Protein AF-A0A6U3X5J1-F1 (afdb_monomer_lite)

Sequence (629 aa):
MYSFSGSGDSISSGRNLRCINKMRLLSFAYIALILTFFTQQTSSLSSLSSSSRQLQEVDGITACKGCTGTNLKCVGRTIVDTNCNACATGQTFWPCNLKKECWCWDTTGPRDAGDEGGETACNGCGRDSTTETCVGNQNSLTPVSDEDCKNCMNGQSYWPCSDQDLCWCWDTTKPKKPPAPISGYPVNNNVDPCALFTKDMFDVFAPNSTFPYTYVGLCEAITDYNKDHTEKVFKMGTEDMIRMEIAAFLGNTAHESDDFEAGREYLACGDRKEVDGKVYCKPCTNDLYDWANNKCSVSMVDQNAPYNSYCQPGFEPPEGCICDIITQVEETGPLAGYVEASKVFYGRGAIQLSWNYNYIRASFALTGEADTFCNDPEQVVLNPMYAWGTAIFFWMESQKEGTTCHKEALNRDFGGTLNVINGGLECPAYKGGWHHDAIKMRINRYCHAAVLLGLEKLSSFGGCKGLTDSFEECLGDGWCPYCEQYAGSSTEESGFSPVEIVNNDSTEADEDDGNDEEETATTLAPTPEATSLPSPPPTLLFSQTKVPTKAPSTKAPSFSPILDSGTPTLKPSSRPTNEPSASLVTSSPTEVPTEFKELPTYMPTTPEPTLGPCSGETCPEGLCRSAWG

Organism: NCBI:txid267567

pLDDT: mean 73.59, std 27.97, range [23.38, 98.94]

Foldseek 3Di:
DDDDDDDDDDDDDDDDDPDPDPPPPPVVVVVVVVVVVVPPPPPDDDDDDFDDDFLDFAFLLVQLACQDDPQKAWAFQQDGSVQSRCSVVRDCDPPRVGTLGIHIDRNLEFPDSSCPPPQFACRCFPRVDPQKAKAFQLLDPDDDGSVQRRVSPVPDNDPPGRPHNTIHIDRNVDFLAGEFDDQSFDFAPVDDLCVLCDQVLLCVLQVPADPPADSVLLSLLQVLLQRYYPHHQLGGHDVLLSLLSQLLLQLQLCLQCVSNPRQFDLQFALPWDADPNFIKGQHADPVQAPLVNSDGNAGCQAPNHWDQFQEDCVQDPPQFQHADGWHFPDNDDPRHRITTPQRAQAFGASLGGTHRRLQQSLCCNNGSGSCPCSRGVCCCRVHSNNSNNSSVSQQRRQDDPRDHVSSQSSLLESLLNCCSSPVVQCAQPDDDDDSLVSLLSSQLSSLSSCVSSVNQAHGHSVNGRCSVVSLQVSVVVVVRVSCVSHVPPDHDDRGDDRDHDPPPDDDDDDDDDDDDDDDDDDDDDDDDDDDDDDDDDDDDDDDDDDDDDDDDDDDDDDDDDPPPVDPPPPPPPPSDPDDDPDDDDDDDDDDDDDDDDDDDDDDPDDDDDDDDDDDDDADPVGHDDDPVD

InterPro domains:
  IPR000726 Glycoside hydrolase, family 19, catalytic [PF00182] (339-448)
  IPR023346 Lysozyme-like domain superfamily [SSF53955] (197-455)

Secondary structure (DSSP, 8-state):
-------------------SSSTTSSHHHHHHHHHHHTTSSSS--------TT-SSS-BHHHHTTT--STTEEEEESSS-HHHHHHHHTT--STTTTSBTTEEEEETTS------TT-SSTTTTTTTT-SSEEEEE-TTSSS---HHHHHHHHTT--STTTT-TTTEEEEETTS--PPPPPP-SPPB-TT--HHHHS-HHHHHHH-TT--TT--HHHHHHHHHHHHHH-SS-TT-BS-HHHHHHHHHHHHHHHHHHTTTTT-SB-HHHHTSEEEETTEEEE----TTTEETTTTEESS-TTGGG--B-TT--TT--TTTS-----B--S-SSSTTTT-EEGGG----BTTTTB-SHHHHHHHHHHHHSSTHHHHH-TTHHHH-HHHHHHHHHHHHHH--BTTB-HHHHHHTTBHHHHHHHHHTTTSSS--SSSHHHHHHHHHHHHHHHHHHHTT-SSPPB-TTSTTHHHHHHHHHHTT--GGGGGGTTPPPPPPS--------------PPP----------------------------------------------PPP------------------------------------PPP---------------SPBPGGGPBPPTT-

Structure (mmCIF, N/CA/C/O backbone):
data_AF-A0A6U3X5J1-F1
#
_entry.id   AF-A0A6U3X5J1-F1
#
loop_
_atom_site.group_PDB
_atom_site.id
_atom_site.type_symbol
_atom_site.label_atom_id
_atom_site.label_alt_id
_atom_site.label_comp_id
_atom_site.label_asym_id
_atom_site.label_entity_id
_atom_site.label_seq_id
_atom_site.pdbx_PDB_ins_code
_atom_site.Cartn_x
_atom_site.Cartn_y
_atom_site.Cartn_z
_atom_site.occupancy
_atom_site.B_iso_or_equiv
_atom_site.auth_seq_id
_atom_site.auth_comp_id
_atom_site.auth_asym_id
_atom_site.auth_atom_id
_atom_site.pdbx_PDB_model_num
ATOM 1 N N . MET A 1 1 ? 28.280 23.733 48.164 1.00 28.64 1 MET A N 1
ATOM 2 C CA . MET A 1 1 ? 29.294 24.666 48.719 1.00 28.64 1 MET A CA 1
ATOM 3 C C . MET A 1 1 ? 30.667 24.005 48.651 1.00 28.64 1 MET A C 1
ATOM 5 O O . MET A 1 1 ? 30.719 22.784 48.582 1.00 28.64 1 MET A O 1
ATOM 9 N N . TYR A 1 2 ? 31.747 24.789 48.627 1.00 26.12 2 TYR A N 1
ATOM 10 C CA . TYR A 1 2 ? 33.136 24.306 48.569 1.00 26.12 2 TYR A CA 1
ATOM 11 C C . TYR A 1 2 ? 33.631 23.773 49.928 1.00 26.12 2 TYR A C 1
ATOM 13 O O . TYR A 1 2 ? 33.294 24.363 50.952 1.00 26.12 2 TYR A O 1
ATOM 21 N N . SER A 1 3 ? 34.500 22.749 49.936 1.00 24.59 3 SER A N 1
ATOM 22 C CA . SER A 1 3 ? 35.950 22.923 50.212 1.00 24.59 3 SER A CA 1
ATOM 23 C C . SER A 1 3 ? 36.712 21.604 50.439 1.00 24.59 3 SER A C 1
ATOM 25 O O . SER A 1 3 ? 36.133 20.575 50.768 1.00 24.59 3 SER A O 1
ATOM 27 N N . PHE A 1 4 ? 38.034 21.659 50.241 1.00 30.95 4 PHE A N 1
ATOM 28 C CA . PHE A 1 4 ? 38.993 20.545 50.324 1.00 30.95 4 PHE A CA 1
ATOM 29 C C . PHE A 1 4 ? 39.713 20.456 51.685 1.00 30.95 4 PHE A C 1
ATOM 31 O O . PHE A 1 4 ? 39.880 21.476 52.353 1.00 30.95 4 PHE A O 1
ATOM 38 N N . SER A 1 5 ? 40.249 19.264 51.998 1.00 31.05 5 SER A N 1
ATOM 39 C CA . SER A 1 5 ? 41.533 18.945 52.688 1.00 31.05 5 SER A CA 1
ATOM 40 C C . SER A 1 5 ? 41.389 17.737 53.643 1.00 31.05 5 SER A C 1
ATOM 42 O O . SER A 1 5 ? 40.339 17.560 54.245 1.00 31.05 5 SER A O 1
ATOM 44 N N . GLY A 1 6 ? 42.377 16.845 53.801 1.00 26.52 6 GLY A N 1
ATOM 45 C CA . GLY A 1 6 ? 43.675 16.734 53.120 1.00 26.52 6 GLY A CA 1
ATOM 46 C C . GLY A 1 6 ? 44.442 15.446 53.495 1.00 26.52 6 GLY A C 1
ATOM 47 O O . GLY A 1 6 ? 43.919 14.603 54.213 1.00 26.52 6 GLY A O 1
ATOM 48 N N . SER A 1 7 ? 45.668 15.325 52.967 1.00 28.39 7 SER A N 1
ATOM 49 C CA . SER A 1 7 ? 46.795 14.425 53.335 1.00 28.39 7 SER A CA 1
ATOM 50 C C . SER A 1 7 ? 46.684 13.563 54.615 1.00 28.39 7 SER A C 1
ATOM 52 O O . SER A 1 7 ? 46.356 14.098 55.669 1.00 28.39 7 SER A O 1
ATOM 54 N N . GLY A 1 8 ? 47.110 12.292 54.651 1.00 25.98 8 GLY A N 1
ATOM 55 C CA . GLY A 1 8 ? 47.833 11.465 53.659 1.00 25.98 8 GLY A CA 1
ATOM 56 C C . GLY A 1 8 ? 48.999 10.697 54.318 1.00 25.98 8 GLY A C 1
ATOM 57 O O . GLY A 1 8 ? 49.462 11.134 55.364 1.00 25.98 8 GLY A O 1
ATOM 58 N N . ASP A 1 9 ? 49.488 9.592 53.732 1.00 28.17 9 ASP A N 1
ATOM 59 C CA . ASP A 1 9 ? 50.745 8.944 54.173 1.00 28.17 9 ASP A CA 1
ATOM 60 C C . ASP A 1 9 ? 51.370 8.009 53.105 1.00 28.17 9 ASP A C 1
ATOM 62 O O . ASP A 1 9 ? 50.828 7.886 52.003 1.00 28.17 9 ASP A O 1
ATOM 66 N N . SER A 1 10 ? 52.534 7.395 53.377 1.00 26.81 10 SER A N 1
ATOM 67 C CA . SER A 1 10 ? 53.405 6.775 52.348 1.00 26.81 10 SER A CA 1
ATOM 68 C C . SER A 1 10 ? 54.155 5.490 52.768 1.00 26.81 10 SER A C 1
ATOM 70 O O . SER A 1 10 ? 54.311 5.253 53.960 1.00 26.81 10 SER A O 1
ATOM 72 N N . ILE A 1 11 ? 54.657 4.695 51.789 1.00 29.73 11 ILE A N 1
ATOM 73 C CA . ILE A 1 11 ? 56.009 4.047 51.715 1.00 29.73 11 ILE A CA 1
ATOM 74 C C . ILE A 1 11 ? 56.063 2.802 50.783 1.00 29.73 11 ILE A C 1
ATOM 76 O O . ILE A 1 11 ? 55.337 1.834 50.975 1.00 29.73 11 ILE A O 1
ATOM 80 N N . SER A 1 12 ? 57.071 2.769 49.887 1.00 27.36 12 SER A N 1
ATOM 81 C CA . SER A 1 12 ? 57.651 1.589 49.180 1.00 27.36 12 SER A CA 1
ATOM 82 C C . SER A 1 12 ? 56.813 0.808 48.133 1.00 27.36 12 SER A C 1
ATOM 84 O O . SER A 1 12 ? 55.595 0.795 48.191 1.00 27.36 12 SER A O 1
ATOM 86 N N . SER A 1 13 ? 57.395 0.067 47.169 1.00 30.12 13 SER A N 1
ATOM 87 C CA . SER A 1 13 ? 58.667 0.244 46.424 1.00 30.12 13 SER A CA 1
ATOM 88 C C . SER A 1 13 ? 58.768 -0.721 45.218 1.00 30.12 13 SER A C 1
ATOM 90 O O . SER A 1 13 ? 58.747 -1.935 45.394 1.00 30.12 13 SER A O 1
ATOM 92 N N . GLY A 1 14 ? 59.054 -0.182 44.024 1.00 27.27 14 GLY A N 1
ATOM 93 C CA . GLY A 1 14 ? 59.938 -0.835 43.043 1.00 27.27 14 GLY A CA 1
ATOM 94 C C . GLY A 1 14 ? 59.341 -1.672 41.892 1.00 27.27 14 GLY A C 1
ATOM 95 O O . GLY A 1 14 ? 58.572 -2.600 42.093 1.00 27.27 14 GLY A O 1
ATOM 96 N N . ARG A 1 15 ? 59.905 -1.432 40.693 1.00 31.78 15 ARG A N 1
ATOM 97 C CA . ARG A 1 15 ? 59.900 -2.268 39.463 1.00 31.78 15 ARG A CA 1
ATOM 98 C C . ARG A 1 15 ? 58.584 -2.399 38.669 1.00 31.78 15 ARG A C 1
ATOM 100 O O . ARG A 1 15 ? 57.829 -3.342 38.853 1.00 31.78 15 ARG A O 1
ATOM 107 N N . ASN A 1 16 ? 58.458 -1.591 37.608 1.00 32.41 16 ASN A N 1
ATOM 108 C CA . ASN A 1 16 ? 58.613 -2.098 36.227 1.00 32.41 16 ASN A CA 1
ATOM 109 C C . ASN A 1 16 ? 58.620 -0.960 35.186 1.00 32.41 16 ASN A C 1
ATOM 111 O O . ASN A 1 16 ? 57.607 -0.636 34.573 1.00 32.41 16 ASN A O 1
ATOM 115 N N . LEU A 1 17 ? 59.791 -0.359 34.947 1.00 36.50 17 LEU A N 1
ATOM 116 C CA . LEU A 1 17 ? 59.954 0.742 33.989 1.00 36.50 17 LEU A CA 1
ATOM 117 C C . LEU A 1 17 ? 60.655 0.265 32.701 1.00 36.50 17 LEU A C 1
ATOM 119 O O . LEU A 1 17 ? 61.853 0.488 32.531 1.00 36.50 17 LEU A O 1
ATOM 123 N N . ARG A 1 18 ? 59.936 -0.450 31.814 1.00 40.44 18 ARG A N 1
ATOM 124 C CA . ARG A 1 18 ? 60.506 -0.941 30.534 1.00 40.44 18 ARG A CA 1
ATOM 125 C C . ARG A 1 18 ? 59.504 -1.311 29.416 1.00 40.44 18 ARG A C 1
ATOM 127 O O . ARG A 1 18 ? 59.730 -2.283 28.705 1.00 40.44 18 ARG A O 1
ATOM 134 N N . CYS A 1 19 ? 58.427 -0.539 29.208 1.00 35.03 19 CYS A N 1
ATOM 135 C CA . CYS A 1 19 ? 57.526 -0.745 28.048 1.00 35.03 19 CYS A CA 1
ATOM 136 C C . CYS A 1 19 ? 56.905 0.513 27.396 1.00 35.03 19 CYS A C 1
ATOM 138 O O . CYS A 1 19 ? 55.988 0.388 26.593 1.00 35.03 19 CYS A O 1
ATOM 140 N N . ILE A 1 20 ? 57.426 1.721 27.645 1.00 40.31 20 ILE A N 1
ATOM 141 C CA . ILE A 1 20 ? 56.946 2.951 26.980 1.00 40.31 20 ILE A CA 1
ATOM 142 C C . ILE A 1 20 ? 58.052 3.516 26.080 1.00 40.31 20 ILE A C 1
ATOM 144 O O . ILE A 1 20 ? 58.801 4.394 26.489 1.00 40.31 20 ILE A O 1
ATOM 148 N N . ASN A 1 21 ? 58.187 2.951 24.871 1.00 36.88 21 ASN A N 1
ATOM 149 C CA . ASN A 1 21 ? 58.902 3.593 23.747 1.00 36.88 21 ASN A CA 1
ATOM 150 C C . ASN A 1 21 ? 58.678 2.960 22.350 1.00 36.88 21 ASN A C 1
ATOM 152 O O . ASN A 1 21 ? 59.257 3.431 21.378 1.00 36.88 21 ASN A O 1
ATOM 156 N N . LYS A 1 22 ? 57.836 1.921 22.201 1.00 38.38 22 LYS A N 1
ATOM 157 C CA . LYS A 1 22 ? 57.495 1.334 20.881 1.00 38.38 22 LYS A CA 1
ATOM 158 C C . LYS A 1 22 ? 56.210 1.880 20.238 1.00 38.38 22 LYS A C 1
ATOM 160 O O . LYS A 1 22 ? 55.970 1.623 19.065 1.00 38.38 22 LYS A O 1
ATOM 165 N N . MET A 1 23 ? 55.402 2.652 20.967 1.00 39.25 23 MET A N 1
ATOM 166 C CA . MET A 1 23 ? 54.023 2.988 20.567 1.00 39.25 23 MET A CA 1
ATOM 167 C C . MET A 1 23 ? 53.849 4.366 19.894 1.00 39.25 23 MET A C 1
ATOM 169 O O . MET A 1 23 ? 52.729 4.834 19.751 1.00 39.25 23 MET A O 1
ATOM 173 N N . ARG A 1 24 ? 54.942 5.027 19.474 1.00 40.72 24 ARG A N 1
ATOM 174 C CA . ARG A 1 24 ? 54.912 6.312 18.732 1.00 40.72 24 ARG A CA 1
ATOM 175 C C . ARG A 1 24 ? 55.431 6.243 17.287 1.00 40.72 24 ARG A C 1
ATOM 177 O O . ARG A 1 24 ? 55.405 7.251 16.595 1.00 40.72 24 ARG A O 1
ATOM 184 N N . LEU A 1 25 ? 55.874 5.070 16.825 1.00 39.62 25 LEU A N 1
ATOM 185 C CA . LEU A 1 25 ? 56.388 4.863 15.458 1.00 39.62 25 LEU A CA 1
ATOM 186 C C . LEU A 1 25 ? 55.399 4.159 14.512 1.00 39.62 25 LEU A C 1
ATOM 188 O O . LEU A 1 25 ? 55.624 4.153 13.309 1.00 39.62 25 LEU A O 1
ATOM 192 N N . LEU A 1 26 ? 54.298 3.599 15.028 1.00 38.56 26 LEU A N 1
ATOM 193 C CA . LEU A 1 26 ? 53.287 2.909 14.212 1.00 38.56 26 LEU A CA 1
ATOM 194 C C . LEU A 1 26 ? 52.212 3.860 13.651 1.00 38.56 26 LEU A C 1
ATOM 196 O O . LEU A 1 26 ? 51.727 3.647 12.544 1.00 38.56 26 LEU A O 1
ATOM 200 N N . SER A 1 27 ? 51.881 4.942 14.362 1.00 45.31 27 SER A N 1
ATOM 201 C CA . SER A 1 27 ? 50.786 5.855 13.988 1.00 45.31 27 SER A CA 1
ATOM 202 C C . SER A 1 27 ? 51.041 6.676 12.716 1.00 45.31 27 SER A C 1
ATOM 204 O O . SER A 1 27 ? 50.088 7.078 12.060 1.00 45.31 27 SER A O 1
ATOM 206 N N . PHE A 1 28 ? 52.304 6.913 12.342 1.00 41.69 28 PHE A N 1
ATOM 207 C CA . PHE A 1 28 ? 52.646 7.680 11.134 1.00 41.69 28 PHE A CA 1
ATOM 208 C C . PHE A 1 28 ? 52.668 6.835 9.851 1.00 41.69 28 PHE A C 1
ATOM 210 O O . PHE A 1 28 ? 52.466 7.380 8.770 1.00 41.69 28 PHE A O 1
ATOM 217 N N . ALA A 1 29 ? 52.861 5.516 9.951 1.00 42.34 29 ALA A N 1
ATOM 218 C CA . ALA A 1 29 ? 52.844 4.629 8.786 1.00 42.34 29 ALA A CA 1
ATOM 219 C C . ALA A 1 29 ? 51.420 4.402 8.243 1.00 42.34 29 ALA A C 1
ATOM 221 O O . ALA A 1 29 ? 51.231 4.279 7.038 1.00 42.34 29 ALA A O 1
ATOM 222 N N . TYR A 1 30 ? 50.417 4.382 9.128 1.00 40.56 30 TYR A N 1
ATOM 223 C CA . TYR A 1 30 ? 49.031 4.067 8.764 1.00 40.56 30 TYR A CA 1
ATOM 224 C C . TYR A 1 30 ? 48.349 5.191 7.962 1.00 40.56 30 TYR A C 1
ATOM 226 O O . TYR A 1 30 ? 47.613 4.927 7.019 1.00 40.56 30 TYR A O 1
ATOM 234 N N . ILE A 1 31 ? 48.641 6.456 8.290 1.00 45.66 31 ILE A N 1
ATOM 235 C CA . ILE A 1 31 ? 48.033 7.630 7.636 1.00 45.66 31 ILE A CA 1
ATOM 236 C C . ILE A 1 31 ? 48.551 7.806 6.197 1.00 45.66 31 ILE A C 1
ATOM 238 O O . ILE A 1 31 ? 47.785 8.153 5.300 1.00 45.66 31 ILE A O 1
ATOM 242 N N . ALA A 1 32 ? 49.832 7.509 5.950 1.00 42.84 32 ALA A N 1
ATOM 243 C CA . ALA A 1 32 ? 50.432 7.606 4.617 1.00 42.84 32 ALA A CA 1
ATOM 244 C C . ALA A 1 32 ? 49.861 6.584 3.612 1.00 42.84 32 ALA A C 1
ATOM 246 O O . ALA A 1 32 ? 49.879 6.842 2.413 1.00 42.84 32 ALA A O 1
ATOM 247 N N . LEU A 1 33 ? 49.342 5.451 4.098 1.00 39.81 33 LEU A N 1
ATOM 248 C CA . LEU A 1 33 ? 48.816 4.351 3.278 1.00 39.81 33 LEU A CA 1
ATOM 249 C C . LEU A 1 33 ? 47.358 4.576 2.834 1.00 39.81 33 LEU A C 1
ATOM 251 O O . LEU A 1 33 ? 46.926 4.025 1.826 1.00 39.81 33 LEU A O 1
ATOM 255 N N . ILE A 1 34 ? 46.608 5.416 3.557 1.00 43.16 34 ILE A N 1
ATOM 256 C CA . ILE A 1 34 ? 45.217 5.769 3.228 1.00 43.16 34 ILE A CA 1
ATOM 257 C C . ILE A 1 34 ? 45.174 6.835 2.116 1.00 43.16 34 ILE A C 1
ATOM 259 O O . ILE A 1 34 ? 44.367 6.743 1.193 1.00 43.16 34 ILE A O 1
ATOM 263 N N . LEU A 1 35 ? 46.087 7.812 2.151 1.00 39.16 35 LEU A N 1
ATOM 264 C CA . LEU A 1 35 ? 46.160 8.896 1.158 1.00 39.16 35 LEU A CA 1
ATOM 265 C C . LEU A 1 35 ? 46.617 8.439 -0.242 1.00 39.16 35 LEU A C 1
ATOM 267 O O . LEU A 1 35 ? 46.275 9.083 -1.233 1.00 39.16 35 LEU A O 1
ATOM 271 N N . THR A 1 36 ? 47.350 7.326 -0.350 1.00 37.03 36 THR A N 1
ATOM 272 C CA . THR A 1 36 ? 47.735 6.743 -1.648 1.00 37.03 36 THR A CA 1
ATOM 273 C C . THR A 1 36 ? 46.644 5.877 -2.279 1.00 37.03 36 THR A C 1
ATOM 275 O O . THR A 1 36 ? 46.616 5.760 -3.499 1.00 37.03 36 THR A O 1
ATOM 278 N N . PHE A 1 37 ? 45.711 5.315 -1.499 1.00 32.78 37 PHE A N 1
ATOM 279 C CA . PHE A 1 37 ? 44.552 4.602 -2.058 1.00 32.78 37 PHE A CA 1
ATOM 280 C C . PHE A 1 37 ? 43.535 5.563 -2.696 1.00 32.78 37 PHE A C 1
ATOM 282 O O . PHE A 1 37 ? 43.043 5.305 -3.790 1.00 32.78 37 PHE A O 1
ATOM 289 N N . PHE A 1 38 ? 43.295 6.724 -2.077 1.00 34.12 38 PHE A N 1
ATOM 290 C CA . PHE A 1 38 ? 42.361 7.742 -2.585 1.00 34.12 38 PHE A CA 1
ATOM 291 C C . PHE A 1 38 ? 42.827 8.501 -3.845 1.00 34.12 38 PHE A C 1
ATOM 293 O O . PHE A 1 38 ? 42.120 9.385 -4.321 1.00 34.12 38 PHE A O 1
ATOM 300 N N . THR A 1 39 ? 44.001 8.183 -4.402 1.00 33.81 39 THR A N 1
ATOM 301 C CA . THR A 1 39 ? 44.580 8.881 -5.569 1.00 33.81 39 THR A CA 1
ATOM 302 C C . THR A 1 39 ? 44.844 7.980 -6.785 1.00 33.81 39 THR A C 1
ATOM 304 O O . THR A 1 39 ? 45.450 8.434 -7.753 1.00 33.81 39 THR A O 1
ATOM 307 N N . GLN A 1 40 ? 44.354 6.730 -6.782 1.00 33.53 40 GLN A N 1
ATOM 308 C CA . GLN A 1 40 ? 44.462 5.798 -7.922 1.00 33.53 40 GLN A CA 1
ATOM 309 C C . GLN A 1 40 ? 43.124 5.229 -8.438 1.00 33.53 40 GLN A C 1
ATOM 311 O O . GLN A 1 40 ? 43.136 4.348 -9.292 1.00 33.53 40 GLN A O 1
ATOM 316 N N . GLN A 1 41 ? 41.975 5.755 -7.998 1.00 32.41 41 GLN A N 1
ATOM 317 C CA . GLN A 1 41 ? 40.645 5.319 -8.462 1.00 32.41 41 GLN A CA 1
ATOM 318 C C . GLN A 1 41 ? 39.893 6.406 -9.261 1.00 32.41 41 GLN A C 1
ATOM 320 O O . GLN A 1 41 ? 38.684 6.566 -9.137 1.00 32.41 41 GLN A O 1
ATOM 325 N N . THR A 1 42 ? 40.613 7.173 -10.087 1.00 35.22 42 THR A N 1
ATOM 326 C CA . THR A 1 42 ? 40.059 8.275 -10.905 1.00 35.22 42 THR A CA 1
ATOM 327 C C . THR A 1 42 ? 40.495 8.224 -12.378 1.00 35.22 42 THR A C 1
ATOM 329 O O . THR A 1 42 ? 40.622 9.260 -13.030 1.00 35.22 42 THR A O 1
ATOM 332 N N . SER A 1 43 ? 40.731 7.026 -12.931 1.00 35.53 43 SER A N 1
ATOM 333 C CA . SER A 1 43 ? 41.183 6.874 -14.328 1.00 35.53 43 SER A CA 1
ATOM 334 C C . SER A 1 43 ? 40.852 5.530 -15.010 1.00 35.53 43 SER A C 1
ATOM 336 O O . SER A 1 43 ? 41.633 5.051 -15.829 1.00 35.53 43 SER A O 1
ATOM 338 N N . SER A 1 44 ? 39.678 4.939 -14.744 1.00 34.44 44 SER A N 1
ATOM 339 C CA . SER A 1 44 ? 39.119 3.851 -15.578 1.00 34.44 44 SER A CA 1
ATOM 340 C C . SER A 1 44 ? 37.622 3.612 -15.317 1.00 34.44 44 SER A C 1
ATOM 342 O O . SER A 1 44 ? 37.272 2.748 -14.517 1.00 34.44 44 SER A O 1
ATOM 344 N N . LEU A 1 45 ? 36.738 4.377 -15.969 1.00 30.25 45 LEU A N 1
ATOM 345 C CA . LEU A 1 45 ? 35.289 4.109 -16.030 1.00 30.25 45 LEU A CA 1
ATOM 346 C C . LEU A 1 45 ? 34.657 4.908 -17.189 1.00 30.25 45 LEU A C 1
ATOM 348 O O . LEU A 1 45 ? 33.951 5.895 -17.004 1.00 30.25 45 LEU A O 1
ATOM 352 N N . SER A 1 46 ? 34.974 4.501 -18.417 1.00 34.44 46 SER A N 1
ATOM 353 C CA . SER A 1 46 ? 34.361 5.010 -19.647 1.00 34.44 46 SER A CA 1
ATOM 354 C C . SER A 1 46 ? 34.091 3.843 -20.595 1.00 34.44 46 SER A C 1
ATOM 356 O O . SER A 1 46 ? 34.897 2.922 -20.680 1.00 34.44 46 SER A O 1
ATOM 358 N N . SER A 1 47 ? 32.935 3.890 -21.269 1.00 39.06 47 SER A N 1
ATOM 359 C CA . SER A 1 47 ? 32.331 2.812 -22.073 1.00 39.06 47 SER A CA 1
ATOM 360 C C . SER A 1 47 ? 32.195 1.450 -21.375 1.00 39.06 47 SER A C 1
ATOM 362 O O . SER A 1 47 ? 33.120 0.648 -21.375 1.00 39.06 47 SER A O 1
ATOM 364 N N . LEU A 1 48 ? 30.983 1.164 -20.896 1.00 31.34 48 LEU A N 1
ATOM 365 C CA . LEU A 1 48 ? 30.160 0.032 -21.348 1.00 31.34 48 LEU A CA 1
ATOM 366 C C . LEU A 1 48 ? 28.720 0.326 -20.890 1.00 31.34 48 LEU A C 1
ATOM 368 O O . LEU A 1 48 ? 28.452 0.395 -19.696 1.00 31.34 48 LEU A O 1
ATOM 372 N N . SER A 1 49 ? 27.824 0.615 -21.838 1.00 31.31 49 SER A N 1
ATOM 373 C CA . SER A 1 49 ? 26.424 0.989 -21.573 1.00 31.31 49 SER A CA 1
ATOM 374 C C . SER A 1 49 ? 25.502 -0.144 -22.006 1.00 31.31 49 SER A C 1
ATOM 376 O O . SER A 1 49 ? 25.701 -0.708 -23.083 1.00 31.31 49 SER A O 1
ATOM 378 N N . SER A 1 50 ? 24.503 -0.466 -21.184 1.00 29.75 50 SER A N 1
ATOM 379 C CA . SER A 1 50 ? 23.581 -1.576 -21.415 1.00 29.75 50 SER A CA 1
ATOM 380 C C . SER A 1 50 ? 22.132 -1.189 -21.111 1.00 29.75 50 SER A C 1
ATOM 382 O O . SER A 1 50 ? 21.841 -0.553 -20.099 1.00 29.75 50 SER A O 1
ATOM 384 N N . SER A 1 51 ? 21.236 -1.708 -21.954 1.00 32.53 51 SER A N 1
ATOM 385 C CA . SER A 1 51 ? 19.821 -2.008 -21.683 1.00 32.53 51 SER A CA 1
ATOM 386 C C . SER A 1 51 ? 18.706 -0.967 -21.932 1.00 32.53 51 SER A C 1
ATOM 388 O O . SER A 1 51 ? 18.788 0.225 -21.659 1.00 32.53 51 SER A O 1
ATOM 390 N N . SER A 1 52 ? 17.616 -1.524 -22.475 1.00 31.20 52 SER A N 1
ATOM 391 C CA . SER A 1 52 ? 16.199 -1.132 -22.395 1.00 31.20 52 SER A CA 1
ATOM 392 C C . SER A 1 52 ? 15.790 0.352 -22.417 1.00 31.20 52 SER A C 1
ATOM 394 O O . SER A 1 52 ? 15.321 0.887 -21.418 1.00 31.20 52 SER A O 1
ATOM 396 N N . ARG A 1 53 ? 15.848 0.974 -23.609 1.00 41.31 53 ARG A N 1
ATOM 397 C CA . ARG A 1 53 ? 15.094 2.188 -24.029 1.00 41.31 53 ARG A CA 1
ATOM 398 C C . ARG A 1 53 ? 15.000 3.328 -22.992 1.00 41.31 53 ARG A C 1
ATOM 400 O O . ARG A 1 53 ? 14.014 4.064 -22.990 1.00 41.31 53 ARG A O 1
ATOM 407 N N . GLN A 1 54 ? 16.026 3.474 -22.155 1.00 38.03 54 GLN A N 1
ATOM 408 C CA . GLN A 1 54 ? 16.143 4.530 -21.154 1.00 38.03 54 GLN A CA 1
ATOM 409 C C . GLN A 1 54 ? 16.029 5.918 -21.788 1.00 38.03 54 GLN A C 1
ATOM 411 O O . GLN A 1 54 ? 16.397 6.117 -22.950 1.00 38.03 54 GLN A O 1
ATOM 416 N N . LEU A 1 55 ? 15.668 6.909 -20.973 1.00 45.41 55 LEU A N 1
ATOM 417 C CA . LEU A 1 55 ? 15.773 8.328 -21.319 1.00 45.41 55 LEU A CA 1
ATOM 418 C C . LEU A 1 55 ? 17.199 8.873 -21.081 1.00 45.41 55 LEU A C 1
ATOM 420 O O . LEU A 1 55 ? 17.426 10.035 -20.728 1.00 45.41 55 LEU A O 1
ATOM 424 N N . GLN A 1 56 ? 18.169 8.031 -21.474 1.00 44.09 56 GLN A N 1
ATOM 425 C CA . GLN A 1 56 ? 19.461 8.443 -22.019 1.00 44.09 56 GLN A CA 1
ATOM 426 C C . GLN A 1 56 ? 19.269 9.564 -23.054 1.00 44.09 56 GLN A C 1
ATOM 428 O O . GLN A 1 56 ? 18.168 9.830 -23.532 1.00 44.09 56 GLN A O 1
ATOM 433 N N . GLU A 1 57 ? 20.358 10.226 -23.440 1.00 59.47 57 GLU A N 1
ATOM 434 C CA . GLU A 1 57 ? 20.339 11.337 -24.394 1.00 59.47 57 GLU A CA 1
ATOM 435 C C . GLU A 1 57 ? 19.940 10.932 -25.836 1.00 59.47 57 GLU A C 1
ATOM 437 O O . GLU A 1 57 ? 20.766 10.950 -26.755 1.00 59.47 57 GLU A O 1
ATOM 442 N N . VAL A 1 58 ? 18.668 10.594 -26.035 1.00 67.81 58 VAL A N 1
ATOM 443 C CA . VAL A 1 58 ? 18.036 10.281 -27.316 1.00 67.81 58 VAL A CA 1
ATOM 444 C C . VAL A 1 58 ? 17.385 11.524 -27.907 1.00 67.81 58 VAL A C 1
ATOM 446 O O . VAL A 1 58 ? 16.918 12.414 -27.193 1.00 67.81 58 VAL A O 1
ATOM 449 N N . ASP A 1 59 ? 17.381 11.593 -29.231 1.00 86.81 59 ASP A N 1
ATOM 450 C CA . ASP A 1 59 ? 16.794 12.689 -29.989 1.00 86.81 59 ASP A CA 1
ATOM 451 C C . ASP A 1 59 ? 15.300 12.459 -30.274 1.00 86.81 59 ASP A C 1
ATOM 453 O O . ASP A 1 59 ? 14.779 11.347 -30.169 1.00 86.81 59 ASP A O 1
ATOM 457 N N . GLY A 1 60 ? 14.595 13.523 -30.656 1.00 85.62 60 GLY A N 1
ATOM 458 C CA . GLY A 1 60 ? 13.194 13.458 -31.077 1.00 85.62 60 GLY A CA 1
ATOM 459 C C . GLY A 1 60 ? 12.939 12.532 -32.275 1.00 85.62 60 GLY A C 1
ATOM 460 O O . GLY A 1 60 ? 11.847 11.969 -32.372 1.00 85.62 60 GLY A O 1
ATOM 461 N N . ILE A 1 61 ? 13.934 12.322 -33.152 1.00 87.75 61 ILE A N 1
ATOM 462 C CA . ILE A 1 61 ? 13.879 11.324 -34.240 1.00 87.75 61 ILE A CA 1
ATOM 463 C C . ILE A 1 61 ? 13.641 9.929 -33.654 1.00 87.75 61 ILE A C 1
ATOM 465 O O . ILE A 1 61 ? 12.789 9.184 -34.138 1.00 87.75 61 ILE A O 1
ATOM 469 N N . THR A 1 62 ? 14.387 9.578 -32.607 1.00 85.62 62 THR A N 1
ATOM 470 C CA . THR A 1 62 ? 14.342 8.270 -31.948 1.00 85.62 62 THR A CA 1
ATOM 471 C C . THR A 1 62 ? 13.164 8.166 -30.982 1.00 85.62 62 THR A C 1
ATOM 473 O O . THR A 1 62 ? 12.414 7.188 -31.022 1.00 85.62 62 THR A O 1
ATOM 476 N N . ALA A 1 63 ? 12.961 9.182 -30.141 1.00 80.44 63 ALA A N 1
ATOM 477 C CA . ALA A 1 63 ? 11.954 9.185 -29.084 1.00 80.44 63 ALA A CA 1
ATOM 478 C C . ALA A 1 63 ? 10.517 9.176 -29.634 1.00 80.44 63 ALA A C 1
ATOM 480 O O . ALA A 1 63 ? 9.668 8.455 -29.109 1.00 80.44 63 ALA A O 1
ATOM 481 N N . CYS A 1 64 ? 10.251 9.900 -30.729 1.00 87.50 64 CYS A N 1
ATOM 482 C CA . CYS A 1 64 ? 8.940 9.915 -31.386 1.00 87.50 64 CYS A CA 1
ATOM 483 C C . CYS A 1 64 ? 8.786 8.894 -32.527 1.00 87.50 64 CYS A C 1
ATOM 485 O O . CYS A 1 64 ? 7.751 8.881 -33.198 1.00 87.50 64 CYS A O 1
ATOM 487 N N . LYS A 1 65 ? 9.765 8.006 -32.751 1.00 84.56 65 LYS A N 1
ATOM 488 C CA . LYS A 1 65 ? 9.699 6.972 -33.796 1.00 84.56 65 LYS A CA 1
ATOM 489 C C . LYS A 1 65 ? 8.535 6.006 -33.540 1.00 84.56 65 LYS A C 1
ATOM 491 O O . LYS A 1 65 ? 8.616 5.156 -32.656 1.00 84.56 65 LYS A O 1
ATOM 496 N N . GLY A 1 66 ? 7.474 6.123 -34.342 1.00 74.19 66 GLY A N 1
ATOM 497 C CA . GLY A 1 66 ? 6.238 5.339 -34.193 1.00 74.19 66 GLY A CA 1
ATOM 498 C C . GLY A 1 66 ? 5.172 5.975 -33.291 1.00 74.19 66 GLY A C 1
ATOM 499 O O . GLY A 1 66 ? 4.202 5.308 -32.943 1.00 74.19 66 GLY A O 1
ATOM 500 N N . CYS A 1 67 ? 5.318 7.254 -32.925 1.00 82.19 67 CYS A N 1
ATOM 501 C CA . CYS A 1 67 ? 4.348 8.002 -32.121 1.00 82.19 67 CYS A CA 1
ATOM 502 C C . CYS A 1 67 ? 3.104 8.404 -32.945 1.00 82.19 67 CYS A C 1
ATOM 504 O O . CYS A 1 67 ? 2.871 9.578 -33.222 1.00 82.19 67 CYS A O 1
ATOM 506 N N . THR A 1 68 ? 2.360 7.405 -33.432 1.00 74.56 68 THR A N 1
ATOM 507 C CA . THR A 1 68 ? 1.320 7.559 -34.470 1.00 74.56 68 THR A CA 1
ATOM 508 C C . THR A 1 68 ? 0.009 6.826 -34.147 1.00 74.56 68 THR A C 1
ATOM 510 O O . THR A 1 68 ? -0.816 6.612 -35.035 1.00 74.56 68 THR A O 1
ATOM 513 N N . GLY A 1 69 ? -0.175 6.386 -32.900 1.00 76.31 69 GLY A N 1
ATOM 514 C CA . GLY A 1 69 ? -1.443 5.837 -32.403 1.00 76.31 69 GLY A CA 1
ATOM 515 C C . GLY A 1 69 ? -2.460 6.939 -32.086 1.00 76.31 69 GLY A C 1
ATOM 516 O O . GLY A 1 69 ? -2.087 8.094 -31.909 1.00 76.31 69 GLY A O 1
ATOM 517 N N . THR A 1 70 ? -3.746 6.595 -31.955 1.00 77.75 70 THR A N 1
ATOM 518 C CA . THR A 1 70 ? -4.813 7.573 -31.631 1.00 77.75 70 THR A CA 1
ATOM 519 C C . THR A 1 70 ? -4.617 8.281 -30.292 1.00 77.75 70 THR A C 1
ATOM 521 O O . THR A 1 70 ? -5.147 9.371 -30.103 1.00 77.75 70 THR A O 1
ATOM 524 N N . ASN A 1 71 ? -3.862 7.654 -29.388 1.00 79.25 71 ASN A N 1
ATOM 525 C CA . ASN A 1 71 ? -3.584 8.133 -28.040 1.00 79.25 71 ASN A CA 1
ATOM 526 C C . ASN A 1 71 ? -2.096 8.500 -27.872 1.00 79.25 71 ASN A C 1
ATOM 528 O O . ASN A 1 71 ? -1.636 8.646 -26.751 1.00 79.25 71 ASN A O 1
ATOM 532 N N . LEU A 1 72 ? -1.316 8.590 -28.959 1.00 83.12 72 LEU A N 1
ATOM 533 C CA . LEU A 1 72 ? 0.120 8.880 -28.905 1.00 83.12 72 LEU A CA 1
ATOM 534 C C . LEU A 1 72 ? 0.406 10.240 -29.547 1.00 83.12 72 LEU A C 1
ATOM 536 O O . LEU A 1 72 ? 0.085 10.454 -30.717 1.00 83.12 72 LEU A O 1
ATOM 540 N N . LYS A 1 73 ? 1.030 11.151 -28.796 1.00 85.88 73 LYS A N 1
ATOM 541 C CA . LYS A 1 73 ? 1.357 12.513 -29.240 1.00 85.88 73 LYS A CA 1
ATOM 542 C C . LYS A 1 73 ? 2.847 12.785 -29.046 1.00 85.88 73 LYS A C 1
ATOM 544 O O . LYS A 1 73 ? 3.361 12.666 -27.939 1.00 85.88 73 LYS A O 1
ATOM 549 N N . CYS A 1 74 ? 3.545 13.185 -30.109 1.00 87.12 74 CYS A N 1
ATOM 550 C CA . CYS A 1 74 ? 4.916 13.680 -29.983 1.00 87.12 74 CYS A CA 1
ATOM 551 C C . CYS A 1 74 ? 4.882 15.132 -29.487 1.00 87.12 74 CYS A C 1
ATOM 553 O O . CYS A 1 74 ? 4.323 15.997 -30.160 1.00 87.12 74 CYS A O 1
ATOM 555 N N . VAL A 1 75 ? 5.448 15.385 -28.310 1.00 81.81 75 VAL A N 1
ATOM 556 C CA . VAL A 1 75 ? 5.329 16.649 -27.565 1.00 81.81 75 VAL A CA 1
ATOM 557 C C . VAL A 1 75 ? 6.696 17.206 -27.169 1.00 81.81 75 VAL A C 1
ATOM 559 O O . VAL A 1 75 ? 7.687 16.474 -27.162 1.00 81.81 75 VAL A O 1
ATOM 562 N N . GLY A 1 76 ? 6.753 18.509 -26.878 1.00 77.12 76 GLY A N 1
ATOM 563 C CA . GLY A 1 76 ? 7.994 19.206 -26.521 1.00 77.12 76 GLY A CA 1
ATOM 564 C C . GLY A 1 76 ? 8.323 19.140 -25.029 1.00 77.12 76 GLY A C 1
ATOM 565 O O . GLY A 1 76 ? 7.415 19.041 -24.201 1.00 77.12 76 GLY A O 1
ATOM 566 N N . ARG A 1 77 ? 9.617 19.233 -24.684 1.00 71.38 77 ARG A N 1
ATOM 567 C CA . ARG A 1 77 ? 10.093 19.391 -23.294 1.00 71.38 77 ARG A CA 1
ATOM 568 C C . ARG A 1 77 ? 10.428 20.833 -22.943 1.00 71.38 77 ARG A C 1
ATOM 570 O O . ARG A 1 77 ? 9.930 21.330 -21.938 1.00 71.38 77 ARG A O 1
ATOM 577 N N . THR A 1 78 ? 11.182 21.555 -23.773 1.00 66.12 78 THR A N 1
ATOM 578 C CA . THR A 1 78 ? 11.462 22.996 -23.578 1.00 66.12 78 THR A CA 1
ATOM 579 C C . THR A 1 78 ? 10.690 23.879 -24.565 1.00 66.12 78 THR A C 1
ATOM 581 O O . THR A 1 78 ? 10.335 25.015 -24.244 1.00 66.12 78 THR A O 1
ATOM 584 N N . ILE A 1 79 ? 10.333 23.332 -25.729 1.00 73.44 79 ILE A N 1
ATOM 585 C CA . ILE A 1 79 ? 9.527 23.996 -26.765 1.00 73.44 79 ILE A CA 1
ATOM 586 C C . ILE A 1 79 ? 8.025 23.644 -26.701 1.00 73.44 79 ILE A C 1
ATOM 588 O O . ILE A 1 79 ? 7.560 22.945 -25.798 1.00 73.44 79 ILE A O 1
ATOM 592 N N . VAL A 1 80 ? 7.258 24.166 -27.668 1.00 77.62 80 VAL A N 1
ATOM 593 C CA . VAL A 1 80 ? 5.831 23.868 -27.902 1.00 77.62 80 VAL A CA 1
ATOM 594 C C . VAL A 1 80 ? 5.632 22.596 -28.735 1.00 77.62 80 VAL A C 1
ATOM 596 O O . VAL A 1 80 ? 6.417 22.303 -29.642 1.00 77.62 80 VAL A O 1
ATOM 599 N N . ASP A 1 81 ? 4.545 21.869 -28.476 1.00 83.44 81 ASP A N 1
ATOM 600 C CA . ASP A 1 81 ? 4.264 20.546 -29.060 1.00 83.44 81 ASP A CA 1
ATOM 601 C C . ASP A 1 81 ? 4.172 20.567 -30.583 1.00 83.44 81 ASP A C 1
ATOM 603 O O . ASP A 1 81 ? 4.589 19.631 -31.268 1.00 83.44 81 ASP A O 1
ATOM 607 N N . THR A 1 82 ? 3.655 21.668 -31.125 1.00 85.44 82 THR A N 1
ATOM 608 C CA . THR A 1 82 ? 3.492 21.864 -32.568 1.00 85.44 82 THR A CA 1
ATOM 609 C C . THR A 1 82 ? 4.805 21.768 -33.350 1.00 85.44 82 THR A C 1
ATOM 611 O O . THR A 1 82 ? 4.774 21.360 -34.512 1.00 85.44 82 THR A O 1
ATOM 614 N N . ASN A 1 83 ? 5.951 22.033 -32.711 1.00 87.81 83 ASN A N 1
ATOM 615 C CA . ASN A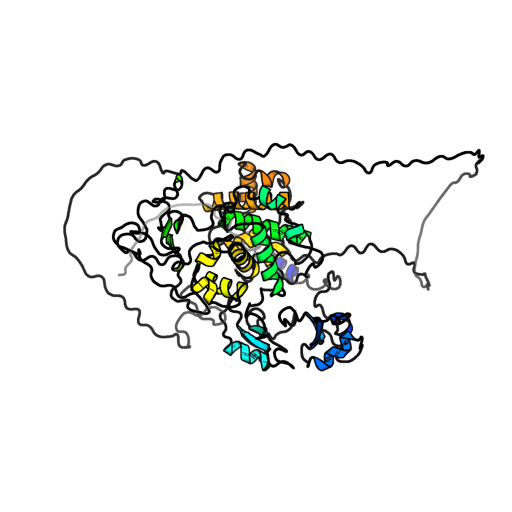 1 83 ? 7.277 21.835 -33.301 1.00 87.81 83 ASN A CA 1
ATOM 616 C C . ASN A 1 83 ? 7.677 20.347 -33.356 1.00 87.81 83 ASN A C 1
ATOM 618 O O . ASN A 1 83 ? 8.362 19.927 -34.287 1.00 87.81 83 ASN A O 1
ATOM 622 N N . CYS A 1 84 ? 7.256 19.548 -32.371 1.00 89.25 84 CYS A N 1
ATOM 623 C CA . CYS A 1 84 ? 7.610 18.133 -32.241 1.00 89.25 84 CYS A CA 1
ATOM 624 C C . CYS A 1 84 ? 6.727 17.202 -33.086 1.00 89.25 84 CYS A C 1
ATOM 626 O O . CYS A 1 84 ? 7.198 16.148 -33.510 1.00 89.25 84 CYS A O 1
ATOM 628 N N . ASN A 1 85 ? 5.492 17.602 -33.418 1.00 89.12 85 ASN A N 1
ATOM 629 C CA . ASN A 1 85 ? 4.565 16.843 -34.275 1.00 89.12 85 ASN A CA 1
ATOM 630 C C . ASN A 1 85 ? 5.231 16.195 -35.512 1.00 89.12 85 ASN A C 1
ATOM 632 O O . ASN A 1 85 ? 4.939 15.048 -35.849 1.00 89.12 85 ASN A O 1
ATOM 636 N N . ALA A 1 86 ? 6.143 16.906 -36.185 1.00 88.75 86 ALA A N 1
ATOM 637 C CA . ALA A 1 86 ? 6.806 16.425 -37.399 1.00 88.75 86 ALA A CA 1
ATOM 638 C C . ALA A 1 86 ? 7.817 15.281 -37.157 1.00 88.75 86 ALA A C 1
ATOM 640 O O . ALA A 1 86 ? 8.090 14.491 -38.069 1.00 88.75 86 ALA A O 1
ATOM 641 N N . CYS A 1 87 ? 8.346 15.140 -35.937 1.00 91.62 87 CYS A N 1
ATOM 642 C CA . CYS A 1 87 ? 9.286 14.076 -35.576 1.00 91.62 87 CYS A CA 1
ATOM 643 C C . CYS A 1 87 ? 8.614 12.696 -35.619 1.00 91.62 87 CYS A C 1
ATOM 645 O O . CYS A 1 87 ? 9.204 11.741 -36.121 1.00 91.62 87 CYS A O 1
ATOM 647 N N . ALA A 1 88 ? 7.340 12.606 -35.211 1.00 88.12 88 ALA A N 1
ATOM 648 C CA . ALA A 1 88 ? 6.533 11.388 -35.349 1.00 88.12 88 ALA A CA 1
ATOM 649 C C . ALA A 1 88 ? 6.386 10.929 -36.812 1.00 88.12 88 ALA A C 1
ATOM 651 O O . ALA A 1 88 ? 6.320 9.732 -37.088 1.00 88.12 88 ALA A O 1
ATOM 652 N N . THR A 1 89 ? 6.385 11.877 -37.755 1.00 87.56 89 THR A N 1
ATOM 653 C CA . THR A 1 89 ? 6.344 11.621 -39.204 1.00 87.56 89 THR A CA 1
ATOM 654 C C . THR A 1 89 ? 7.727 11.464 -39.854 1.00 87.56 89 THR A C 1
ATOM 656 O O . THR A 1 89 ? 7.824 11.433 -41.078 1.00 87.56 89 THR A O 1
ATOM 659 N N . GLY A 1 90 ? 8.800 11.341 -39.063 1.00 85.94 90 GLY A N 1
ATOM 660 C CA . GLY A 1 90 ? 10.150 11.053 -39.557 1.00 85.94 90 GLY A CA 1
ATOM 661 C C . GLY A 1 90 ? 10.990 12.274 -39.947 1.00 85.94 90 GLY A C 1
ATOM 662 O O . GLY A 1 90 ? 11.945 12.129 -40.708 1.00 85.94 90 GLY A O 1
ATOM 663 N N . GLN A 1 91 ? 10.669 13.474 -39.448 1.00 91.94 91 GLN A N 1
ATOM 664 C CA . GLN A 1 91 ? 11.550 14.635 -39.601 1.00 91.94 91 GLN A CA 1
ATOM 665 C C . GLN A 1 91 ? 12.888 14.411 -38.870 1.00 91.94 91 GLN A C 1
ATOM 667 O O . GLN A 1 91 ? 12.910 14.049 -37.698 1.00 91.94 91 GLN A O 1
ATOM 672 N N . THR A 1 92 ? 14.007 14.674 -39.554 1.00 92.62 92 THR A N 1
ATOM 673 C CA . THR A 1 92 ? 15.380 14.425 -39.063 1.00 92.62 92 THR A CA 1
ATOM 674 C C . THR A 1 92 ? 16.165 15.689 -38.684 1.00 92.62 92 THR A C 1
ATOM 676 O O . THR A 1 92 ? 17.374 15.640 -38.475 1.00 92.62 92 THR A O 1
ATOM 679 N N . PHE A 1 93 ? 15.492 16.836 -38.596 1.00 91.50 93 PHE A N 1
ATOM 680 C CA . PHE A 1 93 ? 16.073 18.142 -38.267 1.00 91.50 93 PHE A CA 1
ATOM 681 C C . PHE A 1 93 ? 15.226 18.877 -37.218 1.00 91.50 93 PHE A C 1
ATOM 683 O O . PHE A 1 93 ? 14.161 18.390 -36.832 1.00 91.50 93 PHE A O 1
ATOM 690 N N . TRP A 1 94 ? 15.710 20.037 -36.757 1.00 92.50 94 TRP A N 1
ATOM 691 C CA . TRP A 1 94 ? 15.188 20.773 -35.601 1.00 92.50 94 TRP A CA 1
ATOM 692 C C . TRP A 1 94 ? 13.647 20.839 -35.556 1.00 92.50 94 TRP A C 1
ATOM 694 O O . TRP A 1 94 ? 13.035 21.198 -36.565 1.00 92.50 94 TRP A O 1
ATOM 704 N N . PRO A 1 95 ? 13.017 20.521 -34.410 1.00 89.69 95 PRO A N 1
ATOM 705 C CA . PRO A 1 95 ? 13.640 20.170 -33.126 1.00 89.69 95 PRO A CA 1
ATOM 706 C C . PRO A 1 95 ? 14.118 18.716 -33.027 1.00 89.69 95 PRO A C 1
ATOM 708 O O . PRO A 1 95 ? 14.833 18.373 -32.094 1.00 89.69 95 PRO A O 1
ATOM 711 N N . CYS A 1 96 ? 13.768 17.857 -33.983 1.00 92.25 96 CYS A N 1
ATOM 712 C CA . CYS A 1 96 ? 13.868 16.406 -33.840 1.00 92.25 96 CYS A CA 1
ATOM 713 C C . CYS A 1 96 ? 15.292 15.890 -33.609 1.00 92.25 96 CYS A C 1
ATOM 715 O O . CYS A 1 96 ? 15.450 14.892 -32.925 1.00 92.25 96 CYS A O 1
ATOM 717 N N . ASN A 1 97 ? 16.325 16.562 -34.124 1.00 91.38 97 ASN A N 1
ATOM 718 C CA . ASN A 1 97 ? 17.726 16.184 -33.897 1.00 91.38 97 ASN A CA 1
ATOM 719 C C . ASN A 1 97 ? 18.302 16.670 -32.547 1.00 91.38 97 ASN A C 1
ATOM 721 O O . ASN A 1 97 ? 19.503 16.524 -32.312 1.00 91.38 97 ASN A O 1
ATOM 725 N N . LEU A 1 98 ? 17.500 17.324 -31.699 1.00 86.94 98 LEU A N 1
ATOM 726 C CA . LEU A 1 98 ? 17.905 17.723 -30.355 1.00 86.94 98 LEU A CA 1
ATOM 727 C C . LEU A 1 98 ? 17.585 16.605 -29.361 1.00 86.94 98 LEU A C 1
ATOM 729 O O . LEU A 1 98 ? 16.469 16.082 -29.311 1.00 86.94 98 LEU A O 1
ATOM 733 N N . LYS A 1 99 ? 18.591 16.262 -28.558 1.00 84.12 99 LYS A N 1
ATOM 734 C CA . LYS A 1 99 ? 18.489 15.302 -27.459 1.00 84.12 99 LYS A CA 1
ATOM 735 C C . LYS A 1 99 ? 17.546 15.845 -26.383 1.00 84.12 99 LYS A C 1
ATOM 737 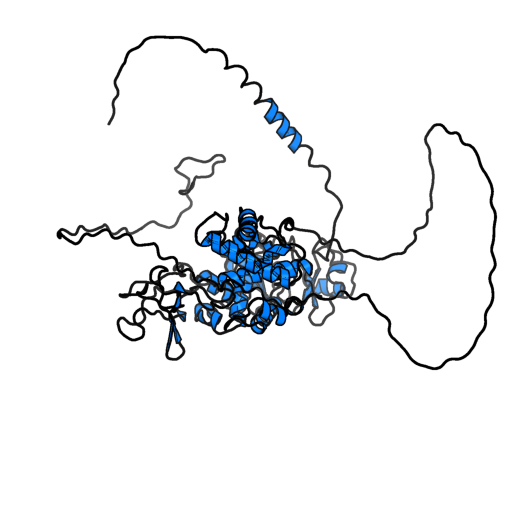O O . LYS A 1 99 ? 17.627 17.025 -26.058 1.00 84.12 99 LYS A O 1
ATOM 742 N N . LYS A 1 100 ? 16.663 14.992 -25.857 1.00 74.12 100 LYS A N 1
ATOM 743 C CA . LYS A 1 100 ? 15.631 15.315 -24.847 1.00 74.12 100 LYS A CA 1
ATOM 744 C C . LYS A 1 100 ? 14.615 16.414 -25.222 1.00 74.12 100 LYS A C 1
ATOM 746 O O . LYS A 1 100 ? 13.801 16.767 -24.384 1.00 74.12 100 LYS A O 1
ATOM 751 N N . GLU A 1 101 ? 14.586 16.945 -26.448 1.00 81.25 101 GLU A N 1
ATOM 752 C CA . GLU A 1 101 ? 13.672 18.061 -26.770 1.00 81.25 101 GLU A CA 1
ATOM 753 C C . GLU A 1 101 ? 12.248 17.615 -27.144 1.00 81.25 101 GLU A C 1
ATOM 755 O O . GLU A 1 101 ? 11.278 18.293 -26.811 1.00 81.25 101 GLU A O 1
ATOM 760 N N . CYS A 1 102 ? 12.103 16.468 -27.812 1.00 85.12 102 CYS A N 1
ATOM 761 C CA . CYS A 1 102 ? 10.805 15.897 -28.177 1.00 85.12 102 CYS A CA 1
ATOM 762 C C . CYS A 1 102 ? 10.704 14.450 -27.696 1.00 85.12 102 CYS A C 1
ATOM 764 O O . CYS A 1 102 ? 11.669 13.695 -27.812 1.00 85.12 102 CYS A O 1
ATOM 766 N N . TRP A 1 103 ? 9.529 14.045 -27.221 1.00 81.06 103 TRP A N 1
ATOM 767 C CA . TRP A 1 103 ? 9.265 12.686 -26.741 1.00 81.06 103 TRP A CA 1
ATOM 768 C C . TRP A 1 103 ? 7.818 12.258 -27.035 1.00 81.06 103 TRP A C 1
ATOM 770 O O . TRP A 1 103 ? 6.979 13.088 -27.388 1.00 81.06 103 TRP A O 1
ATOM 780 N N . CYS A 1 104 ? 7.533 10.956 -26.949 1.00 81.88 104 CYS A N 1
ATOM 781 C CA . CYS A 1 104 ? 6.209 10.404 -27.241 1.00 81.88 104 CYS A CA 1
ATOM 782 C C . CYS A 1 104 ? 5.382 10.198 -25.967 1.00 81.88 104 CYS A C 1
ATOM 784 O O . CYS A 1 104 ? 5.709 9.331 -25.159 1.00 81.88 104 CYS A O 1
ATOM 786 N N . TRP A 1 105 ? 4.295 10.956 -25.833 1.00 77.88 105 TRP A N 1
ATOM 787 C CA . TRP A 1 105 ? 3.340 10.872 -24.730 1.00 77.88 105 TRP A CA 1
ATOM 788 C C . TRP A 1 105 ? 2.158 9.958 -25.075 1.00 77.88 105 TRP A C 1
ATOM 790 O O . TRP A 1 105 ? 1.564 10.113 -26.145 1.00 77.88 105 TRP A O 1
ATOM 800 N N . ASP A 1 106 ? 1.783 9.054 -24.162 1.00 75.12 106 ASP A N 1
ATOM 801 C CA . ASP A 1 106 ? 0.488 8.362 -24.189 1.00 75.12 106 ASP A CA 1
ATOM 802 C C . ASP A 1 106 ? -0.574 9.176 -23.435 1.00 75.12 106 ASP A C 1
ATOM 804 O O . ASP A 1 106 ? -0.573 9.262 -22.206 1.00 75.12 106 ASP A O 1
ATOM 808 N N . THR A 1 107 ? -1.511 9.754 -24.185 1.00 72.19 107 THR A N 1
ATOM 809 C CA . THR A 1 107 ? -2.554 10.658 -23.689 1.00 72.19 107 THR A CA 1
ATOM 810 C C . THR A 1 107 ? -3.648 9.955 -22.874 1.00 72.19 107 THR A C 1
ATOM 812 O O . THR A 1 107 ? -4.572 10.617 -22.387 1.00 72.19 107 THR A O 1
ATOM 815 N N . THR A 1 108 ? -3.596 8.625 -22.719 1.00 65.88 108 THR A N 1
ATOM 816 C CA . THR A 1 108 ? -4.432 7.925 -21.728 1.00 65.88 108 THR A CA 1
ATOM 817 C C . THR A 1 108 ? -3.993 8.269 -20.307 1.00 65.88 108 THR A C 1
ATOM 819 O O . THR A 1 108 ? -4.848 8.631 -19.495 1.00 65.88 108 THR A O 1
ATOM 822 N N . GLY A 1 109 ? -2.683 8.272 -20.049 1.00 57.91 109 GLY A N 1
ATOM 823 C CA . GLY A 1 109 ? -2.078 8.638 -18.770 1.00 57.91 109 GLY A CA 1
ATOM 824 C C . GLY A 1 109 ? -1.884 10.152 -18.570 1.00 57.91 109 GLY A C 1
ATOM 825 O O . GLY A 1 109 ? -2.324 10.961 -19.400 1.00 57.91 109 GLY A O 1
ATOM 826 N N . PRO A 1 110 ? -1.251 10.554 -17.453 1.00 54.38 110 PRO A N 1
ATOM 827 C CA . PRO A 1 110 ? -0.859 11.935 -17.178 1.00 54.38 110 PRO A CA 1
ATOM 828 C C . PRO A 1 110 ? 0.296 12.387 -18.084 1.00 54.38 110 PRO A C 1
ATOM 830 O O . PRO A 1 110 ? 1.014 11.570 -18.665 1.00 54.38 110 PRO A O 1
ATOM 833 N N . ARG A 1 111 ? 0.482 13.707 -18.209 1.00 63.81 111 ARG A N 1
ATOM 834 C CA . ARG A 1 111 ? 1.557 14.321 -19.006 1.00 63.81 111 ARG A CA 1
ATOM 835 C C . ARG A 1 111 ? 2.850 14.451 -18.193 1.00 63.81 111 ARG A C 1
ATOM 837 O O . ARG A 1 111 ? 3.344 15.546 -17.939 1.00 63.81 111 ARG A O 1
ATOM 844 N N . ASP A 1 112 ? 3.386 13.313 -17.781 1.00 54.69 112 ASP A N 1
ATOM 845 C CA . ASP A 1 112 ? 4.732 13.214 -17.220 1.00 54.69 112 ASP A CA 1
ATOM 846 C C . ASP A 1 112 ? 5.756 13.368 -18.350 1.00 54.69 112 ASP A C 1
ATOM 848 O O . ASP A 1 112 ? 5.780 12.557 -19.271 1.00 54.69 112 ASP A O 1
ATOM 852 N N . ALA A 1 113 ? 6.594 14.407 -18.299 1.00 46.97 113 ALA A N 1
ATOM 853 C CA . ALA A 1 113 ? 7.590 14.662 -19.334 1.00 46.97 113 ALA A CA 1
ATOM 854 C C . ALA A 1 113 ? 8.644 13.544 -19.461 1.00 46.97 113 ALA A C 1
ATOM 856 O O . ALA A 1 113 ? 9.311 13.485 -20.496 1.00 46.97 113 ALA A O 1
ATOM 857 N N . GLY A 1 114 ? 8.810 12.670 -18.457 1.00 45.62 114 GLY A N 1
ATOM 858 C CA . GLY A 1 114 ? 9.855 11.644 -18.413 1.00 45.62 114 GLY A CA 1
ATOM 859 C C . GLY A 1 114 ? 11.249 12.266 -18.322 1.00 45.62 114 GLY A C 1
ATOM 860 O O . GLY A 1 114 ? 12.156 11.915 -19.083 1.00 45.62 114 GLY A O 1
ATOM 861 N N . ASP A 1 115 ? 11.401 13.290 -17.486 1.00 45.91 115 ASP A N 1
ATOM 862 C CA . ASP A 1 115 ? 12.580 14.155 -17.476 1.00 45.91 115 ASP A CA 1
ATOM 863 C C . ASP A 1 115 ? 13.642 13.672 -16.474 1.00 45.91 115 ASP A C 1
ATOM 865 O O . ASP A 1 115 ? 14.000 14.367 -15.526 1.00 45.91 115 ASP A O 1
ATOM 869 N N . GLU A 1 116 ? 14.211 12.485 -16.723 1.00 40.94 116 GLU A N 1
ATOM 870 C CA . GLU A 1 116 ? 15.498 12.084 -16.133 1.00 40.94 116 GLU A CA 1
ATOM 871 C C . GLU A 1 116 ? 16.550 13.157 -16.479 1.00 40.94 116 GLU A C 1
ATOM 873 O O . GLU A 1 116 ? 17.087 13.192 -17.589 1.00 40.94 116 GLU A O 1
ATOM 878 N N . GLY A 1 117 ? 16.819 14.083 -15.554 1.00 44.31 117 GLY A N 1
ATOM 879 C CA . GLY A 1 117 ? 17.673 15.257 -15.780 1.00 44.31 117 GLY A CA 1
ATOM 880 C C . GLY A 1 117 ? 16.962 16.533 -16.258 1.00 44.31 117 GLY A C 1
ATOM 881 O O . GLY A 1 117 ? 17.636 17.432 -16.755 1.00 44.31 117 GLY A O 1
ATOM 882 N N . GLY A 1 118 ? 15.639 16.643 -16.113 1.00 50.81 118 GLY A N 1
ATOM 883 C CA . GLY A 1 118 ? 14.952 17.935 -16.108 1.00 50.81 118 GLY A CA 1
ATOM 884 C C . GLY A 1 118 ? 14.992 18.545 -14.706 1.00 50.81 118 GLY A C 1
ATOM 885 O O . GLY A 1 118 ? 14.219 18.142 -13.841 1.00 50.81 118 GLY A O 1
ATOM 886 N N . GLU A 1 119 ? 15.861 19.532 -14.474 1.00 57.06 119 GLU A N 1
ATOM 887 C CA . GLU A 1 119 ? 16.064 20.213 -13.172 1.00 57.06 119 GLU A CA 1
ATOM 888 C C . GLU A 1 119 ? 14.855 21.062 -12.704 1.00 57.06 119 GLU A C 1
ATOM 890 O O . GLU A 1 119 ? 14.986 21.955 -11.866 1.00 57.06 119 GLU A O 1
ATOM 895 N N . THR A 1 120 ? 13.675 20.889 -13.305 1.00 72.19 120 THR A N 1
ATOM 896 C CA . THR A 1 120 ? 12.488 21.715 -13.060 1.00 72.19 120 THR A CA 1
ATOM 897 C C . THR A 1 120 ? 11.208 20.927 -13.332 1.00 72.19 120 THR A C 1
ATOM 899 O O . THR A 1 120 ? 10.832 20.687 -14.480 1.00 72.19 120 THR A O 1
ATOM 902 N N . ALA A 1 121 ? 10.516 20.562 -12.256 1.00 79.06 121 ALA A N 1
ATOM 903 C CA . ALA A 1 121 ? 9.180 19.988 -12.262 1.00 79.06 121 ALA A CA 1
ATOM 904 C C . ALA A 1 121 ? 8.174 20.858 -13.040 1.00 79.06 121 ALA A C 1
ATOM 906 O O . ALA A 1 121 ? 8.318 22.077 -13.135 1.00 79.06 121 ALA A O 1
ATOM 907 N N . CYS A 1 122 ? 7.135 20.235 -13.601 1.00 79.44 122 CYS A N 1
ATOM 908 C CA . CYS A 1 122 ? 6.108 20.894 -14.423 1.00 79.44 122 CYS A CA 1
ATOM 909 C C . CYS A 1 122 ? 6.611 21.686 -15.651 1.00 79.44 122 CYS A C 1
ATOM 911 O O . CYS A 1 122 ? 5.823 22.412 -16.266 1.00 79.44 122 CYS A O 1
ATOM 913 N N . ASN A 1 123 ? 7.878 21.551 -16.055 1.00 72.62 123 ASN A N 1
ATOM 914 C CA . ASN A 1 123 ? 8.383 22.137 -17.294 1.00 72.62 123 ASN A CA 1
ATOM 915 C C . ASN A 1 123 ? 7.539 21.661 -18.496 1.00 72.62 123 ASN A C 1
ATOM 917 O O . ASN A 1 123 ? 7.414 20.468 -18.756 1.00 72.62 123 ASN A O 1
ATOM 921 N N . GLY A 1 124 ? 6.924 22.603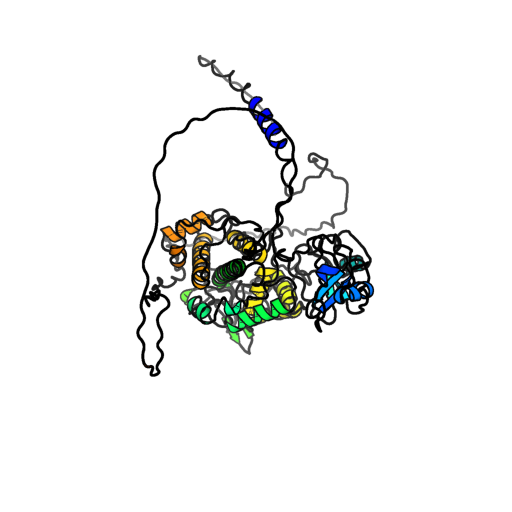 -19.215 1.00 68.75 124 GLY A N 1
ATOM 922 C CA . GLY A 1 124 ? 6.032 22.312 -20.344 1.00 68.75 124 GLY A CA 1
ATOM 923 C C . GLY A 1 124 ? 4.555 22.128 -20.003 1.00 68.75 124 GLY A C 1
ATOM 924 O O . GLY A 1 124 ? 3.739 22.146 -20.923 1.00 68.75 124 GLY A O 1
ATOM 925 N N . CYS A 1 125 ? 4.195 22.051 -18.722 1.00 78.31 125 CYS A N 1
ATOM 926 C CA . CYS A 1 125 ? 2.802 22.006 -18.286 1.00 78.31 125 CYS A CA 1
ATOM 927 C C . CYS A 1 125 ? 2.045 23.267 -18.739 1.00 78.31 125 CYS A C 1
ATOM 929 O O . CYS A 1 125 ? 2.524 24.387 -18.550 1.00 78.31 125 CYS A O 1
ATOM 931 N N . GLY A 1 126 ? 0.873 23.099 -19.353 1.00 73.94 126 GLY A N 1
ATOM 932 C CA . GLY A 1 126 ? 0.062 24.199 -19.884 1.00 73.94 126 GLY A CA 1
ATOM 933 C C . GLY A 1 126 ? 0.511 24.721 -21.255 1.00 73.94 126 GLY A C 1
ATOM 934 O O . GLY A 1 126 ? -0.119 25.634 -21.794 1.00 73.94 126 GLY A O 1
ATOM 935 N N . ARG A 1 127 ? 1.563 24.160 -21.875 1.00 71.00 127 ARG A N 1
ATOM 936 C CA . ARG A 1 127 ? 1.904 24.504 -23.267 1.00 71.00 127 ARG A CA 1
ATOM 937 C C . ARG A 1 127 ? 0.879 23.890 -24.217 1.00 71.00 127 ARG A C 1
ATOM 939 O O . ARG A 1 127 ? 0.715 22.672 -24.274 1.00 71.00 127 ARG A O 1
ATOM 946 N N . ASP A 1 128 ? 0.210 24.763 -24.967 1.00 68.44 128 ASP A N 1
ATOM 947 C CA . ASP A 1 128 ? -0.879 24.451 -25.902 1.00 68.44 128 ASP A CA 1
ATOM 948 C C . ASP A 1 128 ? -2.103 23.741 -25.265 1.00 68.44 128 ASP A C 1
ATOM 950 O O . ASP A 1 128 ? -2.957 23.223 -25.987 1.00 68.44 128 ASP A O 1
ATOM 954 N N . SER A 1 129 ? -2.237 23.759 -23.928 1.00 74.00 129 SER A N 1
ATOM 955 C CA . SER A 1 129 ? -3.367 23.182 -23.180 1.00 74.00 129 SER A CA 1
ATOM 956 C C . SER A 1 129 ? -3.925 24.159 -22.144 1.00 74.00 129 SER A C 1
ATOM 958 O O . SER A 1 129 ? -3.178 24.793 -21.407 1.00 74.00 129 SER A O 1
ATOM 960 N N . THR A 1 130 ? -5.255 24.250 -22.052 1.00 83.00 130 THR A N 1
ATOM 961 C CA . THR A 1 130 ? -5.959 24.997 -20.992 1.00 83.00 130 THR A CA 1
ATOM 962 C C . THR A 1 130 ? -6.472 24.099 -19.863 1.00 83.00 130 THR A C 1
ATOM 964 O O . THR A 1 130 ? -7.213 24.585 -19.012 1.00 83.00 130 THR A O 1
ATOM 967 N N . THR A 1 131 ? -6.163 22.797 -19.883 1.00 85.31 131 THR A N 1
ATOM 968 C CA . THR A 1 131 ? -6.579 21.839 -18.840 1.00 85.31 131 THR A CA 1
ATOM 969 C C . THR A 1 131 ? -5.424 21.407 -17.942 1.00 85.31 131 THR A C 1
ATOM 971 O O . THR A 1 131 ? -5.668 20.922 -16.844 1.00 85.31 131 THR A O 1
ATOM 974 N N . GLU A 1 132 ? -4.180 21.608 -18.373 1.00 87.00 132 GLU A N 1
ATOM 975 C CA . GLU A 1 132 ? -2.971 21.296 -17.611 1.00 87.00 132 GLU A CA 1
ATOM 976 C C . GLU A 1 132 ? -2.645 22.390 -16.577 1.00 87.00 132 GLU A C 1
ATOM 978 O O . GLU A 1 132 ? -2.579 23.574 -16.911 1.00 87.00 132 GLU A O 1
ATOM 983 N N . THR A 1 133 ? -2.388 21.992 -15.329 1.00 90.75 133 THR A N 1
ATOM 984 C CA . THR A 1 133 ? -1.925 22.866 -14.241 1.00 90.75 133 THR A CA 1
ATOM 985 C C . THR A 1 133 ? -0.878 22.157 -13.383 1.00 90.75 133 THR A C 1
ATOM 987 O O . THR A 1 133 ? -0.981 20.961 -13.126 1.00 90.75 133 THR A O 1
ATOM 990 N N . CYS A 1 134 ? 0.124 22.893 -12.905 1.00 90.12 134 CYS A N 1
ATOM 991 C CA . CYS A 1 134 ? 1.065 22.375 -11.917 1.00 90.12 134 CYS A CA 1
ATOM 992 C C . CYS A 1 134 ? 0.449 22.427 -10.517 1.00 90.12 134 CYS A C 1
ATOM 994 O O . CYS A 1 134 ? -0.208 23.410 -10.164 1.00 90.12 134 CYS A O 1
ATOM 996 N N . VAL A 1 135 ? 0.650 21.365 -9.745 1.00 92.31 135 VAL A N 1
ATOM 997 C CA . VAL A 1 135 ? 0.036 21.127 -8.432 1.00 92.31 135 VAL A CA 1
ATOM 998 C C . VAL A 1 135 ? 1.016 20.411 -7.505 1.00 92.31 135 VAL A C 1
ATOM 1000 O O . VAL A 1 135 ? 1.984 19.806 -7.972 1.00 92.31 135 VAL A O 1
ATOM 1003 N N . GLY A 1 136 ? 0.758 20.475 -6.198 1.00 91.25 136 GLY A N 1
ATOM 1004 C CA . GLY A 1 136 ? 1.534 19.744 -5.200 1.00 91.25 136 GLY A CA 1
ATOM 1005 C C . GLY A 1 136 ? 1.322 18.234 -5.302 1.00 91.25 136 GLY A C 1
ATOM 1006 O O . GLY A 1 136 ? 0.241 17.756 -5.679 1.00 91.25 136 GLY A O 1
ATOM 1007 N N . ASN A 1 137 ? 2.354 17.465 -4.962 1.00 90.75 137 ASN A N 1
ATOM 1008 C CA . ASN A 1 137 ? 2.244 16.040 -4.686 1.00 90.75 137 ASN A CA 1
ATOM 1009 C C . ASN A 1 137 ? 1.929 15.829 -3.198 1.00 90.75 137 ASN A C 1
ATOM 1011 O O . ASN A 1 137 ? 2.818 15.844 -2.344 1.00 90.75 137 ASN A O 1
ATOM 1015 N N . GLN A 1 138 ? 0.653 15.585 -2.896 1.00 86.88 138 GLN A N 1
ATOM 1016 C CA . GLN A 1 138 ? 0.151 15.416 -1.525 1.00 86.88 138 GLN A CA 1
ATOM 1017 C C . GLN A 1 138 ? 0.666 14.133 -0.840 1.00 86.88 138 GLN A C 1
ATOM 1019 O O . GLN A 1 138 ? 0.567 14.003 0.383 1.00 86.88 138 GLN A O 1
ATOM 1024 N N . ASN A 1 139 ? 1.266 13.214 -1.605 1.00 88.25 139 ASN A N 1
ATOM 1025 C CA . ASN A 1 139 ? 1.836 11.965 -1.101 1.00 88.25 139 ASN A CA 1
ATOM 1026 C C . ASN A 1 139 ? 3.366 12.042 -0.915 1.00 88.25 139 ASN A C 1
ATOM 1028 O O . ASN A 1 139 ? 3.969 11.099 -0.405 1.00 88.25 139 ASN A O 1
ATOM 1032 N N . SER A 1 140 ? 3.993 13.177 -1.249 1.00 85.38 140 SER A N 1
ATOM 1033 C CA . SER A 1 140 ? 5.423 13.419 -1.016 1.00 85.38 140 SER A CA 1
ATOM 1034 C C . SER A 1 140 ? 5.785 13.537 0.479 1.00 85.38 140 SER A C 1
ATOM 1036 O O . SER A 1 140 ? 4.937 13.753 1.354 1.00 85.38 140 SER A O 1
ATOM 1038 N N . LEU A 1 141 ? 7.076 13.386 0.801 1.00 79.62 141 LEU A N 1
ATOM 1039 C CA . LEU A 1 141 ? 7.580 13.529 2.177 1.00 79.62 141 LEU A CA 1
ATOM 1040 C C . LEU A 1 141 ? 7.655 14.982 2.667 1.00 79.62 141 LEU A C 1
ATOM 1042 O O . LEU A 1 141 ? 7.616 15.207 3.876 1.00 79.62 141 LEU A O 1
ATOM 1046 N N . THR A 1 142 ? 7.758 15.951 1.755 1.00 85.69 142 THR A N 1
ATOM 1047 C CA . THR A 1 142 ? 7.893 17.378 2.077 1.00 85.69 142 THR A CA 1
ATOM 1048 C C . THR A 1 142 ? 6.615 18.102 1.654 1.00 85.69 142 THR A C 1
ATOM 1050 O O . THR A 1 142 ? 6.424 18.290 0.454 1.00 85.69 142 THR A O 1
ATOM 1053 N N . PRO A 1 143 ? 5.745 18.526 2.593 1.00 84.69 143 PRO A N 1
ATOM 1054 C CA . PRO A 1 143 ? 4.523 19.248 2.256 1.00 84.69 143 PRO A CA 1
ATOM 1055 C C . PRO A 1 143 ? 4.796 20.480 1.387 1.00 84.69 143 PRO A C 1
ATOM 1057 O O . PRO A 1 143 ? 5.709 21.265 1.652 1.00 84.69 143 PRO A O 1
ATOM 1060 N N . VAL A 1 144 ? 3.994 20.626 0.337 1.00 89.88 144 VAL A N 1
ATOM 1061 C CA . VAL A 1 144 ? 4.130 21.638 -0.711 1.00 89.88 144 VAL A CA 1
ATOM 1062 C C . VAL A 1 144 ? 2.740 21.950 -1.253 1.00 89.88 144 VAL A C 1
ATOM 1064 O O . VAL A 1 144 ? 1.951 21.037 -1.494 1.00 89.88 144 VAL A O 1
ATOM 1067 N N . SER A 1 145 ? 2.403 23.229 -1.421 1.00 90.12 145 SER A N 1
ATOM 1068 C CA . SER A 1 145 ? 1.061 23.602 -1.868 1.00 90.12 145 SER A CA 1
ATOM 1069 C C . SER A 1 145 ? 0.950 23.694 -3.392 1.00 90.12 145 SER A C 1
ATOM 1071 O O . SER A 1 145 ? 1.915 23.981 -4.105 1.00 90.12 145 SER A O 1
ATOM 1073 N N . ASP A 1 146 ? -0.282 23.568 -3.894 1.00 91.81 146 ASP A N 1
ATOM 1074 C CA . ASP A 1 146 ? -0.622 23.930 -5.275 1.00 91.81 146 ASP A CA 1
ATOM 1075 C C . ASP A 1 146 ? -0.200 25.380 -5.617 1.00 91.81 146 ASP A C 1
ATOM 1077 O O . ASP A 1 146 ? 0.029 25.680 -6.785 1.00 91.81 146 ASP A O 1
ATOM 1081 N N . GLU A 1 147 ? -0.097 26.297 -4.643 1.00 90.69 147 GLU A N 1
ATOM 1082 C CA . GLU A 1 147 ? 0.343 27.681 -4.882 1.00 90.69 147 GLU A CA 1
ATOM 1083 C C . GLU A 1 147 ? 1.859 27.784 -5.093 1.00 90.69 147 GLU A C 1
ATOM 1085 O O . GLU A 1 147 ? 2.301 28.486 -6.003 1.00 90.69 147 GLU A O 1
ATOM 1090 N N . ASP A 1 148 ? 2.656 27.037 -4.324 1.00 91.19 148 ASP A N 1
ATOM 1091 C CA . ASP A 1 148 ? 4.113 26.991 -4.493 1.00 91.19 148 ASP A CA 1
ATOM 1092 C C . ASP A 1 148 ? 4.468 26.421 -5.877 1.00 91.19 148 ASP A C 1
ATOM 1094 O O . ASP A 1 148 ? 5.258 27.012 -6.623 1.00 91.19 148 ASP A O 1
ATOM 1098 N N . CYS A 1 149 ? 3.802 25.326 -6.264 1.00 91.69 149 CYS A N 1
ATOM 1099 C CA . CYS A 1 149 ? 4.015 24.636 -7.535 1.00 91.69 149 CYS A CA 1
ATOM 1100 C C . CYS A 1 149 ? 3.575 25.437 -8.781 1.00 91.69 149 CYS A C 1
ATOM 1102 O O . CYS A 1 149 ? 4.168 25.274 -9.850 1.00 91.69 149 CYS A O 1
ATOM 1104 N N . LYS A 1 150 ? 2.611 26.371 -8.693 1.00 90.12 150 LYS A N 1
ATOM 1105 C CA . LYS A 1 150 ? 2.222 27.235 -9.839 1.00 90.12 150 LYS A CA 1
ATOM 1106 C C . LYS A 1 150 ? 3.395 28.014 -10.436 1.00 90.12 150 LYS A C 1
ATOM 1108 O O . LYS A 1 150 ? 3.405 28.304 -11.636 1.00 90.12 150 LYS A O 1
ATOM 1113 N N . ASN A 1 151 ? 4.406 28.342 -9.634 1.00 87.75 151 ASN A N 1
ATOM 1114 C CA . ASN A 1 151 ? 5.584 29.072 -10.101 1.00 87.75 151 ASN A CA 1
ATOM 1115 C C . ASN A 1 151 ? 6.442 28.243 -11.075 1.00 87.75 151 ASN A C 1
ATOM 1117 O O . ASN A 1 151 ? 7.076 28.810 -11.967 1.00 87.75 151 ASN A O 1
ATOM 1121 N N . CYS A 1 152 ? 6.396 26.911 -10.987 1.00 86.69 152 CYS A N 1
ATOM 1122 C CA . CYS A 1 152 ? 7.169 26.013 -11.845 1.00 86.69 152 CYS A CA 1
ATOM 1123 C C . CYS A 1 152 ? 6.738 26.107 -13.323 1.00 86.69 152 CYS A C 1
ATOM 1125 O O . CYS A 1 152 ? 7.586 26.178 -14.211 1.00 86.69 152 CYS A O 1
ATOM 1127 N N . MET A 1 153 ? 5.431 26.255 -13.598 1.00 80.81 153 MET A N 1
ATOM 1128 C CA . MET A 1 153 ? 4.914 26.514 -14.961 1.00 80.81 153 MET A CA 1
ATOM 1129 C C . MET A 1 153 ? 5.475 27.807 -15.571 1.00 80.81 153 MET A C 1
ATOM 1131 O O . MET A 1 153 ? 5.604 27.928 -16.787 1.00 80.81 153 MET A O 1
ATOM 1135 N N . ASN A 1 154 ? 5.805 28.780 -14.718 1.00 80.12 154 ASN A N 1
ATOM 1136 C CA . ASN A 1 154 ? 6.317 30.092 -15.103 1.00 80.12 154 ASN A CA 1
ATOM 1137 C C . ASN A 1 154 ? 7.856 30.122 -15.222 1.00 80.12 154 ASN A C 1
ATOM 1139 O O . ASN A 1 154 ? 8.432 31.192 -15.418 1.00 80.12 154 ASN A O 1
ATOM 1143 N N . GLY A 1 155 ? 8.523 28.964 -15.133 1.00 76.94 155 GLY A N 1
ATOM 1144 C CA . GLY A 1 155 ? 9.973 28.833 -15.296 1.00 76.94 155 GLY A CA 1
ATOM 1145 C C . GLY A 1 155 ? 10.790 29.026 -14.016 1.00 76.94 155 GLY A C 1
ATOM 1146 O O . GLY A 1 155 ? 11.987 29.296 -14.104 1.00 76.94 155 GLY A O 1
ATOM 1147 N N . GLN A 1 156 ? 10.184 28.897 -12.831 1.00 84.94 156 GLN A N 1
ATOM 1148 C CA . GLN A 1 156 ? 10.946 28.791 -11.584 1.00 84.94 156 GLN A CA 1
ATOM 1149 C C . GLN A 1 156 ? 11.723 27.465 -11.553 1.00 84.94 156 GLN A C 1
ATOM 1151 O O . GLN A 1 156 ? 11.115 26.402 -11.554 1.00 84.94 156 GLN A O 1
ATOM 1156 N N . SER A 1 157 ? 13.055 27.530 -11.469 1.00 84.19 157 SER A N 1
ATOM 1157 C CA . SER A 1 157 ? 13.963 26.368 -11.473 1.00 84.19 157 SER A CA 1
ATOM 1158 C C . SER A 1 157 ? 14.592 26.067 -10.100 1.00 84.19 157 SER A C 1
ATOM 1160 O O . SER A 1 157 ? 15.716 25.579 -10.007 1.00 84.19 157 SER A O 1
ATOM 1162 N N . TYR A 1 158 ? 13.911 26.447 -9.020 1.00 86.62 158 TYR A N 1
ATOM 1163 C CA . TYR A 1 158 ? 14.328 26.220 -7.632 1.00 86.62 158 TYR A CA 1
ATOM 1164 C C . TYR A 1 158 ? 13.124 25.783 -6.790 1.00 86.62 158 TYR A C 1
ATOM 1166 O O . TYR A 1 158 ? 11.986 25.891 -7.252 1.00 86.62 158 TYR A O 1
ATOM 1174 N N . TRP A 1 159 ? 13.379 25.292 -5.571 1.00 90.81 159 TRP A N 1
ATOM 1175 C CA . TRP A 1 159 ? 12.377 24.713 -4.664 1.00 90.81 159 TRP A CA 1
ATOM 1176 C C . TRP A 1 159 ? 11.022 25.463 -4.673 1.00 90.81 159 TRP A C 1
ATOM 1178 O O . TRP A 1 159 ? 11.023 26.695 -4.582 1.00 90.81 159 TRP A O 1
ATOM 1188 N N . PRO A 1 160 ? 9.879 24.756 -4.783 1.00 90.56 160 PRO A N 1
ATOM 1189 C CA . PRO A 1 160 ? 9.760 23.292 -4.832 1.00 90.56 160 PRO A CA 1
ATOM 1190 C C . PRO A 1 160 ? 10.163 22.681 -6.182 1.00 90.56 160 PRO A C 1
ATOM 1192 O O . PRO A 1 160 ? 10.480 21.503 -6.251 1.00 90.56 160 PRO A O 1
ATOM 1195 N N . CYS A 1 161 ? 10.237 23.485 -7.242 1.00 86.88 161 CYS A N 1
ATOM 1196 C CA . CYS A 1 161 ? 10.362 23.022 -8.622 1.00 86.88 161 CYS A CA 1
ATOM 1197 C C . CYS A 1 161 ? 11.649 22.242 -8.935 1.00 86.88 161 CYS A C 1
ATOM 1199 O O . CYS A 1 161 ? 11.663 21.474 -9.888 1.00 86.88 161 CYS A O 1
ATOM 1201 N N . SER A 1 162 ? 12.730 22.430 -8.174 1.00 84.56 162 SER A N 1
ATOM 1202 C CA . SER A 1 162 ? 13.989 21.688 -8.361 1.00 84.56 162 SER A CA 1
ATOM 1203 C C . SER A 1 162 ? 13.958 20.249 -7.827 1.00 84.56 162 SER A C 1
ATOM 1205 O O . SER A 1 162 ? 14.976 19.567 -7.882 1.00 84.56 162 SER A O 1
ATOM 1207 N N . ASP A 1 163 ? 12.828 19.805 -7.276 1.00 81.56 163 ASP A N 1
ATOM 1208 C CA . ASP A 1 163 ? 12.601 18.452 -6.776 1.00 81.56 163 ASP A CA 1
ATOM 1209 C C . ASP A 1 163 ? 11.396 17.845 -7.514 1.00 81.56 163 ASP A C 1
ATOM 1211 O O . ASP A 1 163 ? 10.327 18.456 -7.611 1.00 81.56 163 ASP A O 1
ATOM 1215 N N . GLN A 1 164 ? 11.599 16.667 -8.106 1.00 74.44 164 GLN A N 1
ATOM 1216 C CA . GLN A 1 164 ? 10.640 16.040 -9.018 1.00 74.44 164 GLN A CA 1
ATOM 1217 C C . GLN A 1 164 ? 9.495 15.335 -8.280 1.00 74.44 164 GLN A C 1
ATOM 1219 O O . GLN A 1 164 ? 8.401 15.237 -8.831 1.00 74.44 164 GLN A O 1
ATOM 1224 N N . ASP A 1 165 ? 9.707 14.916 -7.028 1.00 80.56 165 ASP A N 1
ATOM 1225 C CA . ASP A 1 165 ? 8.663 14.269 -6.226 1.00 80.56 165 ASP A CA 1
ATOM 1226 C C . ASP A 1 165 ? 7.651 15.292 -5.666 1.00 80.56 165 ASP A C 1
ATOM 1228 O O . ASP A 1 165 ? 6.582 14.886 -5.211 1.00 80.56 165 ASP A O 1
ATOM 1232 N N . LEU A 1 166 ? 7.946 16.604 -5.694 1.00 87.19 166 LEU A N 1
ATOM 1233 C CA . LEU A 1 166 ? 7.142 17.646 -5.029 1.00 87.19 166 LEU A CA 1
ATOM 1234 C C . LEU A 1 166 ? 6.040 18.267 -5.898 1.00 87.19 166 LEU A C 1
ATOM 1236 O O . LEU A 1 166 ? 4.942 18.514 -5.402 1.00 87.19 166 LEU A O 1
ATOM 1240 N N . CYS A 1 167 ? 6.305 18.537 -7.177 1.00 89.94 167 CYS A N 1
ATOM 1241 C CA . CYS A 1 167 ? 5.361 19.223 -8.065 1.00 89.94 167 CYS A CA 1
ATOM 1242 C C . CYS A 1 167 ? 5.118 18.422 -9.346 1.00 89.94 167 CYS A C 1
ATOM 1244 O O . CYS A 1 167 ? 6.056 17.920 -9.959 1.00 89.94 167 CYS A O 1
ATOM 1246 N N . TRP A 1 168 ? 3.870 18.351 -9.807 1.00 88.06 168 TRP A N 1
ATOM 12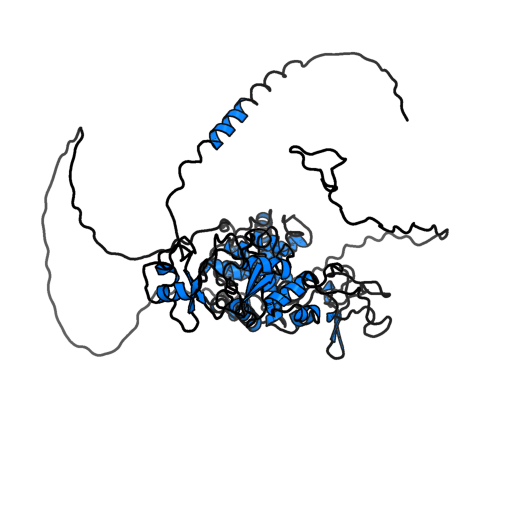47 C CA . TRP A 1 168 ? 3.516 17.567 -10.994 1.00 88.06 168 TRP A CA 1
ATOM 1248 C C . TRP A 1 168 ? 2.446 18.237 -11.858 1.00 88.06 168 TRP A C 1
ATOM 1250 O O . TRP A 1 168 ? 1.686 19.090 -11.398 1.00 88.06 168 TRP A O 1
ATOM 1260 N N . CYS A 1 169 ? 2.416 17.871 -13.144 1.00 86.12 169 CYS A N 1
ATOM 1261 C CA . CYS A 1 169 ? 1.470 18.418 -14.112 1.00 86.12 169 CYS A CA 1
ATOM 1262 C C . CYS A 1 169 ? 0.176 17.596 -14.138 1.00 86.12 169 CYS A C 1
ATOM 1264 O O . CYS A 1 169 ? 0.143 16.484 -14.669 1.00 86.12 169 CYS A O 1
ATOM 1266 N N . TRP A 1 170 ? -0.897 18.163 -13.594 1.00 89.06 170 TRP A N 1
ATOM 1267 C CA . TRP A 1 170 ? -2.228 17.570 -13.595 1.00 89.06 170 TRP A CA 1
ATOM 1268 C C . TRP A 1 170 ? -3.065 18.096 -14.764 1.00 89.06 170 TRP A C 1
ATOM 1270 O O . TRP A 1 170 ? -3.271 19.300 -14.910 1.00 89.06 170 TRP A O 1
ATOM 1280 N N . ASP A 1 171 ? -3.588 17.185 -15.583 1.00 86.31 171 ASP A N 1
ATOM 1281 C CA . ASP A 1 171 ? -4.667 17.476 -16.528 1.00 86.31 171 ASP A CA 1
ATOM 1282 C C . ASP A 1 171 ? -6.006 17.423 -15.780 1.00 86.31 171 ASP A C 1
ATOM 1284 O O . ASP A 1 171 ? -6.468 16.350 -15.400 1.00 86.31 171 ASP A O 1
ATOM 1288 N N . THR A 1 172 ? -6.647 18.580 -15.611 1.00 89.88 172 THR A N 1
ATOM 1289 C CA . THR A 1 172 ? -7.945 18.764 -14.929 1.00 89.88 172 THR A CA 1
ATOM 1290 C C . THR A 1 172 ? -9.116 17.991 -15.551 1.00 89.88 172 THR A C 1
ATOM 1292 O O . THR A 1 172 ? -10.210 17.988 -14.987 1.00 89.88 172 THR A O 1
ATOM 1295 N N . THR A 1 173 ? -8.924 17.313 -16.690 1.00 86.25 173 THR A N 1
ATOM 1296 C CA . THR A 1 173 ? -9.898 16.345 -17.231 1.00 86.25 173 THR A CA 1
ATOM 1297 C C . THR A 1 173 ? -9.740 14.920 -16.676 1.00 86.25 173 THR A C 1
ATOM 1299 O O . THR A 1 173 ? -10.586 14.064 -16.945 1.00 86.25 173 THR A O 1
ATOM 1302 N N . LYS A 1 174 ? -8.685 14.656 -15.893 1.00 86.44 174 LYS A N 1
ATOM 1303 C CA . LYS A 1 174 ? -8.359 13.378 -15.237 1.00 86.44 174 LYS A CA 1
ATOM 1304 C C . LYS A 1 174 ? -8.525 13.497 -13.704 1.00 86.44 174 LYS A C 1
ATOM 1306 O O . LYS A 1 174 ? -8.443 14.608 -13.179 1.00 86.44 174 LYS A O 1
ATOM 1311 N N . PRO A 1 175 ? -8.697 12.389 -12.954 1.00 88.12 175 PRO A N 1
ATOM 1312 C CA . PRO A 1 175 ? -8.625 12.404 -11.485 1.00 88.12 175 PRO A CA 1
ATOM 1313 C C . PRO A 1 175 ? -7.304 13.009 -10.974 1.00 88.12 175 PRO A C 1
ATOM 1315 O O . PRO A 1 175 ? -6.264 12.796 -11.598 1.00 88.12 175 PRO A O 1
ATOM 1318 N N . LYS A 1 176 ? -7.307 13.715 -9.830 1.00 90.06 176 LYS A N 1
ATOM 1319 C CA . LYS A 1 176 ? -6.092 14.313 -9.228 1.00 90.06 176 LYS A CA 1
ATOM 1320 C C . LYS A 1 176 ? -5.251 13.275 -8.449 1.00 90.06 176 LYS A C 1
ATOM 1322 O O . LYS A 1 176 ? -4.853 13.512 -7.312 1.00 90.06 176 LYS A O 1
ATOM 1327 N N . LYS A 1 177 ? -4.996 12.110 -9.057 1.00 90.88 177 LYS A N 1
ATOM 1328 C CA . LYS A 1 177 ? -4.095 11.073 -8.522 1.00 90.88 177 LYS A CA 1
ATOM 1329 C C . LYS A 1 177 ? -2.632 11.529 -8.684 1.00 90.88 177 LYS A C 1
ATOM 1331 O O . LYS A 1 177 ? -2.242 11.774 -9.827 1.00 90.88 177 LYS A O 1
ATOM 1336 N N . PRO A 1 178 ? -1.840 11.690 -7.605 1.00 88.94 178 PRO A N 1
ATOM 1337 C CA . PRO A 1 178 ? -0.437 12.101 -7.716 1.00 88.94 178 PRO A CA 1
ATOM 1338 C C . PRO A 1 178 ? 0.441 11.034 -8.394 1.00 88.94 178 PRO A C 1
ATOM 1340 O O . PRO A 1 178 ? 0.092 9.858 -8.365 1.00 88.94 178 PRO A O 1
ATOM 1343 N N . PRO A 1 179 ? 1.590 11.396 -8.994 1.00 87.62 179 PRO A N 1
ATOM 1344 C CA . PRO A 1 179 ? 2.537 10.421 -9.521 1.00 87.62 179 PRO A CA 1
ATOM 1345 C C . PRO A 1 179 ? 3.255 9.673 -8.391 1.00 87.62 179 PRO A C 1
ATOM 1347 O O . PRO A 1 179 ? 3.611 10.254 -7.362 1.00 87.62 179 PRO A O 1
ATOM 1350 N N . ALA A 1 180 ? 3.516 8.387 -8.625 1.00 88.94 180 ALA A N 1
ATOM 1351 C CA . ALA A 1 180 ? 4.320 7.569 -7.727 1.00 88.94 180 ALA A CA 1
ATOM 1352 C C . ALA A 1 180 ? 5.829 7.848 -7.911 1.00 88.94 180 ALA A C 1
ATOM 1354 O O . ALA A 1 180 ? 6.256 8.088 -9.044 1.00 88.94 180 ALA A O 1
ATOM 1355 N N . PRO A 1 181 ? 6.652 7.780 -6.845 1.00 86.81 181 PRO A N 1
ATOM 1356 C CA . PRO A 1 181 ? 8.097 7.999 -6.935 1.00 86.81 181 PRO A CA 1
ATOM 1357 C C . PRO A 1 181 ? 8.785 7.003 -7.883 1.00 86.81 181 PRO A C 1
ATOM 1359 O O . PRO A 1 181 ? 8.797 5.799 -7.623 1.00 86.81 181 PRO A O 1
ATOM 1362 N N . ILE A 1 182 ? 9.409 7.508 -8.951 1.00 83.56 182 ILE A N 1
ATOM 1363 C CA . ILE A 1 182 ? 9.885 6.679 -10.075 1.00 83.56 182 ILE A CA 1
ATOM 1364 C C . ILE A 1 182 ? 11.033 5.718 -9.717 1.00 83.56 182 ILE A C 1
ATOM 1366 O O . ILE A 1 182 ? 11.926 6.066 -8.941 1.00 83.56 182 ILE A O 1
ATOM 1370 N N . SER A 1 183 ? 11.042 4.518 -10.310 1.00 86.19 183 SER A N 1
ATOM 1371 C CA . SER A 1 183 ? 12.057 3.474 -10.069 1.00 86.19 183 SER A CA 1
ATOM 1372 C C . SER A 1 183 ? 13.256 3.532 -11.026 1.00 86.19 183 SER A C 1
ATOM 1374 O O . SER A 1 183 ? 14.305 2.959 -10.733 1.00 86.19 183 SER A O 1
ATOM 1376 N N . GLY A 1 184 ? 13.108 4.200 -12.176 1.00 82.12 184 GLY A N 1
ATOM 1377 C CA . GLY A 1 184 ? 14.107 4.224 -13.255 1.00 82.12 184 GLY A CA 1
ATOM 1378 C C . GLY A 1 184 ? 14.158 2.943 -14.105 1.00 82.12 184 GLY A C 1
ATOM 1379 O O . GLY A 1 184 ? 14.997 2.827 -15.003 1.00 82.12 184 GLY A O 1
ATOM 1380 N N . TYR A 1 185 ? 13.273 1.973 -13.853 1.00 82.44 185 TYR A N 1
ATOM 1381 C CA . TYR A 1 185 ? 13.153 0.759 -14.658 1.00 82.44 185 TYR A CA 1
ATOM 1382 C C . TYR A 1 185 ? 12.104 0.908 -15.783 1.00 82.44 185 TYR A C 1
ATOM 1384 O O . TYR A 1 185 ? 11.192 1.726 -15.703 1.00 82.44 185 TYR A O 1
ATOM 1392 N N . PRO A 1 186 ? 12.208 0.129 -16.875 1.00 81.94 186 PRO A N 1
ATOM 1393 C CA . PRO A 1 186 ? 11.283 0.201 -18.008 1.00 81.94 186 PRO A CA 1
ATOM 1394 C C . PRO A 1 186 ? 9.965 -0.548 -17.742 1.00 81.94 186 PRO A C 1
ATOM 1396 O O . PRO A 1 186 ? 9.974 -1.624 -17.144 1.00 81.94 186 PRO A O 1
ATOM 1399 N N . VAL A 1 187 ? 8.848 -0.058 -18.297 1.00 86.81 187 VAL A N 1
ATOM 1400 C CA . VAL A 1 187 ? 7.558 -0.778 -18.274 1.00 86.81 187 VAL A CA 1
ATOM 1401 C C . VAL A 1 187 ? 7.612 -2.034 -19.154 1.00 86.81 187 VAL A C 1
ATOM 1403 O O . VAL A 1 187 ? 7.770 -1.961 -20.378 1.00 86.81 187 VAL A O 1
ATOM 1406 N N . ASN A 1 188 ? 7.387 -3.197 -18.550 1.00 90.62 188 ASN A N 1
ATOM 1407 C CA . ASN A 1 188 ? 7.295 -4.484 -19.223 1.00 90.62 188 ASN A CA 1
ATOM 1408 C C . ASN A 1 188 ? 5.866 -4.749 -19.725 1.00 90.62 188 ASN A C 1
ATOM 1410 O O . ASN A 1 188 ? 4.993 -5.261 -19.021 1.00 90.62 188 ASN A O 1
ATOM 1414 N N . ASN A 1 189 ? 5.623 -4.411 -20.990 1.00 90.06 189 ASN A N 1
ATOM 1415 C CA . ASN A 1 189 ? 4.315 -4.590 -21.623 1.00 90.06 189 ASN A CA 1
ATOM 1416 C C . ASN A 1 189 ? 3.985 -6.044 -22.008 1.00 90.06 189 ASN A C 1
ATOM 1418 O O . ASN A 1 189 ? 2.831 -6.322 -22.325 1.00 90.06 189 ASN A O 1
ATOM 1422 N N . ASN A 1 190 ? 4.950 -6.967 -21.941 1.00 92.00 190 ASN A N 1
ATOM 1423 C CA . ASN A 1 190 ? 4.735 -8.386 -22.251 1.00 92.00 190 ASN A CA 1
ATOM 1424 C C . ASN A 1 190 ? 4.188 -9.185 -21.054 1.00 92.00 190 ASN A C 1
ATOM 1426 O O . ASN A 1 190 ? 3.772 -10.328 -21.225 1.00 92.00 190 ASN A O 1
ATOM 1430 N N . VAL A 1 191 ? 4.197 -8.591 -19.856 1.00 93.81 191 VAL A N 1
ATOM 1431 C CA . VAL A 1 191 ? 3.778 -9.224 -18.601 1.00 93.81 191 VAL A CA 1
ATOM 1432 C C . VAL A 1 191 ? 2.384 -8.756 -18.180 1.00 93.81 191 VAL A C 1
ATOM 1434 O O . VAL A 1 191 ? 2.075 -7.562 -18.192 1.00 93.81 191 VAL A O 1
ATOM 1437 N N . ASP A 1 192 ? 1.556 -9.702 -17.750 1.00 96.75 192 ASP A N 1
ATOM 1438 C CA . ASP A 1 192 ? 0.335 -9.469 -16.977 1.00 96.75 192 ASP A CA 1
ATOM 1439 C C . ASP A 1 192 ? 0.564 -10.014 -15.551 1.00 96.75 192 ASP A C 1
ATOM 1441 O O . ASP A 1 192 ? 0.763 -11.224 -15.405 1.00 96.75 192 ASP A O 1
ATOM 1445 N N . PRO A 1 193 ? 0.550 -9.168 -14.500 1.00 97.25 193 PRO A N 1
ATOM 1446 C CA . PRO A 1 193 ? 0.746 -9.604 -13.115 1.00 97.25 193 PRO A CA 1
ATOM 1447 C C . PRO A 1 193 ? -0.223 -10.706 -12.673 1.00 97.25 193 PRO A C 1
ATOM 1449 O O . PRO A 1 193 ? 0.167 -11.594 -11.919 1.00 97.25 193 PRO A O 1
ATOM 1452 N N . CYS A 1 194 ? -1.460 -10.696 -13.180 1.00 98.00 194 CYS A N 1
ATOM 1453 C CA . CYS A 1 194 ? -2.471 -11.704 -12.861 1.00 98.00 194 CYS A CA 1
ATOM 1454 C C . CYS A 1 194 ? -2.344 -12.976 -13.720 1.00 98.00 194 CYS A C 1
ATOM 1456 O O . CYS A 1 194 ? -2.855 -14.032 -13.350 1.00 98.00 194 CYS A O 1
ATOM 1458 N N . ALA A 1 195 ? -1.597 -12.932 -14.826 1.00 97.88 195 ALA A N 1
ATOM 1459 C CA . ALA A 1 195 ? -1.148 -14.147 -15.505 1.00 97.88 195 ALA A CA 1
ATOM 1460 C C . ALA A 1 195 ? 0.076 -14.781 -14.814 1.00 97.88 195 ALA A C 1
ATOM 1462 O O . ALA A 1 195 ? 0.239 -15.999 -14.883 1.00 97.88 195 ALA A O 1
ATOM 1463 N N . LEU A 1 196 ? 0.920 -13.980 -14.143 1.00 98.00 196 LEU A N 1
ATOM 1464 C CA . LEU A 1 196 ? 2.053 -14.475 -13.348 1.00 98.00 196 LEU A CA 1
ATOM 1465 C C . LEU A 1 196 ? 1.603 -15.088 -12.020 1.00 98.00 196 LEU A C 1
ATOM 1467 O O . LEU A 1 196 ? 1.957 -16.228 -11.730 1.00 98.00 196 LEU A O 1
ATOM 1471 N N . PHE A 1 197 ? 0.826 -14.341 -11.231 1.00 98.50 197 PHE A N 1
ATOM 1472 C CA . PHE A 1 197 ? 0.203 -14.818 -10.002 1.00 98.50 197 PHE A CA 1
ATOM 1473 C C . PHE A 1 197 ? -1.256 -15.166 -10.293 1.00 98.50 197 PHE A C 1
ATOM 1475 O O . PHE A 1 197 ? -2.118 -14.291 -10.399 1.00 98.50 197 PHE A O 1
ATOM 1482 N N . THR A 1 198 ? -1.530 -16.453 -10.490 1.00 98.69 198 THR A N 1
ATOM 1483 C CA . THR A 1 198 ? -2.855 -16.935 -10.901 1.00 98.69 198 THR A CA 1
ATOM 1484 C C . THR A 1 198 ? -3.804 -17.086 -9.710 1.00 98.69 198 THR A C 1
ATOM 1486 O O . THR A 1 198 ? -3.374 -17.160 -8.557 1.00 98.69 198 THR A O 1
ATOM 1489 N N . LYS A 1 199 ? -5.114 -17.208 -9.973 1.00 98.56 199 LYS A N 1
ATOM 1490 C CA . LYS A 1 199 ? -6.093 -17.513 -8.916 1.00 98.56 199 LYS A CA 1
ATOM 1491 C C . LYS A 1 199 ? -5.744 -18.807 -8.171 1.00 98.56 199 LYS A C 1
ATOM 1493 O O . LYS A 1 199 ? -5.849 -18.849 -6.953 1.00 98.56 199 LYS A O 1
ATOM 1498 N N . ASP A 1 200 ? -5.294 -19.834 -8.886 1.00 98.69 200 ASP A N 1
ATOM 1499 C CA . ASP A 1 200 ? -4.923 -21.121 -8.289 1.00 98.69 200 ASP A CA 1
ATOM 1500 C C . ASP A 1 200 ? -3.718 -20.970 -7.340 1.00 98.69 200 ASP A C 1
ATOM 1502 O O . ASP A 1 200 ? -3.669 -21.621 -6.300 1.00 98.69 200 ASP A O 1
ATOM 1506 N N . MET A 1 201 ? -2.776 -20.065 -7.645 1.00 98.81 201 MET A N 1
ATOM 1507 C CA . MET A 1 201 ? -1.689 -19.705 -6.725 1.00 98.81 201 MET A CA 1
ATOM 1508 C C . MET A 1 201 ? -2.203 -18.926 -5.511 1.00 98.81 201 MET A C 1
ATOM 1510 O O . MET A 1 201 ? -1.765 -19.209 -4.403 1.00 98.81 201 MET A O 1
ATOM 1514 N N . PHE A 1 202 ? -3.147 -17.995 -5.682 1.00 98.81 202 PHE A N 1
ATOM 1515 C CA . PHE A 1 202 ? -3.775 -17.284 -4.559 1.00 98.81 202 PHE A CA 1
ATOM 1516 C C . PHE A 1 202 ? -4.532 -18.235 -3.619 1.00 98.81 202 PHE A C 1
ATOM 1518 O O . PHE A 1 202 ? -4.363 -18.153 -2.405 1.00 98.81 202 PHE A O 1
ATOM 1525 N N . ASP A 1 203 ? -5.302 -19.177 -4.168 1.00 98.56 203 ASP A N 1
ATOM 1526 C CA . ASP A 1 203 ? -6.059 -20.172 -3.399 1.00 98.56 203 ASP A CA 1
ATOM 1527 C C . ASP A 1 203 ? -5.142 -21.137 -2.617 1.00 98.56 203 ASP A C 1
ATOM 1529 O O . ASP A 1 203 ? -5.539 -21.647 -1.570 1.00 98.56 203 ASP A O 1
ATOM 1533 N N . VAL A 1 204 ? -3.914 -21.381 -3.099 1.00 98.56 204 VAL A N 1
ATOM 1534 C CA . VAL A 1 204 ? -2.878 -22.147 -2.378 1.00 98.56 204 VAL A CA 1
ATOM 1535 C C . VAL A 1 204 ? -2.115 -21.275 -1.375 1.00 98.56 204 VAL A C 1
ATOM 1537 O O . VAL A 1 204 ? -1.794 -21.748 -0.286 1.00 98.56 204 VAL A O 1
ATOM 1540 N N . PHE A 1 205 ? -1.843 -20.012 -1.712 1.00 98.69 205 PHE A N 1
ATOM 1541 C CA . PHE A 1 205 ? -1.125 -19.068 -0.854 1.00 98.69 205 PHE A CA 1
ATOM 1542 C C . PHE A 1 205 ? -1.926 -18.707 0.401 1.00 98.69 205 PHE A C 1
ATOM 1544 O O . PHE A 1 205 ? -1.382 -18.718 1.503 1.00 98.69 205 PHE A O 1
ATOM 1551 N N . ALA A 1 206 ? -3.220 -18.427 0.222 1.00 98.06 206 ALA A N 1
ATOM 1552 C CA . ALA A 1 206 ? -4.126 -17.908 1.239 1.00 98.06 206 ALA A CA 1
ATOM 1553 C C . ALA A 1 206 ? -5.457 -18.698 1.285 1.00 98.06 206 ALA A C 1
ATOM 1555 O O . ALA A 1 206 ? -6.530 -18.138 1.025 1.00 98.06 206 ALA A O 1
ATOM 1556 N N . PRO A 1 207 ? -5.427 -20.003 1.625 1.00 97.81 207 PRO A N 1
ATOM 1557 C CA . PRO A 1 207 ? -6.590 -20.897 1.542 1.00 97.81 207 PRO A CA 1
ATOM 1558 C C . PRO A 1 207 ? -7.732 -20.538 2.508 1.00 97.81 207 PRO A C 1
ATOM 1560 O O . PRO A 1 207 ? -8.868 -20.961 2.295 1.00 97.81 207 PRO A O 1
ATOM 1563 N N . ASN A 1 208 ? -7.442 -19.753 3.551 1.00 97.62 208 ASN A N 1
ATOM 1564 C CA . ASN A 1 208 ? -8.416 -19.264 4.530 1.00 97.62 208 ASN A CA 1
ATOM 1565 C C . ASN A 1 208 ? -8.897 -17.825 4.251 1.00 97.62 208 ASN A C 1
ATOM 1567 O O . ASN A 1 208 ? -9.701 -17.309 5.027 1.00 97.62 208 ASN A O 1
ATOM 1571 N N . SER A 1 209 ? -8.404 -17.170 3.189 1.00 97.75 209 SER A N 1
ATOM 1572 C CA . SER A 1 209 ? -8.631 -15.739 2.928 1.00 97.75 209 SER A CA 1
ATOM 1573 C C . SER A 1 209 ? -10.108 -15.337 3.020 1.00 97.75 209 SER A C 1
ATOM 1575 O O . SER A 1 209 ? -11.000 -15.959 2.436 1.00 97.75 209 SER A O 1
ATOM 1577 N N . THR A 1 210 ? -10.377 -14.276 3.784 1.00 96.62 210 THR A N 1
ATOM 1578 C CA . THR A 1 210 ? -11.741 -13.813 4.075 1.00 96.62 210 THR A CA 1
ATOM 1579 C C . THR A 1 210 ? -12.054 -12.496 3.372 1.00 96.62 210 THR A C 1
ATOM 1581 O O . THR A 1 210 ? -11.160 -11.741 3.003 1.00 96.62 210 THR A O 1
ATOM 1584 N N . PHE A 1 211 ? -13.339 -12.176 3.188 1.00 96.94 211 PHE A N 1
ATOM 1585 C CA . PHE A 1 211 ? -13.739 -10.870 2.655 1.00 96.94 211 PHE A CA 1
ATOM 1586 C C . PHE A 1 211 ? -13.197 -9.737 3.558 1.00 96.94 211 PHE A C 1
ATOM 1588 O O . PHE A 1 211 ? -13.431 -9.781 4.770 1.00 96.94 211 PHE A O 1
ATOM 1595 N N . PRO A 1 212 ? -12.507 -8.715 3.012 1.00 97.38 212 PRO A N 1
ATOM 1596 C CA . PRO A 1 212 ? -12.549 -8.242 1.618 1.00 97.38 212 PRO A CA 1
ATOM 1597 C C . PRO A 1 212 ? -11.560 -8.901 0.639 1.00 97.38 212 PRO A C 1
ATOM 1599 O O . PRO A 1 212 ? -11.626 -8.634 -0.561 1.00 97.38 212 PRO A O 1
ATOM 1602 N N . TYR A 1 213 ? -10.641 -9.739 1.111 1.00 98.62 213 TYR A N 1
ATOM 1603 C CA . TYR A 1 213 ? -9.515 -10.238 0.328 1.00 98.62 213 TYR A CA 1
ATOM 1604 C C . TYR A 1 213 ? -9.958 -11.269 -0.709 1.00 98.62 213 TYR A C 1
ATOM 1606 O O . TYR A 1 213 ? -10.223 -12.430 -0.413 1.00 98.62 213 TYR A O 1
ATOM 1614 N N . THR A 1 214 ? -10.038 -10.829 -1.962 1.00 98.50 214 THR A N 1
ATOM 1615 C CA . THR A 1 214 ? -10.319 -11.703 -3.103 1.00 98.50 214 THR A CA 1
ATOM 1616 C C . THR A 1 214 ? -9.287 -11.488 -4.196 1.00 98.50 214 THR A C 1
ATOM 1618 O O . THR A 1 214 ? -8.838 -10.363 -4.419 1.00 98.50 214 THR A O 1
ATOM 1621 N N . TYR A 1 215 ? -8.959 -12.557 -4.918 1.00 98.62 215 TYR A N 1
ATOM 1622 C CA . TYR A 1 215 ? -8.090 -12.501 -6.092 1.00 98.62 215 TYR A CA 1
ATOM 1623 C C . TYR A 1 215 ? -8.584 -11.513 -7.166 1.00 98.62 215 TYR A C 1
ATOM 1625 O O . TYR A 1 215 ? -7.793 -10.793 -7.767 1.00 98.62 215 TYR A O 1
ATOM 1633 N N . VAL A 1 216 ? -9.905 -11.435 -7.377 1.00 98.56 216 VAL A N 1
ATOM 1634 C CA . VAL A 1 216 ? -10.503 -10.484 -8.330 1.00 98.56 216 VAL A CA 1
ATOM 1635 C C . VAL A 1 216 ? -10.225 -9.046 -7.893 1.00 98.56 216 VAL A C 1
ATOM 1637 O O . VAL A 1 216 ? -9.714 -8.272 -8.694 1.00 98.56 216 VAL A O 1
ATOM 1640 N N . GLY A 1 217 ? -10.441 -8.723 -6.612 1.00 98.62 217 GLY A N 1
ATOM 1641 C CA . GLY A 1 217 ? -10.131 -7.400 -6.064 1.00 98.62 217 GLY A CA 1
ATOM 1642 C C . GLY A 1 217 ? -8.647 -7.027 -6.153 1.00 98.62 217 GLY A C 1
ATOM 1643 O O . GLY A 1 217 ? -8.336 -5.854 -6.338 1.00 98.62 217 GLY A O 1
ATOM 1644 N N . LEU A 1 218 ? -7.732 -8.003 -6.068 1.00 98.81 218 LEU A N 1
ATOM 1645 C CA . LEU A 1 218 ? -6.295 -7.775 -6.268 1.00 98.81 218 LEU A CA 1
ATOM 1646 C C . LEU A 1 218 ? -6.017 -7.349 -7.717 1.00 98.81 218 LEU A C 1
ATOM 1648 O O . LEU A 1 218 ? -5.378 -6.326 -7.948 1.00 98.81 218 LEU A O 1
ATOM 1652 N N . CYS A 1 219 ? -6.552 -8.083 -8.694 1.00 98.75 219 CYS A N 1
ATOM 1653 C CA . CYS A 1 219 ? -6.396 -7.758 -10.113 1.00 98.75 219 CYS A CA 1
ATOM 1654 C C . CYS A 1 219 ? -7.100 -6.454 -10.517 1.00 98.75 219 CYS A C 1
ATOM 1656 O O . CYS A 1 219 ? -6.564 -5.700 -11.329 1.00 98.75 219 CYS A O 1
ATOM 1658 N N . GLU A 1 220 ? -8.261 -6.145 -9.936 1.00 98.62 220 GLU A N 1
ATOM 1659 C CA . GLU A 1 220 ? -8.939 -4.854 -10.107 1.00 98.62 220 GLU A CA 1
ATOM 1660 C C . GLU A 1 220 ? -8.088 -3.703 -9.547 1.00 98.62 220 GLU A C 1
ATOM 1662 O O . GLU A 1 220 ? -7.892 -2.706 -10.241 1.00 98.62 220 GLU A O 1
ATOM 1667 N N . ALA A 1 221 ? -7.499 -3.862 -8.355 1.00 98.69 221 ALA A N 1
ATOM 1668 C CA . ALA A 1 221 ? -6.644 -2.846 -7.739 1.00 98.69 221 ALA A CA 1
ATOM 1669 C C . ALA A 1 221 ? -5.346 -2.607 -8.531 1.00 98.69 221 ALA A C 1
ATOM 1671 O O . ALA A 1 221 ? -4.988 -1.460 -8.795 1.00 98.69 221 ALA A O 1
ATOM 1672 N N . ILE A 1 222 ? -4.680 -3.680 -8.979 1.00 98.62 222 ILE A N 1
ATOM 1673 C CA . ILE A 1 222 ? -3.514 -3.607 -9.878 1.00 98.62 222 ILE A CA 1
ATOM 1674 C C . ILE A 1 222 ? -3.888 -2.886 -11.180 1.00 98.62 222 ILE A C 1
ATOM 1676 O O . ILE A 1 222 ? -3.108 -2.078 -11.683 1.00 98.62 222 ILE A O 1
ATOM 1680 N N . THR A 1 223 ? -5.077 -3.158 -11.726 1.00 97.25 223 THR A N 1
ATOM 1681 C CA . THR A 1 223 ? -5.535 -2.572 -12.993 1.00 97.25 223 THR A CA 1
ATOM 1682 C C . THR A 1 223 ? -5.854 -1.085 -12.859 1.00 97.25 223 THR A C 1
ATOM 1684 O O . THR A 1 223 ? -5.389 -0.309 -13.691 1.00 97.25 223 THR A O 1
ATOM 1687 N N . ASP A 1 224 ? -6.603 -0.656 -11.835 1.00 95.81 224 ASP A N 1
ATOM 1688 C CA . ASP A 1 224 ? -6.932 0.768 -11.672 1.00 95.81 224 ASP A CA 1
ATOM 1689 C C . ASP A 1 224 ? -5.711 1.606 -11.267 1.00 95.81 224 ASP A C 1
ATOM 1691 O O . ASP A 1 224 ? -5.542 2.719 -11.769 1.00 95.81 224 ASP A O 1
ATOM 1695 N N . TYR A 1 225 ? -4.803 1.057 -10.452 1.00 96.06 225 TYR A N 1
ATOM 1696 C CA . TYR A 1 225 ? -3.545 1.736 -10.145 1.00 96.06 225 TYR A CA 1
ATOM 1697 C C . TYR A 1 225 ? -2.686 1.914 -11.407 1.00 96.06 225 TYR A C 1
ATOM 1699 O O . TYR A 1 225 ? -2.281 3.029 -11.738 1.00 96.06 225 TYR A O 1
ATOM 1707 N N . ASN A 1 226 ? -2.481 0.843 -12.182 1.00 94.56 226 ASN A N 1
ATOM 1708 C CA . ASN A 1 226 ? -1.693 0.891 -13.418 1.00 94.56 226 ASN A CA 1
ATOM 1709 C C . ASN A 1 226 ? -2.367 1.651 -14.574 1.00 94.56 226 ASN A C 1
ATOM 1711 O O . ASN A 1 226 ? -1.707 1.897 -15.590 1.00 94.56 226 ASN A O 1
ATOM 1715 N N . LYS A 1 227 ? -3.645 2.032 -14.443 1.00 89.31 227 LYS A N 1
ATOM 1716 C CA . LYS A 1 227 ? -4.367 2.865 -15.415 1.00 89.31 227 LYS A CA 1
ATOM 1717 C C . LYS A 1 227 ? -3.879 4.313 -15.404 1.00 89.31 227 LYS A C 1
ATOM 1719 O O . LYS A 1 227 ? -3.687 4.886 -16.473 1.00 89.31 227 LYS A O 1
ATOM 1724 N N . ASP A 1 228 ? -3.668 4.876 -14.214 1.00 84.00 228 ASP A N 1
ATOM 1725 C CA . ASP A 1 228 ? -3.515 6.328 -14.038 1.00 84.00 228 ASP A CA 1
ATOM 1726 C C . ASP A 1 228 ? -2.078 6.784 -13.701 1.00 84.00 228 ASP A C 1
ATOM 1728 O O . ASP A 1 228 ? -1.767 7.955 -13.898 1.00 84.00 228 ASP A O 1
ATOM 1732 N N . HIS A 1 229 ? -1.180 5.891 -13.265 1.00 85.06 229 HIS A N 1
ATOM 1733 C CA . HIS A 1 229 ? 0.227 6.216 -12.950 1.00 85.06 229 HIS A CA 1
ATOM 1734 C C . HIS A 1 229 ? 1.181 5.883 -14.114 1.00 85.06 229 HIS A C 1
ATOM 1736 O O . HIS A 1 229 ? 0.877 4.999 -14.917 1.00 85.06 229 HIS A O 1
ATOM 1742 N N . THR A 1 230 ? 2.330 6.562 -14.245 1.00 81.00 230 THR A N 1
ATOM 1743 C CA . THR A 1 230 ? 3.370 6.222 -15.245 1.00 81.00 230 THR A CA 1
ATOM 1744 C C . THR A 1 230 ? 4.260 5.073 -14.782 1.00 81.00 230 THR A C 1
ATOM 1746 O O . THR A 1 230 ? 4.371 4.076 -15.499 1.00 81.00 230 THR A O 1
ATOM 1749 N N . GLU A 1 231 ? 4.810 5.181 -13.573 1.00 88.25 231 GLU A N 1
ATOM 1750 C CA . GLU A 1 231 ? 5.380 4.064 -12.810 1.00 88.25 231 GLU A CA 1
ATOM 1751 C C . GLU A 1 231 ? 4.292 3.003 -12.548 1.00 88.25 231 GLU A C 1
ATOM 1753 O O . GLU A 1 231 ? 3.131 3.355 -12.314 1.00 88.25 231 GLU A O 1
ATOM 1758 N N . LYS A 1 232 ? 4.623 1.706 -12.628 1.00 94.38 232 LYS A N 1
ATOM 1759 C CA . LYS A 1 232 ? 3.617 0.626 -12.629 1.00 94.38 232 LYS A CA 1
ATOM 1760 C C . LYS A 1 232 ? 3.862 -0.417 -11.540 1.00 94.38 232 LYS A C 1
ATOM 1762 O O . LYS A 1 232 ? 4.888 -1.091 -11.551 1.00 94.38 232 LYS A O 1
ATOM 1767 N N . VAL A 1 233 ? 2.872 -0.668 -10.685 1.00 98.25 233 VAL A N 1
ATOM 1768 C CA . VAL A 1 233 ? 2.944 -1.783 -9.730 1.00 98.25 233 VAL A CA 1
ATOM 1769 C C . VAL A 1 233 ? 3.014 -3.121 -10.481 1.00 98.25 233 VAL A C 1
ATOM 1771 O O . VAL A 1 233 ? 2.213 -3.376 -11.390 1.00 98.25 233 VAL A O 1
ATOM 1774 N N . PHE A 1 234 ? 3.990 -3.963 -10.132 1.00 98.38 234 PHE A N 1
ATOM 1775 C CA . PHE A 1 234 ? 4.232 -5.284 -10.727 1.00 98.38 234 PHE A CA 1
ATOM 1776 C C . PHE A 1 234 ? 4.469 -5.297 -12.248 1.00 98.38 234 PHE A C 1
ATOM 1778 O O . PHE A 1 234 ? 4.238 -6.317 -12.896 1.00 98.38 234 PHE A O 1
ATOM 1785 N N . LYS A 1 235 ? 4.911 -4.192 -12.867 1.00 96.94 235 LYS A N 1
ATOM 1786 C CA . LYS A 1 235 ? 5.185 -4.157 -14.321 1.00 96.94 235 LYS A CA 1
ATOM 1787 C C . LYS A 1 235 ? 6.497 -3.479 -14.721 1.00 96.94 235 LYS A C 1
ATOM 1789 O O . LYS A 1 235 ? 6.637 -3.112 -15.885 1.00 96.94 235 LYS A O 1
ATOM 1794 N N . MET A 1 236 ? 7.463 -3.352 -13.815 1.00 94.06 236 MET A N 1
ATOM 1795 C CA . MET A 1 236 ? 8.731 -2.657 -14.081 1.00 94.06 236 MET A CA 1
ATOM 1796 C C . MET A 1 236 ? 9.917 -3.625 -14.118 1.00 94.06 236 MET A C 1
ATOM 1798 O O . MET A 1 236 ? 9.985 -4.577 -13.346 1.00 94.06 236 MET A O 1
ATOM 1802 N N . GLY A 1 237 ? 10.860 -3.390 -15.031 1.00 93.62 237 GLY A N 1
ATOM 1803 C CA . GLY A 1 237 ? 12.048 -4.231 -15.186 1.00 93.62 237 GLY A CA 1
ATOM 1804 C C . GLY A 1 237 ? 11.769 -5.563 -15.894 1.00 93.62 237 GLY A C 1
ATOM 1805 O O . GLY A 1 237 ? 10.978 -5.642 -16.836 1.00 93.62 237 GLY A O 1
ATOM 1806 N N . THR A 1 238 ? 12.472 -6.625 -15.498 1.00 95.94 238 THR A N 1
ATOM 1807 C CA . THR A 1 238 ? 12.291 -7.965 -16.081 1.00 95.94 238 THR A CA 1
ATOM 1808 C C . THR A 1 238 ? 11.095 -8.696 -15.467 1.00 95.94 238 THR A C 1
ATOM 1810 O O . THR A 1 238 ? 10.625 -8.351 -14.389 1.00 95.94 238 THR A O 1
ATOM 1813 N N . GLU A 1 239 ? 10.612 -9.757 -16.124 1.00 97.06 239 GLU A N 1
ATOM 1814 C CA . GLU A 1 239 ? 9.613 -10.655 -15.517 1.00 97.06 239 GLU A CA 1
ATOM 1815 C C . GLU A 1 239 ? 10.107 -11.240 -14.180 1.00 97.06 239 GLU A C 1
ATOM 1817 O O . GLU A 1 239 ? 9.334 -11.395 -13.242 1.00 97.06 239 GLU A O 1
ATOM 1822 N N . ASP A 1 240 ? 11.411 -11.496 -14.077 1.00 96.19 240 ASP A N 1
ATOM 1823 C CA . ASP A 1 240 ? 12.083 -11.987 -12.873 1.00 96.19 240 ASP A CA 1
ATOM 1824 C C . ASP A 1 240 ? 11.994 -10.980 -11.707 1.00 96.19 240 ASP A C 1
ATOM 1826 O O . ASP A 1 240 ? 11.590 -11.336 -10.602 1.00 96.19 240 ASP A O 1
ATOM 1830 N N . MET A 1 241 ? 12.253 -9.693 -11.975 1.00 97.00 241 MET A N 1
ATOM 1831 C CA . MET A 1 241 ? 12.068 -8.610 -10.997 1.00 97.00 241 MET A CA 1
ATOM 1832 C C . MET A 1 241 ? 10.602 -8.457 -10.583 1.00 97.00 241 MET A C 1
ATOM 1834 O O . MET A 1 241 ? 10.314 -8.289 -9.403 1.00 97.00 241 MET A O 1
ATOM 1838 N N . ILE A 1 242 ? 9.669 -8.580 -11.530 1.00 98.56 242 ILE A N 1
ATOM 1839 C CA . ILE A 1 242 ? 8.229 -8.530 -11.253 1.00 98.56 242 ILE A CA 1
ATOM 1840 C C . ILE A 1 242 ? 7.800 -9.700 -10.354 1.00 98.56 242 ILE A C 1
ATOM 1842 O O . ILE A 1 242 ? 7.044 -9.501 -9.406 1.00 98.56 242 ILE A O 1
ATOM 1846 N N . ARG A 1 243 ? 8.305 -10.917 -10.597 1.00 98.62 243 ARG A N 1
ATOM 1847 C CA . ARG A 1 243 ? 8.065 -12.078 -9.721 1.00 98.62 243 ARG A CA 1
ATOM 1848 C C . ARG A 1 243 ? 8.625 -11.836 -8.313 1.00 98.62 243 ARG A C 1
ATOM 1850 O O . ARG A 1 243 ? 7.946 -12.164 -7.343 1.00 98.62 243 ARG A O 1
ATOM 1857 N N . MET A 1 244 ? 9.804 -11.219 -8.186 1.00 98.19 244 MET A N 1
ATOM 1858 C CA . MET A 1 244 ? 10.370 -10.815 -6.887 1.00 98.19 244 MET A CA 1
ATOM 1859 C C . MET A 1 244 ? 9.522 -9.746 -6.185 1.00 98.19 244 MET A C 1
ATOM 1861 O O . MET A 1 244 ? 9.272 -9.870 -4.987 1.00 98.19 244 MET A O 1
ATOM 1865 N N . GLU A 1 245 ? 9.015 -8.752 -6.919 1.00 98.81 245 GLU A N 1
ATOM 1866 C CA . GLU A 1 245 ? 8.146 -7.701 -6.383 1.00 98.81 245 GLU A CA 1
ATOM 1867 C C . GLU A 1 245 ? 6.813 -8.263 -5.870 1.00 98.81 245 GLU A C 1
ATOM 1869 O O . GLU A 1 245 ? 6.441 -8.007 -4.724 1.00 98.81 245 GLU A O 1
ATOM 1874 N N . ILE A 1 246 ? 6.125 -9.086 -6.672 1.00 98.88 246 ILE A N 1
ATOM 1875 C CA . ILE A 1 246 ? 4.867 -9.727 -6.264 1.00 98.88 246 ILE A CA 1
ATOM 1876 C C . ILE A 1 246 ? 5.110 -10.637 -5.049 1.00 98.88 246 ILE A C 1
ATOM 1878 O O . ILE A 1 246 ? 4.332 -10.597 -4.097 1.00 98.88 246 ILE A O 1
ATOM 1882 N N . ALA A 1 247 ? 6.200 -11.416 -5.028 1.00 98.88 247 ALA A N 1
ATOM 1883 C CA . ALA A 1 247 ? 6.535 -12.264 -3.884 1.00 98.88 247 ALA A CA 1
ATOM 1884 C C . ALA A 1 247 ? 6.749 -11.442 -2.602 1.00 98.88 247 ALA A C 1
ATOM 1886 O O . ALA A 1 247 ? 6.202 -11.779 -1.549 1.00 98.88 247 ALA A O 1
ATOM 1887 N N . ALA A 1 248 ? 7.507 -10.346 -2.691 1.00 98.81 248 ALA A N 1
ATOM 1888 C CA . ALA A 1 248 ? 7.793 -9.460 -1.567 1.00 98.81 248 ALA A CA 1
ATOM 1889 C C . ALA A 1 248 ? 6.530 -8.738 -1.058 1.00 98.81 248 ALA A C 1
ATOM 1891 O O . ALA A 1 248 ? 6.321 -8.650 0.155 1.00 98.81 248 ALA A O 1
ATOM 1892 N N . PHE A 1 249 ? 5.655 -8.283 -1.960 1.00 98.94 249 PHE A N 1
ATOM 1893 C CA . PHE A 1 249 ? 4.362 -7.686 -1.615 1.00 98.94 249 PHE A CA 1
ATOM 1894 C C . PHE A 1 249 ? 3.449 -8.690 -0.909 1.00 98.94 249 PHE A C 1
ATOM 1896 O O . PHE A 1 249 ? 2.910 -8.395 0.158 1.00 98.94 249 PHE A O 1
ATOM 1903 N N . LEU A 1 250 ? 3.300 -9.894 -1.467 1.00 98.88 250 LEU A N 1
ATOM 1904 C CA . LEU A 1 250 ? 2.458 -10.951 -0.906 1.00 98.88 250 LEU A CA 1
ATOM 1905 C C . LEU A 1 250 ? 2.961 -11.418 0.464 1.00 98.88 250 LEU A C 1
ATOM 1907 O O . LEU A 1 250 ? 2.165 -11.538 1.389 1.00 98.88 250 LEU A O 1
ATOM 1911 N N . GLY A 1 251 ? 4.271 -11.627 0.625 1.00 98.56 251 GLY A N 1
ATOM 1912 C CA . GLY A 1 251 ? 4.865 -12.044 1.898 1.00 98.56 251 GLY A CA 1
ATOM 1913 C C . GLY A 1 251 ? 4.674 -11.030 3.028 1.00 98.56 251 GLY A C 1
ATOM 1914 O O . GLY A 1 251 ? 4.405 -11.414 4.167 1.00 98.56 251 GLY A O 1
ATOM 1915 N N . ASN A 1 252 ? 4.762 -9.736 2.708 1.00 98.75 252 ASN A N 1
ATOM 1916 C CA . ASN A 1 252 ? 4.512 -8.659 3.663 1.00 98.75 252 ASN A CA 1
ATOM 1917 C C . ASN A 1 252 ? 3.019 -8.446 3.943 1.00 98.75 252 ASN A C 1
ATOM 1919 O O . ASN A 1 252 ? 2.626 -8.346 5.099 1.00 98.75 252 ASN A O 1
ATOM 1923 N N . THR A 1 253 ? 2.162 -8.412 2.923 1.00 98.69 253 THR A N 1
ATOM 1924 C CA . THR A 1 253 ? 0.720 -8.174 3.123 1.00 98.69 253 THR A CA 1
ATOM 1925 C C . THR A 1 253 ? 0.018 -9.351 3.803 1.00 98.69 253 THR A C 1
ATOM 1927 O O . THR A 1 253 ? -0.810 -9.147 4.692 1.00 98.69 253 THR A O 1
ATOM 1930 N N . ALA A 1 254 ? 0.421 -10.591 3.505 1.00 98.62 254 ALA A N 1
ATOM 1931 C CA . ALA A 1 254 ? 0.018 -11.762 4.285 1.00 98.62 254 ALA A CA 1
ATOM 1932 C C . ALA A 1 254 ? 0.518 -11.686 5.737 1.00 98.62 254 ALA A C 1
ATOM 1934 O O . ALA A 1 254 ? -0.095 -12.273 6.627 1.00 98.62 254 ALA A O 1
ATOM 1935 N N . HIS A 1 255 ? 1.618 -10.967 6.006 1.00 98.12 255 HIS A N 1
ATOM 1936 C CA . HIS A 1 255 ? 2.052 -10.732 7.376 1.00 98.12 255 HIS A CA 1
ATOM 1937 C C . HIS A 1 255 ? 1.101 -9.791 8.120 1.00 98.12 255 HIS A C 1
ATOM 1939 O O . HIS A 1 255 ? 0.550 -10.199 9.141 1.00 98.12 255 HIS A O 1
ATOM 1945 N N . GLU A 1 256 ? 0.881 -8.579 7.602 1.00 98.12 256 GLU A N 1
ATOM 1946 C CA . GLU A 1 256 ? 0.060 -7.569 8.288 1.00 98.12 256 GLU A CA 1
ATOM 1947 C C . GLU A 1 256 ? -1.398 -8.026 8.467 1.00 98.12 256 GLU A C 1
ATOM 1949 O O . GLU A 1 256 ? -2.016 -7.769 9.497 1.00 98.12 256 GLU A O 1
ATOM 1954 N N . SER A 1 257 ? -1.958 -8.722 7.472 1.00 97.62 257 SER A N 1
ATOM 1955 C CA . SER A 1 257 ? -3.375 -9.119 7.442 1.00 97.62 257 SER A CA 1
ATOM 1956 C C . SER A 1 257 ? -3.666 -10.552 7.916 1.00 97.62 257 SER A C 1
ATOM 1958 O O . SER A 1 257 ? -4.759 -11.061 7.666 1.00 97.62 257 SER A O 1
ATOM 1960 N N . ASP A 1 258 ? -2.718 -11.192 8.607 1.00 96.81 258 ASP A N 1
ATOM 1961 C CA . ASP A 1 258 ? -2.828 -12.551 9.169 1.00 96.81 258 ASP A CA 1
ATOM 1962 C C . ASP A 1 258 ? -3.269 -13.609 8.134 1.00 96.81 258 ASP A C 1
ATOM 1964 O O . ASP A 1 258 ? -4.375 -14.139 8.191 1.00 96.81 258 ASP A O 1
ATOM 1968 N N . ASP A 1 259 ? -2.431 -13.836 7.113 1.00 97.69 259 ASP A N 1
ATOM 1969 C CA . ASP A 1 259 ? -2.717 -14.662 5.920 1.00 97.69 259 ASP A CA 1
ATOM 1970 C C . ASP A 1 259 ? -4.047 -14.305 5.220 1.00 97.69 259 ASP A C 1
ATOM 1972 O O . ASP A 1 259 ? -4.715 -15.144 4.608 1.00 97.69 259 ASP A O 1
ATOM 1976 N N . PHE A 1 260 ? -4.409 -13.018 5.278 1.00 98.50 260 PHE A N 1
ATOM 1977 C CA . PHE A 1 260 ? -5.662 -12.448 4.780 1.00 98.50 260 PHE A CA 1
ATOM 1978 C C . PHE A 1 260 ? -6.922 -12.954 5.519 1.00 98.50 260 PHE A C 1
ATOM 1980 O O . PHE A 1 260 ? -8.029 -12.967 4.970 1.00 98.50 260 PHE A O 1
ATOM 1987 N N . GLU A 1 261 ? -6.798 -13.327 6.795 1.00 97.38 261 GLU A N 1
ATOM 1988 C CA . GLU A 1 261 ? -7.935 -13.537 7.702 1.00 97.38 261 GLU A CA 1
ATOM 1989 C C . GLU A 1 261 ? -8.357 -12.233 8.421 1.00 97.38 261 GLU A C 1
ATOM 1991 O O . GLU A 1 261 ? -9.537 -12.039 8.731 1.00 97.38 261 GLU A O 1
ATOM 1996 N N . ALA A 1 262 ? -7.435 -11.288 8.642 1.00 96.50 262 ALA A N 1
ATOM 1997 C CA . ALA A 1 262 ? -7.674 -10.050 9.388 1.00 96.50 262 ALA A CA 1
ATOM 1998 C C . ALA A 1 262 ? -8.012 -8.855 8.474 1.00 96.50 262 ALA A C 1
ATOM 2000 O O . ALA A 1 262 ? -7.164 -8.046 8.098 1.00 96.50 262 ALA A O 1
ATOM 2001 N N . GLY A 1 263 ? -9.294 -8.691 8.123 1.00 96.69 263 GLY A N 1
ATOM 2002 C CA . GLY A 1 263 ? -9.771 -7.491 7.408 1.00 96.69 263 GLY A CA 1
ATOM 2003 C C . GLY A 1 263 ? -9.570 -6.185 8.198 1.00 96.69 263 GLY A C 1
ATOM 2004 O O . GLY A 1 263 ? -9.273 -5.139 7.623 1.00 96.69 263 GLY A O 1
ATOM 2005 N N . ARG A 1 264 ? -9.717 -6.261 9.525 1.00 97.56 264 ARG A N 1
ATOM 2006 C CA . ARG A 1 264 ? -9.614 -5.167 10.503 1.00 97.56 264 ARG A CA 1
ATOM 2007 C C . ARG A 1 264 ? -8.709 -5.615 11.650 1.00 97.56 264 ARG A C 1
ATOM 2009 O O . ARG A 1 264 ? -8.815 -6.766 12.072 1.00 97.56 264 ARG A O 1
ATOM 2016 N N . GLU A 1 265 ? -7.920 -4.696 12.189 1.00 96.75 265 GLU A N 1
ATOM 2017 C CA . GLU A 1 265 ? -7.023 -4.918 13.325 1.00 96.75 265 GLU A CA 1
ATOM 2018 C C . GLU A 1 265 ? -7.745 -5.555 14.530 1.00 96.75 265 GLU A C 1
ATOM 2020 O O . GLU A 1 265 ? -8.771 -5.050 15.001 1.00 96.75 265 GLU A O 1
ATOM 2025 N N . TYR A 1 266 ? -7.202 -6.656 15.062 1.00 97.06 266 TYR A N 1
ATOM 2026 C CA . TYR A 1 266 ? -7.842 -7.420 16.141 1.00 97.06 266 TYR A CA 1
ATOM 2027 C C . TYR A 1 266 ? -8.012 -6.624 17.445 1.00 97.06 266 TYR A C 1
ATOM 2029 O O . TYR A 1 266 ? -9.082 -6.684 18.052 1.00 97.06 266 TYR A O 1
ATOM 2037 N N . LEU A 1 267 ? -6.997 -5.864 17.869 1.00 96.94 267 LEU A N 1
ATOM 2038 C CA . LEU A 1 267 ? -7.044 -5.115 19.131 1.00 96.94 267 LEU A CA 1
ATOM 2039 C C . LEU A 1 267 ? -7.962 -3.886 19.054 1.00 96.94 267 LEU A C 1
ATOM 2041 O O . LEU A 1 267 ? -8.622 -3.565 20.041 1.00 96.94 267 LEU A O 1
ATOM 2045 N N . ALA A 1 268 ? -8.081 -3.244 17.888 1.00 97.00 268 ALA A N 1
ATOM 2046 C CA . ALA A 1 268 ? -9.035 -2.157 17.679 1.00 97.00 268 ALA A CA 1
ATOM 2047 C C . ALA A 1 268 ? -10.479 -2.646 17.446 1.00 97.00 268 ALA A C 1
ATOM 2049 O O . ALA A 1 268 ? -11.403 -2.102 18.052 1.00 97.00 268 ALA A O 1
ATOM 2050 N N . CYS A 1 269 ? -10.697 -3.650 16.579 1.00 97.44 269 CYS A N 1
ATOM 2051 C CA . CYS A 1 269 ? -12.029 -4.028 16.074 1.00 97.44 269 CYS A CA 1
ATOM 2052 C C . CYS A 1 269 ? -12.277 -5.547 15.893 1.00 97.44 269 CYS A C 1
ATOM 2054 O O . CYS A 1 269 ? -13.183 -5.970 15.160 1.00 97.44 269 CYS A O 1
ATOM 2056 N N . GLY A 1 270 ? -11.508 -6.401 16.572 1.00 96.06 270 GLY A N 1
ATOM 2057 C CA . GLY A 1 270 ? -11.784 -7.839 16.638 1.00 96.06 270 GLY A CA 1
ATOM 2058 C C . GLY A 1 270 ? -13.096 -8.137 17.370 1.00 96.06 270 GLY A C 1
ATOM 2059 O O . GLY A 1 270 ? -13.963 -8.839 16.840 1.00 96.06 270 GLY A O 1
ATOM 2060 N N . ASP A 1 271 ? -13.297 -7.515 18.536 1.00 97.81 271 ASP A N 1
ATOM 2061 C CA . ASP A 1 271 ? -14.598 -7.474 19.208 1.00 97.81 271 ASP A CA 1
ATOM 2062 C C . ASP A 1 271 ? -15.457 -6.355 18.606 1.00 97.81 271 ASP A C 1
ATOM 2064 O O . ASP A 1 271 ? -15.337 -5.187 18.974 1.00 97.81 271 ASP A O 1
ATOM 2068 N N . ARG A 1 272 ? -16.324 -6.716 17.657 1.00 97.12 272 ARG A N 1
ATOM 2069 C CA . ARG A 1 272 ? -17.206 -5.777 16.952 1.00 97.12 272 ARG A CA 1
ATOM 2070 C C . ARG A 1 272 ? -18.675 -6.182 16.977 1.00 97.12 272 ARG A C 1
ATOM 2072 O O . ARG A 1 272 ? -19.017 -7.338 17.240 1.00 97.12 272 ARG A O 1
ATOM 2079 N N . LYS A 1 273 ? -19.536 -5.211 16.679 1.00 97.25 273 LYS A N 1
ATOM 2080 C CA . LYS A 1 273 ? -20.989 -5.340 16.514 1.00 97.25 273 LYS A CA 1
ATOM 2081 C C . LYS A 1 273 ? -21.434 -4.579 15.272 1.00 97.25 273 LYS A C 1
ATOM 2083 O O . LYS A 1 273 ? -20.882 -3.530 14.962 1.00 97.25 273 LYS A O 1
ATOM 2088 N N . GLU A 1 274 ? -22.456 -5.091 14.601 1.00 96.44 274 GLU A N 1
ATOM 2089 C CA . GLU A 1 274 ? -23.103 -4.432 13.467 1.00 96.44 274 GLU A CA 1
ATOM 2090 C C . GLU A 1 274 ? -24.531 -4.055 13.872 1.00 96.44 274 GLU A C 1
ATOM 2092 O O . GLU A 1 274 ? -25.295 -4.909 14.327 1.00 96.44 274 GLU A O 1
ATOM 2097 N N . VAL A 1 275 ? -24.872 -2.769 13.764 1.00 95.88 275 VAL A N 1
ATOM 2098 C CA . VAL A 1 275 ? -26.186 -2.214 14.136 1.00 95.88 275 VAL A CA 1
ATOM 2099 C C . VAL A 1 275 ? -26.584 -1.183 13.086 1.00 95.88 275 VAL A C 1
ATOM 2101 O O . VAL A 1 275 ? -25.792 -0.307 12.754 1.00 95.88 275 VAL A O 1
ATOM 2104 N N . ASP A 1 276 ? -27.789 -1.314 12.525 1.00 93.56 276 ASP A N 1
ATOM 2105 C CA . ASP A 1 276 ? -28.360 -0.417 11.505 1.00 93.56 276 ASP A CA 1
ATOM 2106 C C . ASP A 1 276 ? -27.426 -0.103 10.312 1.00 93.56 276 ASP A C 1
ATOM 2108 O O . ASP A 1 276 ? -27.455 0.981 9.731 1.00 93.56 276 ASP A O 1
ATOM 2112 N N . GLY A 1 277 ? -26.593 -1.079 9.928 1.00 91.25 277 GLY A N 1
ATOM 2113 C CA . GLY A 1 277 ? -25.627 -0.971 8.826 1.00 91.25 277 GLY A CA 1
ATOM 2114 C C . GLY A 1 277 ? -24.286 -0.322 9.194 1.00 91.25 277 GLY A C 1
ATOM 2115 O O . GLY A 1 277 ? -23.416 -0.227 8.333 1.00 91.25 277 GLY A O 1
ATOM 2116 N N . LYS A 1 278 ? -24.092 0.091 10.451 1.00 95.25 278 LYS A N 1
ATOM 2117 C CA . LYS A 1 278 ? -22.822 0.609 10.978 1.00 95.25 278 LYS A CA 1
ATOM 2118 C C . LYS A 1 278 ? -22.043 -0.465 11.735 1.00 95.25 278 LYS A C 1
ATOM 2120 O O . LYS A 1 278 ? -22.630 -1.283 12.445 1.00 95.25 278 LYS A O 1
ATOM 2125 N N . VAL A 1 279 ? -20.716 -0.405 11.633 1.00 97.25 279 VAL A N 1
ATOM 2126 C CA . VAL A 1 279 ? -19.787 -1.215 12.433 1.00 97.25 279 VAL A CA 1
ATOM 2127 C C . VAL A 1 279 ? -19.375 -0.437 13.682 1.00 97.25 279 VAL A C 1
ATOM 2129 O O . VAL A 1 279 ? -18.964 0.722 13.608 1.00 97.25 279 VAL A O 1
ATOM 2132 N N . TYR A 1 280 ? -19.449 -1.106 14.827 1.00 98.00 280 TYR A N 1
ATOM 2133 C CA . TYR A 1 280 ? -18.994 -0.620 16.121 1.00 98.00 280 TYR A CA 1
ATOM 2134 C C . TYR A 1 280 ? -17.894 -1.541 16.648 1.00 98.00 280 TYR A C 1
ATOM 2136 O O . TYR A 1 280 ? -18.082 -2.756 16.715 1.00 98.00 280 TYR A O 1
ATOM 2144 N N . CYS A 1 281 ? -16.761 -0.969 17.038 1.00 97.81 281 CYS A N 1
ATOM 2145 C CA . CYS A 1 281 ? -15.564 -1.674 17.500 1.00 97.81 281 CYS A CA 1
ATOM 2146 C C . CYS A 1 281 ? -15.398 -1.506 19.015 1.00 97.81 281 CYS A C 1
ATOM 2148 O O . CYS A 1 281 ? -15.708 -0.435 19.522 1.00 97.81 281 CYS A O 1
ATOM 2150 N N . LYS A 1 282 ? -14.884 -2.501 19.746 1.00 97.94 282 LYS A N 1
ATOM 2151 C CA . LYS A 1 282 ? -14.496 -2.375 21.163 1.00 97.94 282 LYS A CA 1
ATOM 2152 C C . LYS A 1 282 ? -12.968 -2.458 21.289 1.00 97.94 282 LYS A C 1
ATOM 2154 O O . LYS A 1 282 ? -12.448 -3.572 21.385 1.00 97.94 282 LYS A O 1
ATOM 2159 N N . PRO A 1 283 ? -12.251 -1.315 21.312 1.00 97.50 283 PRO A N 1
ATOM 2160 C CA . PRO A 1 283 ? -10.797 -1.307 21.403 1.00 97.50 283 PRO A CA 1
ATOM 2161 C C . PRO A 1 283 ? -10.315 -1.898 22.728 1.00 97.50 283 PRO A C 1
ATOM 2163 O O . PRO A 1 283 ? -10.921 -1.655 23.781 1.00 97.50 283 PRO A O 1
ATOM 2166 N N . CYS A 1 284 ? -9.228 -2.663 22.668 1.00 97.19 284 CYS A N 1
ATOM 2167 C CA . CYS A 1 284 ? -8.724 -3.486 23.758 1.00 97.19 284 CYS A CA 1
ATOM 2168 C C . CYS A 1 284 ? -7.195 -3.465 23.850 1.00 97.19 284 CYS A C 1
ATOM 2170 O O . CYS A 1 284 ? -6.502 -3.393 22.838 1.00 97.19 284 CYS A O 1
ATOM 2172 N N . THR A 1 285 ? -6.662 -3.633 25.059 1.00 95.69 285 THR A N 1
ATOM 2173 C CA . THR A 1 285 ? -5.247 -3.970 25.255 1.00 95.69 285 THR A CA 1
ATOM 2174 C C . THR A 1 285 ? -5.039 -5.485 25.164 1.00 95.69 285 THR A C 1
ATOM 2176 O O . THR A 1 285 ? -5.951 -6.273 25.418 1.00 95.69 285 THR A O 1
ATOM 2179 N N . ASN A 1 286 ? -3.828 -5.912 24.796 1.00 94.06 286 ASN A N 1
ATOM 2180 C CA . ASN A 1 286 ? -3.505 -7.324 24.550 1.00 94.06 286 ASN A CA 1
ATOM 2181 C C . ASN A 1 286 ? -3.715 -8.245 25.773 1.00 94.06 286 ASN A C 1
ATOM 2183 O O . ASN A 1 286 ? -4.033 -9.417 25.613 1.00 94.06 286 ASN A O 1
ATOM 2187 N N . ASP A 1 287 ? -3.558 -7.722 26.989 1.00 95.12 287 ASP A N 1
ATOM 2188 C CA . ASP A 1 287 ? -3.784 -8.430 28.256 1.00 95.12 287 ASP A CA 1
ATOM 2189 C C . ASP A 1 287 ? -5.272 -8.593 28.623 1.00 95.12 287 ASP A C 1
ATOM 2191 O O . ASP A 1 287 ? -5.615 -9.430 29.456 1.00 95.12 287 ASP A O 1
ATOM 2195 N N . LEU A 1 288 ? -6.159 -7.819 27.987 1.00 96.50 288 LEU A N 1
ATOM 2196 C CA . LEU A 1 288 ? -7.608 -7.815 28.224 1.00 96.50 288 LEU A CA 1
ATOM 2197 C C . LEU A 1 288 ? -8.416 -8.430 27.068 1.00 96.50 288 LEU A C 1
ATOM 2199 O O . LEU A 1 288 ? -9.642 -8.575 27.186 1.00 96.50 288 LEU A O 1
ATOM 2203 N N . TYR A 1 289 ? -7.744 -8.792 25.974 1.00 97.44 289 TYR A N 1
ATOM 2204 C CA . TYR A 1 289 ? -8.325 -9.365 24.765 1.00 97.44 289 TYR A CA 1
ATOM 2205 C C . TYR A 1 289 ? -8.271 -10.901 24.797 1.00 97.44 289 TYR A C 1
ATOM 2207 O O . TYR A 1 289 ? -7.212 -11.519 24.683 1.00 97.44 289 TYR A O 1
ATOM 2215 N N . ASP A 1 290 ? -9.439 -11.535 24.909 1.00 96.75 290 ASP A N 1
ATOM 2216 C CA . ASP A 1 290 ? -9.609 -12.955 24.613 1.00 96.75 290 ASP A CA 1
ATOM 2217 C C . ASP A 1 290 ? -9.470 -13.146 23.101 1.00 96.75 290 ASP A C 1
ATOM 2219 O O . ASP A 1 290 ? -10.436 -13.047 22.333 1.00 96.75 290 ASP A O 1
ATOM 2223 N N . TRP A 1 291 ? -8.233 -13.435 22.695 1.00 93.25 291 TRP A N 1
ATOM 2224 C CA . TRP A 1 291 ? -7.894 -13.801 21.331 1.00 93.25 291 TRP A CA 1
ATOM 2225 C C . TRP A 1 291 ? -8.788 -14.929 20.824 1.00 93.25 291 TRP A C 1
ATOM 2227 O O . TRP A 1 291 ? -9.343 -14.797 19.739 1.00 93.25 291 TRP A O 1
ATOM 2237 N N . ALA A 1 292 ? -8.975 -16.011 21.589 1.00 94.12 292 ALA A N 1
ATOM 2238 C CA . ALA A 1 292 ? -9.651 -17.223 21.126 1.00 94.12 292 ALA A CA 1
ATOM 2239 C C . ALA A 1 292 ? -11.078 -16.952 20.624 1.00 94.12 292 ALA A C 1
ATOM 2241 O O . ALA A 1 292 ? -11.455 -17.481 19.578 1.00 94.12 292 ALA A O 1
ATOM 2242 N N . ASN A 1 293 ? -11.827 -16.083 21.309 1.00 95.19 293 ASN A N 1
ATOM 2243 C CA . ASN A 1 293 ? -13.199 -15.713 20.938 1.00 95.19 293 ASN A CA 1
ATOM 2244 C C . ASN A 1 293 ? -13.324 -14.334 20.255 1.00 95.19 293 ASN A C 1
ATOM 2246 O O . ASN A 1 293 ? -14.444 -13.898 19.970 1.00 95.19 293 ASN A O 1
ATOM 2250 N N . ASN A 1 294 ? -12.207 -13.639 20.001 1.00 95.88 294 ASN A N 1
ATOM 2251 C CA . ASN A 1 294 ? -12.162 -12.234 19.576 1.00 95.88 294 ASN A CA 1
ATOM 2252 C C . ASN A 1 294 ? -13.061 -11.333 20.454 1.00 95.88 294 ASN A C 1
ATOM 2254 O O . ASN A 1 294 ? -13.922 -10.601 19.951 1.00 95.88 294 ASN A O 1
ATOM 2258 N N . LYS A 1 295 ? -12.927 -11.448 21.783 1.00 97.19 295 LYS A N 1
ATOM 2259 C CA . LYS A 1 295 ? -13.713 -10.695 22.776 1.00 97.19 295 LYS A CA 1
ATOM 2260 C C . LYS A 1 295 ? -12.808 -9.817 23.631 1.00 97.19 295 LYS A C 1
ATOM 2262 O O . LYS A 1 295 ? -11.811 -10.278 24.168 1.00 97.19 295 LYS A O 1
ATOM 2267 N N . CYS A 1 296 ? -13.199 -8.569 23.835 1.00 97.44 296 CYS A N 1
ATOM 2268 C CA . CYS A 1 296 ? -12.527 -7.673 24.762 1.00 97.44 296 CYS A CA 1
ATOM 2269 C C . CYS A 1 296 ? -13.247 -7.694 26.114 1.00 97.44 296 CYS A C 1
ATOM 2271 O O . CYS A 1 296 ? -14.465 -7.503 26.170 1.00 97.44 296 CYS A O 1
ATOM 2273 N N . SER A 1 297 ? -12.519 -7.890 27.213 1.00 95.56 297 SER A N 1
ATOM 2274 C CA . SER A 1 297 ? -13.105 -7.886 28.561 1.00 95.56 297 SER A CA 1
ATOM 2275 C C . SER A 1 297 ? -13.501 -6.464 28.996 1.00 95.56 297 SER A C 1
ATOM 2277 O O . SER A 1 297 ? -14.693 -6.141 29.026 1.00 95.56 297 SER A O 1
ATOM 2279 N N . VAL A 1 298 ? -12.528 -5.579 29.217 1.00 95.38 298 VAL A N 1
ATOM 2280 C CA . VAL A 1 298 ? -12.716 -4.145 29.517 1.00 95.38 298 VAL A CA 1
ATOM 2281 C C . VAL A 1 298 ? -12.142 -3.315 28.369 1.00 95.38 298 VAL A C 1
ATOM 2283 O O . VAL A 1 298 ? -11.051 -3.607 27.894 1.00 95.38 298 VAL A O 1
ATOM 2286 N N . SER A 1 299 ? -12.886 -2.313 27.889 1.00 96.94 299 SER A N 1
ATOM 2287 C CA . SER A 1 299 ? -12.449 -1.498 26.747 1.00 96.94 299 SER A CA 1
ATOM 2288 C C . SER A 1 299 ? -11.516 -0.362 27.153 1.00 96.94 299 SER A C 1
ATOM 2290 O O . SER A 1 299 ? -11.654 0.205 28.233 1.00 96.94 299 SER A O 1
ATOM 2292 N N . MET A 1 300 ? -10.666 0.057 26.217 1.00 96.62 300 MET A N 1
ATOM 2293 C CA . MET A 1 300 ? -9.892 1.297 26.304 1.00 96.62 300 MET A CA 1
ATOM 2294 C C . MET A 1 300 ?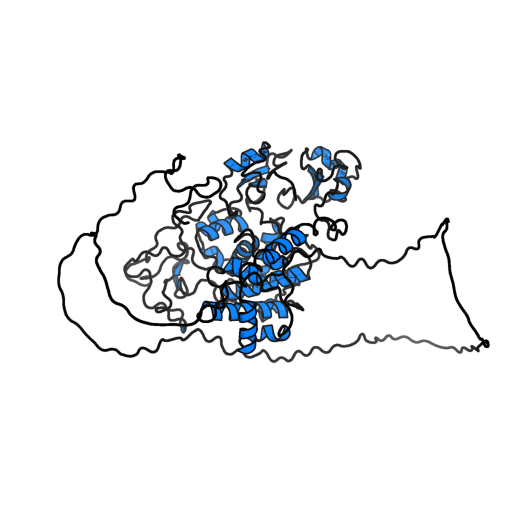 -10.758 2.574 26.331 1.00 96.62 300 MET A C 1
ATOM 2296 O O . MET A 1 300 ? -10.241 3.616 26.717 1.00 96.62 300 MET A O 1
ATOM 2300 N N . VAL A 1 301 ? -12.047 2.510 25.952 1.00 96.62 301 VAL A N 1
ATOM 2301 C CA . VAL A 1 301 ? -13.019 3.627 26.066 1.00 96.62 301 VAL A CA 1
ATOM 2302 C C . VAL A 1 301 ? -14.028 3.477 27.214 1.00 96.62 301 VAL A C 1
ATOM 2304 O O . VAL A 1 301 ? -15.011 4.221 27.274 1.00 96.62 301 VAL A O 1
ATOM 2307 N N . ASP A 1 302 ? -13.817 2.521 28.127 1.00 95.06 302 ASP A N 1
ATOM 2308 C CA . ASP A 1 302 ? -14.662 2.382 29.320 1.00 95.06 302 ASP A CA 1
ATOM 2309 C C . ASP A 1 302 ? -14.686 3.684 30.145 1.00 95.06 302 ASP A C 1
ATOM 2311 O O . ASP A 1 302 ? -13.727 4.458 30.143 1.00 95.06 302 ASP A O 1
ATOM 2315 N N . GLN A 1 303 ? -15.800 3.947 30.836 1.00 93.31 303 GLN A N 1
ATOM 2316 C CA . GLN A 1 303 ? -16.007 5.166 31.642 1.00 93.31 303 GLN A CA 1
ATOM 2317 C C . GLN A 1 303 ? -15.766 6.488 30.867 1.00 93.31 303 GLN A C 1
ATOM 2319 O O . GLN A 1 303 ? -15.359 7.492 31.451 1.00 93.31 303 GLN A O 1
ATOM 2324 N N . ASN A 1 304 ? -16.042 6.499 29.555 1.00 93.81 304 ASN A N 1
ATOM 2325 C CA . ASN A 1 304 ? -15.777 7.609 28.625 1.00 93.81 304 ASN A CA 1
ATOM 2326 C C . ASN A 1 304 ? -14.289 8.004 28.516 1.00 93.81 304 ASN A C 1
ATOM 2328 O O . ASN A 1 304 ? -13.979 9.164 28.231 1.00 93.81 304 ASN A O 1
ATOM 2332 N N . ALA A 1 305 ? -13.361 7.066 28.724 1.00 95.69 305 ALA A N 1
ATOM 2333 C CA . ALA A 1 305 ? -11.948 7.315 28.465 1.00 95.69 305 ALA A CA 1
ATOM 2334 C C . ALA A 1 305 ? -11.718 7.723 26.987 1.00 95.69 305 ALA A C 1
ATOM 2336 O O . ALA A 1 305 ? -12.318 7.126 26.086 1.00 95.69 305 ALA A O 1
ATOM 2337 N N . PRO A 1 306 ? -10.882 8.746 26.717 1.00 94.12 306 PRO A N 1
ATOM 2338 C CA . PRO A 1 306 ? -10.620 9.215 25.362 1.00 94.12 306 PRO A CA 1
ATOM 2339 C C . PRO A 1 306 ? -9.694 8.254 24.611 1.00 94.12 306 PRO A C 1
ATOM 2341 O O . PRO A 1 306 ? -8.634 7.873 25.106 1.00 94.12 306 PRO A O 1
ATOM 2344 N N . TYR A 1 307 ? -10.066 7.927 23.378 1.00 92.62 307 TYR A N 1
ATOM 2345 C CA . TYR A 1 307 ? -9.311 7.086 22.462 1.00 92.62 307 TYR A CA 1
ATOM 2346 C C . TYR A 1 307 ? -8.901 7.902 21.236 1.00 92.62 307 TYR A C 1
ATOM 2348 O O . TYR A 1 307 ? -9.721 8.293 20.408 1.00 92.62 307 TYR A O 1
ATOM 2356 N N . ASN A 1 308 ? -7.601 8.174 21.155 1.00 85.25 308 ASN A N 1
ATOM 2357 C CA . ASN A 1 308 ? -6.943 8.941 20.097 1.00 85.25 308 ASN A CA 1
ATOM 2358 C C . ASN A 1 308 ? -5.854 8.123 19.373 1.00 85.25 308 ASN A C 1
ATOM 2360 O O . ASN A 1 308 ? -5.014 8.688 18.672 1.00 85.25 308 ASN A O 1
ATOM 2364 N N . SER A 1 309 ? -5.840 6.797 19.544 1.00 89.25 309 SER A N 1
ATOM 2365 C CA . SER A 1 309 ? -4.953 5.913 18.786 1.00 89.25 309 SER A CA 1
ATOM 2366 C C . SER A 1 309 ? -5.201 6.080 17.286 1.00 89.25 309 SER A C 1
ATOM 2368 O O . SER A 1 309 ? -6.342 6.218 16.846 1.00 89.25 309 SER A O 1
ATOM 2370 N N . TYR A 1 310 ? -4.121 6.070 16.503 1.00 94.06 310 TYR A N 1
ATOM 2371 C CA . TYR A 1 310 ? -4.148 6.283 15.052 1.00 94.06 310 TYR A CA 1
ATOM 2372 C C . TYR A 1 310 ? -4.647 7.672 14.593 1.00 94.06 310 TYR A C 1
ATOM 2374 O O . TYR A 1 310 ? -4.975 7.867 13.422 1.00 94.06 310 TYR A O 1
ATOM 2382 N N . CYS A 1 311 ? -4.648 8.667 15.483 1.00 94.56 311 CYS A N 1
ATOM 2383 C CA . CYS A 1 311 ? -4.903 10.069 15.160 1.00 94.56 311 CYS A CA 1
ATOM 2384 C C . CYS A 1 311 ? -3.653 10.919 15.439 1.00 94.56 311 CYS A C 1
ATOM 2386 O O . CYS A 1 311 ? -3.097 10.868 16.536 1.00 94.56 311 CYS A O 1
ATOM 2388 N N . GLN A 1 312 ? -3.225 11.719 14.461 1.00 94.56 312 GLN A N 1
ATOM 2389 C CA . GLN A 1 312 ? -2.333 12.866 14.652 1.00 94.56 312 GLN A CA 1
ATOM 2390 C C . GLN A 1 312 ? -3.179 14.146 14.542 1.00 94.56 312 GLN A C 1
ATOM 2392 O O . GLN A 1 312 ? -3.431 14.593 13.423 1.00 94.56 312 GLN A O 1
ATOM 2397 N N . PRO A 1 313 ? -3.637 14.748 15.662 1.00 90.69 313 PRO A N 1
ATOM 2398 C CA . PRO A 1 313 ? -4.634 15.827 15.628 1.00 90.69 313 PRO A CA 1
ATOM 2399 C C . PRO A 1 313 ? -4.162 17.136 14.980 1.00 90.69 313 PRO A C 1
ATOM 2401 O O . PRO A 1 313 ? -4.978 18.007 14.720 1.00 90.69 313 PRO A O 1
ATOM 2404 N N . GLY A 1 314 ? -2.852 17.306 14.768 1.00 90.44 314 GLY A N 1
ATOM 2405 C CA . GLY A 1 314 ? -2.282 18.469 14.077 1.00 90.44 314 GLY A CA 1
ATOM 2406 C C . GLY A 1 314 ? -2.117 18.288 12.565 1.00 90.44 314 GLY A C 1
ATOM 2407 O O . GLY A 1 314 ? -1.545 19.165 11.930 1.00 90.44 314 GLY A O 1
ATOM 2408 N N . PHE A 1 315 ? -2.533 17.146 12.005 1.00 91.62 315 PHE A N 1
ATOM 2409 C CA . PHE A 1 315 ? -2.469 16.850 10.573 1.00 91.62 315 PHE A CA 1
ATOM 2410 C C . PHE A 1 315 ? -3.905 16.896 10.026 1.00 91.62 315 PHE A C 1
ATOM 2412 O O . PHE A 1 315 ? -4.640 15.909 10.093 1.00 91.62 315 PHE A O 1
ATOM 2419 N N . GLU A 1 316 ? -4.301 18.072 9.541 1.00 90.69 316 GLU A N 1
ATOM 2420 C CA . GLU A 1 316 ? -5.553 18.326 8.812 1.00 90.69 316 GLU A CA 1
ATOM 2421 C C . GLU A 1 316 ? -5.296 18.261 7.286 1.00 90.69 316 GLU A C 1
ATOM 2423 O O . GLU A 1 316 ? -4.145 18.093 6.886 1.00 90.69 316 GLU A O 1
ATOM 2428 N N . PRO A 1 317 ? -6.311 18.334 6.399 1.00 89.62 317 PRO A N 1
ATOM 2429 C CA . PRO A 1 317 ? -6.083 18.215 4.959 1.00 89.62 317 PRO A CA 1
ATOM 2430 C C . PRO A 1 317 ? -5.240 19.376 4.392 1.00 89.62 317 PRO A C 1
ATOM 2432 O O . PRO A 1 317 ? -5.581 20.533 4.651 1.00 89.62 317 PRO A O 1
ATOM 2435 N N . PRO A 1 318 ? -4.226 19.106 3.543 1.00 86.38 318 PRO A N 1
ATOM 2436 C CA . PRO A 1 318 ? -3.938 17.825 2.886 1.00 86.38 318 PRO A CA 1
ATOM 2437 C C . PRO A 1 318 ? -3.078 16.817 3.672 1.00 86.38 318 PRO A C 1
ATOM 2439 O O . PRO A 1 318 ? -3.011 15.661 3.257 1.00 86.38 318 PRO A O 1
ATOM 2442 N N . GLU A 1 319 ? -2.418 17.202 4.765 1.00 88.44 319 GLU A N 1
ATOM 2443 C CA . GLU A 1 319 ? -1.473 16.347 5.501 1.00 88.44 319 GLU A CA 1
ATOM 2444 C C . GLU A 1 319 ? -2.135 15.177 6.255 1.00 88.44 319 GLU A C 1
ATOM 2446 O O . GLU A 1 319 ? -1.492 14.146 6.472 1.00 88.44 319 GLU A O 1
ATOM 2451 N N . GLY A 1 320 ? -3.406 15.295 6.651 1.00 93.38 320 GLY A N 1
ATOM 2452 C CA . GLY A 1 320 ? -4.144 14.223 7.326 1.00 93.38 320 GLY A CA 1
ATOM 2453 C C . GLY A 1 320 ? -5.663 14.350 7.279 1.00 93.38 320 GLY A C 1
ATOM 2454 O O . GLY A 1 320 ? -6.219 15.433 7.128 1.00 93.38 320 GLY A O 1
ATOM 2455 N N . CYS A 1 321 ? -6.371 13.228 7.437 1.00 95.56 321 CYS A N 1
ATOM 2456 C CA . CYS A 1 321 ? -7.802 13.285 7.730 1.00 95.56 321 CYS A CA 1
ATOM 2457 C C . CYS A 1 321 ? -8.027 13.951 9.098 1.00 95.56 321 CYS A C 1
ATOM 2459 O O . CYS A 1 321 ? -7.341 13.614 10.067 1.00 95.56 321 CYS A O 1
ATOM 2461 N N . ILE A 1 322 ? -9.030 14.826 9.210 1.00 94.12 322 ILE A N 1
ATOM 2462 C CA . ILE A 1 322 ? -9.455 15.370 10.509 1.00 94.12 322 ILE A CA 1
ATOM 2463 C C . ILE A 1 322 ? -9.918 14.205 11.399 1.00 94.12 322 ILE A C 1
ATOM 2465 O O . ILE A 1 322 ? -10.730 13.381 10.975 1.00 94.12 322 ILE A O 1
ATOM 2469 N N . CYS A 1 323 ? -9.401 14.129 12.627 1.00 92.06 323 CYS A N 1
ATOM 2470 C CA . CYS A 1 323 ? -9.743 13.087 13.590 1.00 92.06 323 CYS A CA 1
ATOM 2471 C C . CYS A 1 323 ? -10.108 13.684 14.958 1.00 92.06 323 CYS A C 1
ATOM 2473 O O . CYS A 1 323 ? -9.311 14.371 15.594 1.00 92.06 323 CYS A O 1
ATOM 2475 N N . ASP A 1 324 ? -11.339 13.414 15.396 1.00 87.81 324 ASP A N 1
ATOM 2476 C CA . ASP A 1 324 ? -11.862 13.826 16.700 1.00 87.81 324 ASP A CA 1
ATOM 2477 C C . ASP A 1 324 ? -11.261 12.987 17.847 1.00 87.81 324 ASP A C 1
ATOM 2479 O O . ASP A 1 324 ? -10.777 11.870 17.648 1.00 87.81 324 ASP A O 1
ATOM 2483 N N . ILE A 1 325 ? -11.363 13.483 19.085 1.00 89.25 325 ILE A N 1
ATOM 2484 C CA . ILE A 1 325 ? -11.146 12.651 20.278 1.00 89.25 325 ILE A CA 1
ATOM 2485 C C . ILE A 1 325 ? -12.378 11.759 20.462 1.00 89.25 325 ILE A C 1
ATOM 2487 O O . ILE A 1 325 ? -13.457 12.249 20.793 1.00 89.25 325 ILE A O 1
ATOM 2491 N N . ILE A 1 326 ? -12.216 10.451 20.259 1.00 93.38 326 ILE A N 1
ATOM 2492 C CA . ILE A 1 326 ? -13.322 9.490 20.296 1.00 93.38 326 ILE A CA 1
ATOM 2493 C C . ILE A 1 326 ? -13.525 8.954 21.718 1.00 93.38 326 ILE A C 1
ATOM 2495 O O . ILE A 1 326 ? -12.568 8.698 22.443 1.00 93.38 326 ILE A O 1
ATOM 2499 N N . THR A 1 327 ? -14.777 8.741 22.113 1.00 95.31 327 THR A N 1
ATOM 2500 C CA . THR A 1 327 ? -15.170 8.009 23.330 1.00 95.31 327 THR A CA 1
ATOM 2501 C C . THR A 1 327 ? -16.134 6.881 22.961 1.00 95.31 327 THR A C 1
ATOM 2503 O O . THR A 1 327 ? -16.551 6.763 21.807 1.00 95.31 327 THR A O 1
ATOM 2506 N N . GLN A 1 328 ? -16.535 6.060 23.935 1.00 95.62 328 GLN A N 1
ATOM 2507 C CA . GLN A 1 328 ? -17.638 5.115 23.744 1.00 95.62 328 GLN A CA 1
ATOM 2508 C C . GLN A 1 328 ? -18.928 5.826 23.287 1.00 95.62 328 GLN A C 1
ATOM 2510 O O . GLN A 1 328 ? -19.188 6.965 23.680 1.00 95.62 328 GLN A O 1
ATOM 2515 N N . VAL A 1 329 ? -19.732 5.151 22.460 1.00 95.62 329 VAL A N 1
ATOM 2516 C CA . VAL A 1 329 ? -20.958 5.720 21.861 1.00 95.62 329 VAL A CA 1
ATOM 2517 C C . VAL A 1 329 ? -22.141 5.794 22.832 1.00 95.62 329 VAL A C 1
ATOM 2519 O O . VAL A 1 329 ? -23.066 6.573 22.618 1.00 95.62 329 VAL A O 1
ATOM 2522 N N . GLU A 1 330 ? -22.108 5.010 23.910 1.00 94.75 330 GLU A N 1
ATOM 2523 C CA . GLU A 1 330 ? -23.042 5.079 25.035 1.00 94.75 330 GLU A CA 1
ATOM 2524 C C . GLU A 1 330 ? -22.349 4.631 26.333 1.00 94.75 330 GLU A C 1
ATOM 2526 O O . GLU A 1 330 ? -21.427 3.818 26.304 1.00 94.75 330 GLU A O 1
ATOM 2531 N N . GLU A 1 331 ? -22.806 5.134 27.483 1.00 92.12 331 GLU A N 1
ATOM 2532 C CA . GLU A 1 331 ? -22.264 4.751 28.799 1.00 92.12 331 GLU A CA 1
ATOM 2533 C C . GLU A 1 331 ? -22.795 3.399 29.297 1.00 92.12 331 GLU A C 1
ATOM 2535 O O . GLU A 1 331 ? -22.131 2.703 30.064 1.00 92.12 331 GLU A O 1
ATOM 2540 N N . THR A 1 332 ? -24.009 3.023 28.885 1.00 92.31 332 THR A N 1
ATOM 2541 C CA . THR A 1 332 ? -24.702 1.815 29.350 1.00 92.31 332 THR A CA 1
ATOM 2542 C C . THR A 1 332 ? -25.620 1.256 28.270 1.00 92.31 332 THR A C 1
ATOM 2544 O O . THR A 1 332 ? -26.516 1.966 27.814 1.00 92.31 332 THR A O 1
ATOM 2547 N N . GLY A 1 333 ? -25.486 -0.033 27.952 1.00 93.81 333 GLY A N 1
ATOM 2548 C CA . GLY A 1 333 ? -26.346 -0.716 26.984 1.00 93.81 333 GLY A CA 1
ATOM 2549 C C . GLY A 1 333 ? -25.587 -1.722 26.104 1.00 93.81 333 GLY A C 1
ATOM 2550 O O . GLY A 1 333 ? -24.506 -2.182 26.488 1.00 93.81 333 GLY A O 1
ATOM 2551 N N . PRO A 1 334 ? -26.155 -2.124 24.949 1.00 93.81 334 PRO A N 1
ATOM 2552 C CA . PRO A 1 334 ? -25.545 -3.078 24.022 1.00 93.81 334 PRO A CA 1
ATOM 2553 C C . PRO A 1 334 ? -24.235 -2.617 23.363 1.00 93.81 334 PRO A C 1
ATOM 2555 O O . PRO A 1 334 ? -23.477 -3.477 22.912 1.00 93.81 334 PRO A O 1
ATOM 2558 N N . LEU A 1 335 ? -23.967 -1.312 23.286 1.00 96.38 335 LEU A N 1
ATOM 2559 C CA . LEU A 1 335 ? -22.783 -0.684 22.686 1.00 96.38 335 LEU A CA 1
ATOM 2560 C C . LEU A 1 335 ? -21.887 0.029 23.720 1.00 96.38 335 LEU A C 1
ATOM 2562 O O . LEU A 1 335 ? -20.921 0.685 23.337 1.00 96.38 335 LEU A O 1
ATOM 2566 N N . ALA A 1 336 ? -22.141 -0.139 25.022 1.00 95.75 336 ALA A N 1
ATOM 2567 C CA . ALA A 1 336 ? -21.244 0.356 26.068 1.00 95.75 336 ALA A CA 1
ATOM 2568 C C . ALA A 1 336 ? -19.820 -0.207 25.899 1.00 95.75 336 ALA A C 1
ATOM 2570 O O . ALA A 1 336 ? -19.628 -1.415 25.709 1.00 95.75 336 ALA A O 1
ATOM 2571 N N . GLY A 1 337 ? -18.824 0.678 25.932 1.00 96.69 337 GLY A N 1
ATOM 2572 C CA . GLY A 1 337 ? -17.434 0.372 25.603 1.00 96.69 337 GLY A CA 1
ATOM 2573 C C . GLY A 1 337 ? -17.133 0.177 24.108 1.00 96.69 337 GLY A C 1
ATOM 2574 O O . GLY A 1 337 ? -16.068 -0.343 23.801 1.00 96.69 337 GLY A O 1
ATOM 2575 N N . TYR A 1 338 ? -18.025 0.539 23.176 1.00 97.88 338 TYR A N 1
ATOM 2576 C CA . TYR A 1 338 ? -17.754 0.492 21.728 1.00 97.88 338 TYR A CA 1
ATOM 2577 C C . TYR A 1 338 ? -17.643 1.901 21.124 1.00 97.88 338 TYR A C 1
ATOM 2579 O O . TYR A 1 338 ? -18.352 2.816 21.536 1.00 97.88 338 TYR A O 1
ATOM 2587 N N . VAL A 1 339 ? -16.795 2.058 20.106 1.00 97.19 339 VAL A N 1
ATOM 2588 C CA . VAL A 1 339 ? -16.644 3.249 19.249 1.00 97.19 339 VAL A CA 1
ATOM 2589 C C . VAL A 1 339 ? -17.244 2.991 17.863 1.00 97.19 339 VAL A C 1
ATOM 2591 O O . VAL A 1 339 ? -17.297 1.842 17.421 1.00 97.19 339 VAL A O 1
ATOM 2594 N N . GLU A 1 340 ? -17.680 4.029 17.144 1.00 96.25 340 GLU A N 1
ATOM 2595 C CA . GLU A 1 340 ? -18.086 3.875 15.737 1.00 96.25 340 GLU A CA 1
ATOM 2596 C C . GLU A 1 340 ? -16.845 3.720 14.840 1.00 96.25 340 GLU A C 1
ATOM 2598 O O . GLU A 1 340 ? -15.935 4.548 14.879 1.00 96.25 340 GLU A O 1
ATOM 2603 N N . ALA A 1 341 ? -16.793 2.658 14.032 1.00 95.94 341 ALA A N 1
ATOM 2604 C CA . ALA A 1 341 ? -15.585 2.280 13.294 1.00 95.94 341 ALA A CA 1
ATOM 2605 C C . ALA A 1 341 ? -15.137 3.346 12.275 1.00 95.94 341 ALA A C 1
ATOM 2607 O O . ALA A 1 341 ? -13.944 3.624 12.147 1.00 95.94 341 ALA A O 1
ATOM 2608 N N . SER A 1 342 ? -16.103 3.992 11.617 1.00 94.75 342 SER A N 1
ATOM 2609 C CA . SER A 1 342 ? -15.931 5.097 10.656 1.00 94.75 342 SER A CA 1
ATOM 2610 C C . SER A 1 342 ? -15.245 6.345 11.240 1.00 94.75 342 SER A C 1
ATOM 2612 O O . SER A 1 342 ? -14.912 7.268 10.504 1.00 94.75 342 SER A O 1
ATOM 2614 N N . LYS A 1 343 ? -15.036 6.405 12.562 1.00 93.94 343 LYS A N 1
ATOM 2615 C CA . LYS A 1 343 ? -14.385 7.526 13.257 1.00 93.94 343 LYS A CA 1
ATOM 2616 C C . LYS A 1 343 ? -12.954 7.247 13.707 1.00 93.94 343 LYS A C 1
ATOM 2618 O O . LYS A 1 343 ? -12.355 8.093 14.362 1.00 93.94 343 LYS A O 1
ATOM 2623 N N . VAL A 1 344 ? -12.395 6.087 13.359 1.00 95.25 344 VAL A N 1
ATOM 2624 C CA . VAL A 1 344 ? -11.069 5.662 13.824 1.00 95.25 344 VAL A CA 1
ATOM 2625 C C . VAL A 1 344 ? -10.238 5.093 12.673 1.00 95.25 344 VAL A C 1
ATOM 2627 O O . VAL A 1 344 ? -10.665 4.176 11.971 1.00 95.25 344 VAL A O 1
ATOM 2630 N N . PHE A 1 345 ? -9.009 5.587 12.526 1.00 97.31 345 PHE A N 1
ATOM 2631 C CA . PHE A 1 345 ? -8.066 5.233 11.456 1.00 97.31 345 PHE A CA 1
ATOM 2632 C C . PHE A 1 345 ? -7.121 4.068 11.832 1.00 97.31 345 PHE A C 1
ATOM 2634 O O . PHE A 1 345 ? -5.938 4.090 11.496 1.00 97.31 345 PHE A O 1
ATOM 2641 N N . TYR A 1 346 ? -7.643 3.069 12.557 1.00 97.56 346 TYR A N 1
ATOM 2642 C CA . TYR A 1 346 ? -6.939 1.834 12.948 1.00 97.56 346 TYR A CA 1
ATOM 2643 C C . TYR A 1 346 ? -6.629 0.923 11.742 1.00 97.56 346 TYR A C 1
ATOM 2645 O O . TYR A 1 346 ? -7.124 1.179 10.642 1.00 97.56 346 TYR A O 1
ATOM 2653 N N . GLY A 1 347 ? -5.855 -0.151 11.938 1.00 98.31 347 GLY A N 1
ATOM 2654 C CA . GLY A 1 347 ? -5.406 -1.040 10.859 1.00 98.31 347 GLY A CA 1
ATOM 2655 C C . GLY A 1 347 ? -6.526 -1.683 10.025 1.00 98.31 347 GLY A C 1
ATOM 2656 O O . GLY A 1 347 ? -7.427 -2.345 10.552 1.00 98.31 347 GLY A O 1
ATOM 2657 N N . ARG A 1 348 ? -6.470 -1.502 8.697 1.00 98.69 348 ARG A N 1
ATOM 2658 C CA . ARG A 1 348 ? -7.413 -2.099 7.729 1.00 98.69 348 ARG A CA 1
ATOM 2659 C C . ARG A 1 348 ? -6.764 -2.539 6.419 1.00 98.69 348 ARG A C 1
ATOM 2661 O O . ARG A 1 348 ? -5.833 -1.904 5.928 1.00 98.69 348 ARG A O 1
ATOM 2668 N N . GLY A 1 349 ? -7.339 -3.563 5.793 1.00 98.38 349 GLY A N 1
ATOM 2669 C CA . GLY A 1 349 ? -6.899 -4.040 4.480 1.00 98.38 349 GLY A CA 1
ATOM 2670 C C . GLY A 1 349 ? -5.517 -4.700 4.509 1.00 98.38 349 GLY A C 1
ATOM 2671 O O . GLY A 1 349 ? -4.956 -4.977 5.572 1.00 98.38 349 GLY A O 1
ATOM 2672 N N . ALA A 1 350 ? -4.968 -4.972 3.325 1.00 98.50 350 ALA A N 1
ATOM 2673 C CA . ALA A 1 350 ? -3.901 -5.961 3.159 1.00 98.50 350 ALA A CA 1
ATOM 2674 C C . ALA A 1 350 ? -2.548 -5.533 3.761 1.00 98.50 350 ALA A C 1
ATOM 2676 O O . ALA A 1 350 ? -1.714 -6.386 4.028 1.00 98.50 350 ALA A O 1
ATOM 2677 N N . ILE A 1 351 ? -2.344 -4.237 4.022 1.00 98.25 351 ILE A N 1
ATOM 2678 C CA . ILE A 1 351 ? -1.157 -3.688 4.709 1.00 98.25 351 ILE A CA 1
ATOM 2679 C C . ILE A 1 351 ? -1.474 -3.178 6.130 1.00 98.25 351 ILE A C 1
ATOM 2681 O O . ILE A 1 351 ? -0.667 -2.483 6.731 1.00 98.25 351 ILE A O 1
ATOM 2685 N N . GLN A 1 352 ? -2.683 -3.449 6.647 1.00 98.00 352 GLN A N 1
ATOM 2686 C CA . GLN A 1 352 ? -3.229 -2.824 7.863 1.00 98.00 352 GLN A CA 1
ATOM 2687 C C . GLN A 1 352 ? -3.027 -1.299 7.880 1.00 98.00 352 GLN A C 1
ATOM 2689 O O . GLN A 1 352 ? -2.492 -0.729 8.835 1.00 98.00 352 GLN A O 1
ATOM 2694 N N . LEU A 1 353 ? -3.491 -0.625 6.817 1.00 98.44 353 LEU A N 1
ATOM 2695 C CA . LEU A 1 353 ? -3.393 0.825 6.667 1.00 98.44 353 LEU A CA 1
ATOM 2696 C C . LEU A 1 353 ? -3.906 1.504 7.942 1.00 98.44 353 LEU A C 1
ATOM 2698 O O . LEU A 1 353 ? -5.036 1.266 8.371 1.00 98.44 353 LEU A O 1
ATOM 2702 N N . SER A 1 354 ? -3.038 2.312 8.542 1.00 97.44 354 SER A N 1
ATOM 2703 C CA . SER A 1 354 ? -3.184 2.887 9.879 1.00 97.44 354 SER A CA 1
ATOM 2704 C C . SER A 1 354 ? -2.768 4.355 9.861 1.00 97.44 354 SER A C 1
ATOM 2706 O O . SER A 1 354 ? -1.848 4.707 9.127 1.00 97.44 354 SER A O 1
ATOM 2708 N N . TRP A 1 355 ? -3.366 5.170 10.731 1.00 97.06 355 TRP A N 1
ATOM 2709 C CA . TRP A 1 355 ? -3.176 6.623 10.891 1.00 97.06 355 TRP A CA 1
ATOM 2710 C C . TRP A 1 355 ? -3.872 7.527 9.867 1.00 97.06 355 TRP A C 1
ATOM 2712 O O . TRP A 1 355 ? -3.766 7.340 8.657 1.00 97.06 355 TRP A O 1
ATOM 2722 N N . ASN A 1 356 ? -4.508 8.590 10.369 1.00 96.31 356 ASN A N 1
ATOM 2723 C CA . ASN A 1 356 ? -5.238 9.599 9.589 1.00 96.31 356 ASN A CA 1
ATOM 2724 C C . ASN A 1 356 ? -4.449 10.206 8.406 1.00 96.31 356 ASN A C 1
ATOM 2726 O O . ASN A 1 356 ? -5.044 10.515 7.373 1.00 96.31 356 ASN A O 1
ATOM 2730 N N . TYR A 1 357 ? -3.124 10.337 8.522 1.00 95.38 357 TYR A N 1
ATOM 2731 C CA . TYR A 1 357 ? -2.251 10.832 7.449 1.00 95.38 357 TYR A CA 1
ATOM 2732 C C . TYR A 1 357 ? -1.975 9.813 6.332 1.00 95.38 357 TYR A C 1
ATOM 2734 O O . TYR A 1 357 ? -1.737 10.200 5.193 1.00 95.38 357 TYR A O 1
ATOM 2742 N N . ASN A 1 358 ? -2.075 8.509 6.599 1.00 96.81 358 ASN A N 1
ATOM 2743 C CA . ASN A 1 358 ? -1.983 7.490 5.550 1.00 96.81 358 ASN A CA 1
ATOM 2744 C C . ASN A 1 358 ? -3.330 7.284 4.844 1.00 96.81 358 ASN A C 1
ATOM 2746 O O . ASN A 1 358 ? -3.356 7.038 3.641 1.00 96.81 358 ASN A O 1
ATOM 2750 N N . TYR A 1 359 ? -4.450 7.431 5.561 1.00 97.88 359 TYR A N 1
ATOM 2751 C CA . TYR A 1 359 ? -5.791 7.326 4.972 1.00 97.88 359 TYR A CA 1
ATOM 2752 C C . TYR A 1 359 ? -6.074 8.436 3.946 1.00 97.88 359 TYR A C 1
ATOM 2754 O O . TYR A 1 359 ? -6.608 8.131 2.880 1.00 97.88 359 TYR A O 1
ATOM 2762 N N . ILE A 1 360 ? -5.666 9.689 4.198 1.00 96.00 360 ILE A N 1
ATOM 2763 C CA . ILE A 1 360 ? -5.843 10.774 3.213 1.00 96.00 360 ILE A CA 1
ATOM 2764 C C . ILE A 1 360 ? -4.996 10.552 1.951 1.00 96.00 360 ILE A C 1
ATOM 2766 O O . ILE A 1 360 ? -5.497 10.696 0.836 1.00 96.00 360 ILE A O 1
ATOM 2770 N N . ARG A 1 361 ? -3.740 10.114 2.116 1.00 95.69 361 ARG A N 1
ATOM 2771 C CA . ARG A 1 361 ? -2.798 9.851 1.016 1.00 95.69 361 ARG A CA 1
ATOM 2772 C C . ARG A 1 361 ? -3.240 8.678 0.143 1.00 95.69 361 ARG A C 1
ATOM 2774 O O . ARG A 1 361 ? -3.255 8.788 -1.083 1.00 95.69 361 ARG A O 1
ATOM 2781 N N . ALA A 1 362 ? -3.715 7.603 0.774 1.00 97.25 362 ALA A N 1
ATOM 2782 C CA . ALA A 1 362 ? -4.351 6.485 0.085 1.00 97.25 362 ALA A CA 1
ATOM 2783 C C . ALA A 1 362 ? -5.614 6.918 -0.678 1.00 97.25 362 ALA A C 1
ATOM 2785 O O . ALA A 1 362 ? -5.880 6.410 -1.765 1.00 97.25 362 ALA A O 1
ATOM 2786 N N . SER A 1 363 ? -6.388 7.865 -0.135 1.00 96.81 363 SER A N 1
ATOM 2787 C CA . SER A 1 363 ? -7.575 8.399 -0.809 1.00 96.81 363 SER A CA 1
ATOM 2788 C C . SER A 1 363 ? -7.176 9.186 -2.066 1.00 96.81 363 SER A C 1
ATOM 2790 O O . SER A 1 363 ? -7.688 8.902 -3.148 1.00 96.81 363 SER A O 1
ATOM 2792 N N . PHE A 1 364 ? -6.172 10.069 -1.983 1.00 94.00 364 PHE A N 1
ATOM 2793 C CA . PHE A 1 364 ? -5.624 10.754 -3.161 1.00 94.00 364 PHE A CA 1
ATOM 2794 C C . PHE A 1 364 ? -5.077 9.784 -4.223 1.00 94.00 364 PHE A C 1
ATOM 2796 O O . PHE A 1 364 ? -5.422 9.930 -5.393 1.00 94.00 364 PHE A O 1
ATOM 2803 N N . ALA A 1 365 ? -4.290 8.771 -3.845 1.00 94.31 365 ALA A N 1
ATOM 2804 C CA . ALA A 1 365 ? -3.716 7.805 -4.792 1.00 94.31 365 ALA A CA 1
ATOM 2805 C C . ALA A 1 365 ? -4.774 6.945 -5.512 1.00 94.31 365 ALA A C 1
ATOM 2807 O O . ALA A 1 365 ? -4.654 6.646 -6.702 1.00 94.31 365 ALA A O 1
ATOM 2808 N N . LEU A 1 366 ? -5.833 6.534 -4.803 1.00 95.50 366 LEU A N 1
ATOM 2809 C CA . LEU A 1 366 ? -6.820 5.588 -5.335 1.00 95.50 366 LEU A CA 1
ATOM 2810 C C . LEU A 1 366 ? -8.054 6.250 -5.950 1.00 95.50 366 LEU A C 1
ATOM 2812 O O . LEU A 1 366 ? -8.635 5.675 -6.867 1.00 95.50 366 LEU A O 1
ATOM 2816 N N . THR A 1 367 ? -8.448 7.449 -5.511 1.00 93.94 367 THR A N 1
ATOM 2817 C CA . THR A 1 367 ? -9.649 8.134 -6.029 1.00 93.94 367 THR A CA 1
ATOM 2818 C C . THR A 1 367 ? -9.387 9.535 -6.581 1.00 93.94 367 THR A C 1
ATOM 2820 O O . THR A 1 367 ? -10.225 10.058 -7.312 1.00 93.94 367 THR A O 1
ATOM 2823 N N . GLY A 1 368 ? -8.219 10.123 -6.303 1.00 90.56 368 GLY A N 1
ATOM 2824 C CA . GLY A 1 368 ? -7.891 11.509 -6.649 1.00 90.56 368 GLY A CA 1
ATOM 2825 C C . GLY A 1 368 ? -8.439 12.549 -5.665 1.00 90.56 368 GLY A C 1
ATOM 2826 O O . GLY A 1 368 ? -8.209 13.735 -5.867 1.00 90.56 368 GLY A O 1
ATOM 2827 N N . GLU A 1 369 ? -9.131 12.124 -4.602 1.00 89.62 369 GLU A N 1
ATOM 2828 C CA . GLU A 1 369 ? -9.828 12.997 -3.649 1.00 89.62 369 GLU A CA 1
ATOM 2829 C C . GLU A 1 369 ? -9.535 12.567 -2.204 1.00 89.62 369 GLU A C 1
ATOM 2831 O O . GLU A 1 369 ? -9.571 11.377 -1.893 1.00 89.62 369 GLU A O 1
ATOM 2836 N N . ALA A 1 370 ? -9.327 13.515 -1.285 1.00 90.56 370 ALA A N 1
ATOM 2837 C CA . ALA A 1 370 ? -9.123 13.233 0.146 1.00 90.56 370 ALA A CA 1
ATOM 2838 C C . ALA A 1 370 ? -10.328 12.530 0.809 1.00 90.56 370 ALA A C 1
ATOM 2840 O O . ALA A 1 370 ? -10.189 11.710 1.718 1.00 90.56 370 ALA A O 1
ATOM 2841 N N . ASP A 1 371 ? -11.530 12.863 0.344 1.00 93.75 371 ASP A N 1
ATOM 2842 C CA . ASP A 1 371 ? -12.779 12.633 1.064 1.00 93.75 371 ASP A CA 1
ATOM 2843 C C . ASP A 1 371 ? -13.219 11.167 1.160 1.00 93.75 371 ASP A C 1
ATOM 2845 O O . ASP A 1 371 ? -14.030 10.845 2.030 1.00 93.75 371 ASP A O 1
ATOM 2849 N N . THR A 1 372 ? -12.728 10.267 0.298 1.00 95.12 372 THR A N 1
ATOM 2850 C CA . THR A 1 372 ? -13.270 8.893 0.228 1.00 95.12 372 THR A CA 1
ATOM 2851 C C . THR A 1 372 ? -12.979 8.118 1.507 1.00 95.12 372 THR A C 1
ATOM 2853 O O . THR A 1 372 ? -13.893 7.543 2.093 1.00 95.12 372 THR A O 1
ATOM 2856 N N . PHE A 1 373 ? -11.725 8.129 1.965 1.00 97.00 373 PHE A N 1
ATOM 2857 C CA . PHE A 1 373 ? -11.334 7.404 3.176 1.00 97.00 373 PHE A CA 1
ATOM 2858 C C . PHE A 1 373 ? -11.302 8.279 4.432 1.00 97.00 373 PHE A C 1
ATOM 2860 O O . PHE A 1 373 ? -11.345 7.732 5.532 1.00 97.00 373 PHE A O 1
ATOM 2867 N N . CYS A 1 374 ? -11.285 9.611 4.301 1.00 96.12 374 CYS A N 1
ATOM 2868 C CA . CYS A 1 374 ? -11.427 10.506 5.451 1.00 96.12 374 CYS A CA 1
ATOM 2869 C C . CYS A 1 374 ? -12.865 10.583 5.988 1.00 96.12 374 CYS A C 1
ATOM 2871 O O . CYS A 1 374 ? -13.042 10.700 7.199 1.00 96.12 374 CYS A O 1
ATOM 2873 N N . ASN A 1 375 ? -13.889 10.495 5.126 1.00 95.12 375 ASN A N 1
ATOM 2874 C CA . ASN A 1 375 ? -15.286 10.471 5.578 1.00 95.12 375 ASN A CA 1
ATOM 2875 C C . ASN A 1 375 ? -15.746 9.075 6.030 1.00 95.12 375 ASN A C 1
ATOM 2877 O O . ASN A 1 375 ? -16.577 8.982 6.935 1.00 95.12 375 ASN A O 1
ATOM 2881 N N . ASP A 1 376 ? -15.230 8.003 5.414 1.00 95.44 376 ASP A N 1
ATOM 2882 C CA . ASP A 1 376 ? -15.494 6.625 5.838 1.00 95.44 376 ASP A CA 1
ATOM 2883 C C . ASP A 1 376 ? -14.282 5.686 5.626 1.00 95.44 376 ASP A C 1
ATOM 2885 O O . ASP A 1 376 ? -14.121 5.091 4.554 1.00 95.44 376 ASP A O 1
ATOM 2889 N N . PRO A 1 377 ? -13.437 5.473 6.651 1.00 96.75 377 PRO A N 1
ATOM 2890 C CA . PRO A 1 377 ? -12.342 4.512 6.580 1.00 96.75 377 PRO A CA 1
ATOM 2891 C C . PRO A 1 377 ? -12.809 3.045 6.489 1.00 96.75 377 PRO A C 1
ATOM 2893 O O . PRO A 1 377 ? -12.000 2.183 6.143 1.00 96.75 377 PRO A O 1
ATOM 2896 N N . GLU A 1 378 ? -14.092 2.717 6.726 1.00 96.88 378 GLU A N 1
ATOM 2897 C CA . GLU A 1 378 ? -14.600 1.354 6.496 1.00 96.88 378 GLU A CA 1
ATOM 2898 C C . GLU A 1 378 ? -14.647 0.983 5.002 1.00 96.88 378 GLU A C 1
ATOM 2900 O O . GLU A 1 378 ? -14.676 -0.204 4.678 1.00 96.88 378 GLU A O 1
ATOM 2905 N N . GLN A 1 379 ? -14.562 1.940 4.068 1.00 97.44 379 GLN A N 1
ATOM 2906 C CA . GLN A 1 379 ? -14.502 1.643 2.627 1.00 97.44 379 GLN A CA 1
ATOM 2907 C C . GLN A 1 379 ? -13.343 0.698 2.258 1.00 97.44 379 GLN A C 1
ATOM 2909 O O . GLN A 1 379 ? -13.502 -0.153 1.380 1.00 97.44 379 GLN A O 1
ATOM 2914 N N . VAL A 1 380 ? -12.219 0.765 2.985 1.00 98.44 380 VAL A N 1
ATOM 2915 C CA . VAL A 1 380 ? -11.052 -0.129 2.829 1.00 98.44 380 VAL A CA 1
ATOM 2916 C C . VAL A 1 380 ? -11.404 -1.605 3.084 1.00 98.44 380 VAL A C 1
ATOM 2918 O O . VAL A 1 380 ? -10.731 -2.500 2.587 1.00 98.44 380 VAL A O 1
ATOM 2921 N N . VAL A 1 381 ? -12.471 -1.879 3.840 1.00 96.94 381 VAL A N 1
ATOM 2922 C CA . VAL A 1 381 ? -12.906 -3.229 4.255 1.00 96.94 381 VAL A CA 1
ATOM 2923 C C . VAL A 1 381 ? -14.305 -3.605 3.762 1.00 96.94 381 VAL A C 1
ATOM 2925 O O . VAL A 1 381 ? -14.785 -4.701 4.048 1.00 96.94 381 VAL A O 1
ATOM 2928 N N . LEU A 1 382 ? -14.941 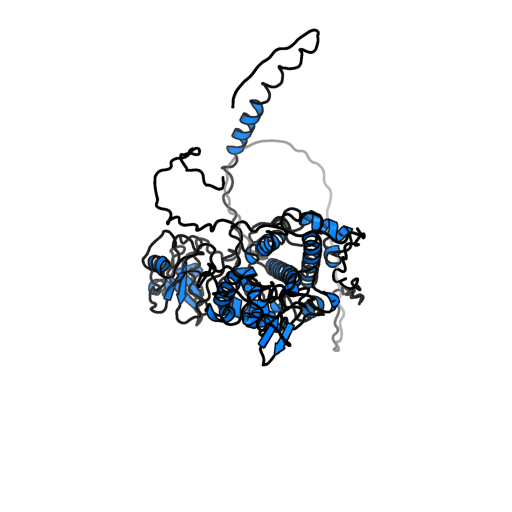-2.716 2.997 1.00 96.75 382 LEU A N 1
ATOM 2929 C CA . LEU A 1 382 ? -16.207 -2.940 2.293 1.00 96.75 382 LEU A CA 1
ATOM 2930 C C . LEU A 1 382 ? -16.016 -3.109 0.774 1.00 96.75 382 LEU A C 1
ATOM 2932 O O . LEU A 1 382 ? -16.912 -3.625 0.109 1.00 96.75 382 LEU A O 1
ATOM 2936 N N . ASN A 1 383 ? -14.856 -2.728 0.227 1.00 97.75 383 ASN A N 1
ATOM 2937 C CA . ASN A 1 383 ? -14.509 -2.894 -1.184 1.00 97.75 383 ASN A CA 1
ATOM 2938 C C . ASN A 1 383 ? -13.202 -3.705 -1.346 1.00 97.75 383 ASN A C 1
ATOM 2940 O O . ASN A 1 383 ? -12.141 -3.207 -0.960 1.00 97.75 383 ASN A O 1
ATOM 2944 N N . PRO A 1 384 ? -13.230 -4.904 -1.968 1.00 98.31 384 PRO A N 1
ATOM 2945 C CA . PRO A 1 384 ? -12.030 -5.680 -2.298 1.00 98.31 384 PRO A CA 1
ATOM 2946 C C . PRO A 1 384 ? -10.952 -4.895 -3.055 1.00 98.31 384 PRO A C 1
ATOM 2948 O O . PRO A 1 384 ? -9.770 -5.054 -2.759 1.00 98.31 384 PRO A O 1
ATOM 2951 N N . MET A 1 385 ? -11.340 -4.013 -3.982 1.00 98.06 385 MET A N 1
ATOM 2952 C CA . MET A 1 385 ? -10.394 -3.191 -4.744 1.00 98.06 385 MET A CA 1
ATOM 2953 C C . MET A 1 385 ? -9.656 -2.188 -3.844 1.00 98.06 385 MET A C 1
ATOM 2955 O O . MET A 1 385 ? -8.477 -1.924 -4.054 1.00 98.06 385 MET A O 1
ATOM 2959 N N . TYR A 1 386 ? -10.308 -1.657 -2.803 1.00 98.56 386 TYR A N 1
ATOM 2960 C CA . TYR A 1 386 ? -9.655 -0.766 -1.838 1.00 98.56 386 TYR A CA 1
ATOM 2961 C C . TYR A 1 386 ? -8.845 -1.536 -0.787 1.00 98.56 386 TYR A C 1
ATOM 2963 O O . TYR A 1 386 ? -7.793 -1.054 -0.386 1.00 98.56 386 TYR A O 1
ATOM 2971 N N . ALA A 1 387 ? -9.262 -2.745 -0.398 1.00 98.56 387 ALA A N 1
ATOM 2972 C CA . ALA A 1 387 ? -8.513 -3.586 0.542 1.00 98.56 387 ALA A CA 1
ATOM 2973 C C . ALA A 1 387 ? -7.105 -3.950 0.043 1.00 98.56 387 ALA A C 1
ATOM 2975 O O . ALA A 1 387 ? -6.170 -4.026 0.842 1.00 98.56 387 ALA A O 1
ATOM 2976 N N . TRP A 1 388 ? -6.962 -4.157 -1.270 1.00 98.81 388 TRP A N 1
ATOM 2977 C CA . TRP A 1 388 ? -5.672 -4.331 -1.942 1.00 98.81 388 TRP A CA 1
ATOM 2978 C C . TRP A 1 388 ? -5.064 -3.005 -2.399 1.00 98.81 388 TRP A C 1
ATOM 2980 O O . TRP A 1 388 ? -3.857 -2.813 -2.285 1.00 98.81 388 TRP A O 1
ATOM 2990 N N . GLY A 1 389 ? -5.888 -2.069 -2.876 1.00 98.56 389 GLY A N 1
ATOM 2991 C CA . GLY A 1 389 ? -5.439 -0.765 -3.353 1.00 98.56 389 GLY A CA 1
ATOM 2992 C C . GLY A 1 389 ? -4.695 0.040 -2.289 1.00 98.56 389 GLY A C 1
ATOM 2993 O O . GLY A 1 389 ? -3.681 0.650 -2.605 1.00 98.56 389 GLY A O 1
ATOM 2994 N N . THR A 1 390 ? -5.118 0.009 -1.019 1.00 98.69 390 THR A N 1
ATOM 2995 C CA . THR A 1 390 ? -4.396 0.711 0.060 1.00 98.69 390 THR A CA 1
ATOM 2996 C C . THR A 1 390 ? -3.023 0.106 0.343 1.00 98.69 390 THR A C 1
ATOM 2998 O O . THR A 1 390 ? -2.099 0.835 0.698 1.00 98.69 390 THR A O 1
ATOM 3001 N N . ALA A 1 391 ? -2.861 -1.203 0.130 1.00 98.81 391 ALA A N 1
ATOM 3002 C CA . ALA A 1 391 ? -1.562 -1.861 0.183 1.00 98.81 391 ALA A CA 1
ATOM 3003 C C . ALA A 1 391 ? -0.691 -1.512 -1.030 1.00 98.81 391 ALA A C 1
ATOM 3005 O O . ALA A 1 391 ? 0.500 -1.283 -0.856 1.00 98.81 391 ALA A O 1
ATOM 3006 N N . ILE A 1 392 ? -1.271 -1.411 -2.231 1.00 98.81 392 ILE A N 1
ATOM 3007 C CA . ILE A 1 392 ? -0.562 -0.965 -3.442 1.00 98.81 392 ILE A CA 1
ATOM 3008 C C . ILE A 1 392 ? -0.097 0.491 -3.297 1.00 98.81 392 ILE A C 1
ATOM 3010 O O . ILE A 1 392 ? 1.075 0.762 -3.528 1.00 98.81 392 ILE A O 1
ATOM 3014 N N . PHE A 1 393 ? -0.958 1.402 -2.832 1.00 97.94 393 PHE A N 1
ATOM 3015 C CA . PHE A 1 393 ? -0.569 2.772 -2.475 1.00 97.94 393 PHE A CA 1
ATOM 3016 C C . PHE A 1 393 ? 0.626 2.769 -1.508 1.00 97.94 393 PHE A C 1
ATOM 3018 O O . PHE A 1 393 ? 1.645 3.396 -1.787 1.00 97.94 393 PHE A O 1
ATOM 3025 N N . PHE A 1 394 ? 0.542 2.025 -0.397 1.00 98.38 394 PHE A N 1
ATOM 3026 C CA . PHE A 1 394 ? 1.638 1.996 0.572 1.00 98.38 394 PHE A CA 1
ATOM 3027 C C . PHE A 1 394 ? 2.926 1.441 -0.058 1.00 98.38 394 PHE A C 1
ATOM 3029 O O . PHE A 1 394 ? 4.009 1.979 0.150 1.00 98.38 394 PHE A O 1
ATOM 3036 N N . TRP A 1 395 ? 2.811 0.390 -0.865 1.00 98.75 395 TRP A N 1
ATOM 3037 C CA . TRP A 1 395 ? 3.935 -0.251 -1.539 1.00 98.75 395 TRP A CA 1
ATOM 3038 C C . TRP A 1 395 ? 4.658 0.682 -2.522 1.00 98.75 395 TRP A C 1
ATOM 3040 O O . TRP A 1 395 ? 5.890 0.731 -2.536 1.00 98.75 395 TRP A O 1
ATOM 3050 N N . MET A 1 396 ? 3.890 1.431 -3.315 1.00 97.38 396 MET A N 1
ATOM 3051 C CA . MET A 1 396 ? 4.387 2.309 -4.374 1.00 97.38 396 MET A CA 1
ATOM 3052 C C . MET A 1 396 ? 4.864 3.669 -3.854 1.00 97.38 396 MET A C 1
ATOM 3054 O O . MET A 1 396 ? 5.878 4.171 -4.333 1.00 97.38 396 MET A O 1
ATOM 3058 N N . GLU A 1 397 ? 4.154 4.257 -2.884 1.00 94.44 397 GLU A N 1
ATOM 3059 C CA . GLU A 1 397 ? 4.257 5.682 -2.526 1.00 94.44 397 GLU A CA 1
ATOM 3060 C C . GLU A 1 397 ? 4.607 5.954 -1.056 1.00 94.44 397 GLU A C 1
ATOM 3062 O O . GLU A 1 397 ? 5.057 7.058 -0.747 1.00 94.44 397 GLU A O 1
ATOM 3067 N N . SER A 1 398 ? 4.440 4.995 -0.135 1.00 92.44 398 SER A N 1
ATOM 3068 C CA . SER A 1 398 ? 4.853 5.204 1.261 1.00 92.44 398 SER A CA 1
ATOM 3069 C C . SER A 1 398 ? 6.376 5.220 1.344 1.00 92.44 398 SER A C 1
ATOM 3071 O O . SER A 1 398 ? 7.037 4.187 1.211 1.00 92.44 398 SER A O 1
ATOM 3073 N N . GLN A 1 399 ? 6.935 6.417 1.514 1.00 90.38 399 GLN A N 1
ATOM 3074 C CA . GLN A 1 399 ? 8.376 6.623 1.550 1.00 90.38 399 GLN A CA 1
ATOM 3075 C C . GLN A 1 399 ? 8.946 6.523 2.968 1.00 90.38 399 GLN A C 1
ATOM 3077 O O . GLN A 1 399 ? 8.432 7.122 3.915 1.00 90.38 399 GLN A O 1
ATOM 3082 N N . LYS A 1 400 ? 10.106 5.877 3.082 1.00 89.44 400 LYS A N 1
ATOM 3083 C CA . LYS A 1 400 ? 11.015 5.980 4.228 1.00 89.44 400 LYS A CA 1
ATOM 3084 C C . LYS A 1 400 ? 12.429 6.182 3.699 1.00 89.44 400 LYS A C 1
ATOM 3086 O O . LYS A 1 400 ? 12.819 5.520 2.747 1.00 89.44 400 LYS A O 1
ATOM 3091 N N . GLU A 1 401 ? 13.193 7.101 4.290 1.00 87.25 401 GLU A N 1
ATOM 3092 C CA . GLU A 1 401 ? 14.605 7.343 3.920 1.00 87.25 401 GLU A CA 1
ATOM 3093 C C . GLU A 1 401 ? 14.828 7.653 2.410 1.00 87.25 401 GLU A C 1
ATOM 3095 O O . GLU A 1 401 ? 15.937 7.523 1.904 1.00 87.25 401 GLU A O 1
ATOM 3100 N N . GLY A 1 402 ? 13.784 8.113 1.698 1.00 85.00 402 GLY A N 1
ATOM 3101 C CA . GLY A 1 402 ? 13.801 8.423 0.257 1.00 85.00 402 GLY A CA 1
ATOM 3102 C C . GLY A 1 402 ? 13.487 7.244 -0.679 1.00 85.00 402 GLY A C 1
ATOM 3103 O O . GLY A 1 402 ? 13.540 7.401 -1.900 1.00 85.00 402 GLY A O 1
ATOM 3104 N N . THR A 1 403 ? 13.150 6.068 -0.138 1.00 91.44 403 THR A N 1
ATOM 3105 C CA . THR A 1 403 ? 12.782 4.869 -0.910 1.00 91.44 403 THR A CA 1
ATOM 3106 C C . THR A 1 403 ? 11.386 4.349 -0.544 1.00 91.44 403 THR A C 1
ATOM 3108 O O . THR A 1 403 ? 10.820 4.728 0.481 1.00 91.44 403 THR A O 1
ATOM 3111 N N . THR A 1 404 ? 10.819 3.495 -1.397 1.00 96.00 404 THR A N 1
ATOM 3112 C CA . THR A 1 404 ? 9.500 2.852 -1.239 1.00 96.00 404 THR A CA 1
ATOM 3113 C C . THR A 1 404 ? 9.645 1.339 -1.372 1.00 96.00 404 THR A C 1
ATOM 3115 O O . THR A 1 404 ? 10.653 0.850 -1.884 1.00 96.00 404 THR A O 1
ATOM 3118 N N . CYS A 1 405 ? 8.648 0.565 -0.938 1.00 98.56 405 CYS A N 1
ATOM 3119 C CA . CYS A 1 405 ? 8.730 -0.899 -1.014 1.00 98.56 405 CYS A CA 1
ATOM 3120 C C . CYS A 1 405 ? 8.901 -1.392 -2.463 1.00 98.56 405 CYS A C 1
ATOM 3122 O O . CYS A 1 405 ? 9.675 -2.310 -2.714 1.00 98.56 405 CYS A O 1
ATOM 3124 N N . HIS A 1 406 ? 8.237 -0.733 -3.414 1.00 98.31 406 HIS A N 1
ATOM 3125 C CA . HIS A 1 406 ? 8.405 -0.943 -4.849 1.00 98.31 406 HIS A CA 1
ATOM 3126 C C . HIS A 1 406 ? 9.869 -0.775 -5.296 1.00 98.31 406 HIS A C 1
ATOM 3128 O O . HIS A 1 406 ? 10.443 -1.687 -5.892 1.00 98.31 406 HIS A O 1
ATOM 3134 N N . LYS A 1 407 ? 10.506 0.352 -4.943 1.00 96.50 407 LYS A N 1
ATOM 3135 C CA . LYS A 1 407 ? 11.918 0.630 -5.264 1.00 96.50 407 LYS A CA 1
ATOM 3136 C C . LYS A 1 407 ? 12.857 -0.422 -4.670 1.00 96.50 407 LYS A C 1
ATOM 3138 O O . LYS A 1 407 ? 13.699 -0.960 -5.386 1.00 96.50 407 LYS A O 1
ATOM 3143 N N . GLU A 1 408 ? 12.685 -0.760 -3.393 1.00 98.06 408 GLU A N 1
ATOM 3144 C CA . GLU A 1 408 ? 13.519 -1.758 -2.712 1.00 98.06 408 GLU A CA 1
ATOM 3145 C C . GLU A 1 408 ? 13.361 -3.161 -3.314 1.00 98.06 408 GLU A C 1
ATOM 3147 O O . GLU A 1 408 ? 14.352 -3.848 -3.560 1.00 98.06 408 GLU A O 1
ATOM 3152 N N . ALA A 1 409 ? 12.134 -3.571 -3.642 1.00 98.25 409 ALA A N 1
ATOM 3153 C CA . ALA A 1 409 ? 11.875 -4.867 -4.259 1.00 98.25 409 ALA A CA 1
ATOM 3154 C C . ALA A 1 409 ? 12.463 -4.981 -5.679 1.00 98.25 409 ALA A C 1
ATOM 3156 O O . ALA A 1 409 ? 13.049 -6.014 -6.011 1.00 98.25 409 ALA A O 1
ATOM 3157 N N . LEU A 1 410 ? 12.387 -3.922 -6.495 1.00 96.50 410 LEU A N 1
ATOM 3158 C CA . LEU A 1 410 ? 13.032 -3.877 -7.816 1.00 96.50 410 LEU A CA 1
ATOM 3159 C C . LEU A 1 410 ? 14.567 -3.836 -7.717 1.00 96.50 410 LEU A C 1
ATOM 3161 O O . LEU A 1 410 ? 15.249 -4.455 -8.532 1.00 96.50 410 LEU A O 1
ATOM 3165 N N . ASN A 1 411 ? 15.116 -3.201 -6.676 1.00 95.31 411 ASN A N 1
ATOM 3166 C CA . ASN A 1 411 ? 16.537 -3.277 -6.303 1.00 95.31 411 ASN A CA 1
ATOM 3167 C C . ASN A 1 411 ? 16.932 -4.614 -5.642 1.00 95.31 411 ASN A C 1
ATOM 3169 O O . ASN A 1 411 ? 18.071 -4.773 -5.195 1.00 95.31 411 ASN A O 1
ATOM 3173 N N . ARG A 1 412 ? 16.007 -5.585 -5.622 1.00 96.50 412 ARG A N 1
ATOM 3174 C CA . ARG A 1 412 ? 16.165 -6.940 -5.086 1.00 96.50 412 ARG A CA 1
ATOM 3175 C C . ARG A 1 412 ? 16.502 -6.964 -3.592 1.00 96.50 412 ARG A C 1
ATOM 3177 O O . ARG A 1 412 ? 17.253 -7.838 -3.178 1.00 96.50 412 ARG A O 1
ATOM 3184 N N . ASP A 1 413 ? 15.927 -6.081 -2.771 1.00 97.50 413 ASP A N 1
ATOM 3185 C CA . ASP A 1 413 ? 16.077 -6.086 -1.305 1.00 97.50 413 ASP A CA 1
ATOM 3186 C C . ASP A 1 413 ? 14.727 -6.219 -0.569 1.00 97.50 413 ASP A C 1
ATOM 3188 O O . ASP A 1 413 ? 14.003 -5.253 -0.327 1.00 97.50 413 ASP A O 1
ATOM 3192 N N . PHE A 1 414 ? 14.392 -7.446 -0.159 1.00 98.25 414 PHE A N 1
ATOM 3193 C CA . PHE A 1 414 ? 13.241 -7.720 0.706 1.00 98.25 414 PHE A CA 1
ATOM 3194 C C . PHE A 1 414 ? 13.424 -7.096 2.100 1.00 98.25 414 PHE A C 1
ATOM 3196 O O . PHE A 1 414 ? 12.453 -6.621 2.695 1.00 98.25 414 PHE A O 1
ATOM 3203 N N . GLY A 1 415 ? 14.663 -7.029 2.599 1.00 97.75 415 GLY A N 1
ATOM 3204 C CA . GLY A 1 415 ? 14.990 -6.320 3.837 1.00 97.75 415 GLY A CA 1
ATOM 3205 C C . GLY A 1 415 ? 14.661 -4.828 3.757 1.00 97.75 415 GLY A C 1
ATOM 3206 O O . GLY A 1 415 ? 14.132 -4.270 4.716 1.00 97.75 415 GLY A O 1
ATOM 3207 N N . GLY A 1 416 ? 14.884 -4.204 2.600 1.00 97.50 416 GLY A N 1
ATOM 3208 C CA . GLY A 1 416 ? 14.457 -2.836 2.305 1.00 97.50 416 GLY A CA 1
ATOM 3209 C C . GLY A 1 416 ? 12.939 -2.667 2.426 1.00 97.50 416 GLY A C 1
ATOM 3210 O O . GLY A 1 416 ? 12.478 -1.788 3.156 1.00 97.50 416 GLY A O 1
ATOM 3211 N N . THR A 1 417 ? 12.150 -3.567 1.822 1.00 98.44 417 THR A N 1
ATOM 3212 C CA . THR A 1 417 ? 10.673 -3.531 1.931 1.00 98.44 417 THR A CA 1
ATOM 3213 C C . THR A 1 417 ? 10.194 -3.602 3.385 1.00 98.44 417 THR A C 1
ATOM 3215 O O . THR A 1 417 ? 9.348 -2.813 3.803 1.00 98.44 417 THR A O 1
ATOM 3218 N N . LEU A 1 418 ? 10.801 -4.475 4.198 1.00 97.56 418 LEU A N 1
ATOM 3219 C CA . LEU A 1 418 ? 10.511 -4.577 5.628 1.00 97.56 418 LEU A CA 1
ATOM 3220 C C . LEU A 1 418 ? 10.923 -3.308 6.389 1.00 97.56 418 LEU A C 1
ATOM 3222 O O . LEU A 1 418 ? 10.177 -2.826 7.244 1.00 97.56 418 LEU A O 1
ATOM 3226 N N . ASN A 1 419 ? 12.084 -2.731 6.064 1.00 96.88 419 ASN A N 1
ATOM 3227 C CA . ASN A 1 419 ? 12.551 -1.499 6.689 1.00 96.88 419 ASN A CA 1
ATOM 3228 C C . ASN A 1 419 ? 11.574 -0.332 6.448 1.00 96.88 419 ASN A C 1
ATOM 3230 O O . ASN A 1 419 ? 11.309 0.428 7.385 1.00 96.88 419 ASN A O 1
ATOM 3234 N N . VAL A 1 420 ? 11.002 -0.227 5.242 1.00 96.88 420 VAL A N 1
ATOM 3235 C CA . VAL A 1 420 ? 9.954 0.752 4.897 1.00 96.88 420 VAL A CA 1
ATOM 3236 C C . VAL A 1 420 ? 8.652 0.480 5.666 1.00 96.88 420 VAL A C 1
ATOM 3238 O O . VAL A 1 420 ? 8.109 1.409 6.257 1.00 96.88 420 VAL A O 1
ATOM 3241 N N . ILE A 1 421 ? 8.177 -0.773 5.717 1.00 97.00 421 ILE A N 1
ATOM 3242 C CA . ILE A 1 421 ? 6.888 -1.136 6.343 1.00 97.00 421 ILE A CA 1
ATOM 3243 C C . ILE A 1 421 ? 6.915 -0.993 7.871 1.00 97.00 421 ILE A C 1
ATOM 3245 O O . ILE A 1 421 ? 6.113 -0.247 8.429 1.00 97.00 421 ILE A O 1
ATOM 3249 N N . ASN A 1 422 ? 7.823 -1.695 8.559 1.00 93.81 422 ASN A N 1
ATOM 3250 C CA . ASN A 1 422 ? 7.875 -1.713 10.028 1.00 93.81 422 ASN A CA 1
ATOM 3251 C C . ASN A 1 422 ? 9.302 -1.652 10.597 1.00 93.81 422 ASN A C 1
ATOM 3253 O O . ASN A 1 422 ? 9.569 -2.077 11.723 1.00 93.81 422 ASN A O 1
ATOM 3257 N N . GLY A 1 423 ? 10.254 -1.080 9.856 1.00 92.25 423 GLY A N 1
ATOM 3258 C CA . GLY A 1 423 ? 11.646 -0.982 10.302 1.00 92.25 423 GLY A CA 1
ATOM 3259 C C . GLY A 1 423 ? 11.872 -0.155 11.574 1.00 92.25 423 GLY A C 1
ATOM 3260 O O . GLY A 1 423 ? 12.980 -0.149 12.083 1.00 92.25 423 GLY A O 1
ATOM 3261 N N . GLY A 1 424 ? 10.860 0.538 12.109 1.00 90.50 424 GLY A N 1
ATOM 3262 C CA . GLY A 1 424 ? 10.935 1.156 13.441 1.00 90.50 424 GLY A CA 1
ATOM 3263 C C . GLY A 1 424 ? 10.855 0.155 14.606 1.00 90.50 424 GLY A C 1
ATOM 3264 O O . GLY A 1 424 ? 11.256 0.495 15.718 1.00 90.50 424 GLY A O 1
ATOM 3265 N N . LEU A 1 425 ? 10.352 -1.062 14.357 1.00 91.62 425 LEU A N 1
ATOM 3266 C CA . LEU A 1 425 ? 10.175 -2.132 15.349 1.00 91.62 425 LEU A CA 1
ATOM 3267 C C . LEU A 1 425 ? 10.864 -3.447 14.939 1.00 91.62 425 LEU A C 1
ATOM 3269 O O . LEU A 1 425 ? 11.313 -4.193 15.807 1.00 91.62 425 LEU A O 1
ATOM 3273 N N . GLU A 1 426 ? 10.970 -3.720 13.634 1.00 94.62 426 GLU A N 1
ATOM 3274 C CA . GLU A 1 426 ? 11.510 -4.971 13.076 1.00 94.62 426 GLU A CA 1
ATOM 3275 C C . GLU A 1 426 ? 12.931 -4.842 12.482 1.00 94.62 426 GLU A C 1
ATOM 3277 O O . GLU A 1 426 ? 13.549 -5.863 12.191 1.00 94.62 426 GLU A O 1
ATOM 3282 N N . CYS A 1 427 ? 13.500 -3.630 12.356 1.00 94.00 427 CYS A N 1
ATOM 3283 C CA . CYS A 1 427 ? 14.868 -3.424 11.850 1.00 94.00 427 CYS A CA 1
ATOM 3284 C C . CYS A 1 427 ? 15.720 -2.545 12.799 1.00 94.00 427 CYS A C 1
ATOM 3286 O O . CYS A 1 427 ? 15.385 -1.388 13.034 1.00 94.00 427 CYS A O 1
ATOM 3288 N N . PRO A 1 428 ? 16.872 -3.019 13.318 1.00 94.56 428 PRO A N 1
ATOM 3289 C CA . PRO A 1 428 ? 17.435 -4.358 13.161 1.00 94.56 428 PRO A CA 1
ATOM 3290 C C . PRO A 1 428 ? 16.547 -5.475 13.723 1.00 94.56 428 PRO A C 1
ATOM 3292 O O . PRO A 1 428 ? 15.873 -5.288 14.735 1.00 94.56 428 PRO A O 1
ATOM 3295 N N . ALA A 1 429 ? 16.623 -6.650 13.102 1.00 93.81 429 ALA A N 1
ATOM 3296 C CA . ALA A 1 429 ? 15.920 -7.861 13.509 1.00 93.81 429 ALA A CA 1
ATOM 3297 C C . ALA A 1 429 ? 16.556 -8.449 14.785 1.00 93.81 429 ALA A C 1
ATOM 3299 O O . ALA A 1 429 ? 17.369 -9.377 14.753 1.00 93.81 429 ALA A O 1
ATOM 3300 N N . TYR A 1 430 ? 16.252 -7.847 15.936 1.00 90.38 430 TYR A N 1
ATOM 3301 C CA . TYR A 1 430 ? 16.740 -8.306 17.236 1.00 90.38 430 TYR A CA 1
ATOM 3302 C C . TYR A 1 430 ? 16.087 -9.631 17.655 1.00 90.38 430 TYR A C 1
ATOM 3304 O O . TYR A 1 430 ? 14.955 -9.932 17.285 1.00 90.38 430 TYR A O 1
ATOM 3312 N N . LYS A 1 431 ? 16.807 -10.433 18.451 1.00 89.19 431 LYS A N 1
ATOM 3313 C CA . LYS A 1 431 ? 16.361 -11.776 18.849 1.00 89.19 431 LYS A CA 1
ATOM 3314 C C . LYS A 1 431 ? 15.464 -11.762 20.090 1.00 89.19 431 LYS A C 1
ATOM 3316 O O . LYS A 1 431 ? 15.837 -11.200 21.119 1.00 89.19 431 LYS A O 1
ATOM 3321 N N . GLY A 1 432 ? 14.338 -12.472 19.999 1.00 86.75 432 GLY A N 1
ATOM 3322 C CA . GLY A 1 432 ? 13.362 -12.678 21.073 1.00 86.75 432 GLY A CA 1
ATOM 3323 C C . GLY A 1 432 ? 12.266 -11.607 21.178 1.00 86.75 432 GLY A C 1
ATOM 3324 O O . GLY A 1 432 ? 12.469 -10.438 20.861 1.00 86.75 432 GLY A O 1
ATOM 3325 N N . GLY A 1 433 ? 11.095 -12.020 21.675 1.00 90.50 433 GLY A N 1
ATOM 3326 C CA . GLY A 1 433 ? 9.896 -11.178 21.765 1.00 90.50 433 GLY A CA 1
ATOM 3327 C C . GLY A 1 433 ? 9.056 -11.189 20.482 1.00 90.50 433 GLY A C 1
ATOM 3328 O O . GLY A 1 433 ? 9.455 -11.758 19.473 1.00 90.50 433 GLY A O 1
ATOM 3329 N N . TRP A 1 434 ? 7.880 -10.553 20.522 1.00 90.69 434 TRP A N 1
ATOM 3330 C CA . TRP A 1 434 ? 6.879 -10.651 19.448 1.00 90.69 434 TRP A CA 1
ATOM 3331 C C . TRP A 1 434 ? 7.421 -10.313 18.051 1.00 90.69 434 TRP A C 1
ATOM 3333 O O . TRP A 1 434 ? 7.234 -11.102 17.133 1.00 90.69 434 TRP A O 1
ATOM 3343 N N . HIS A 1 435 ? 8.137 -9.195 17.889 1.00 93.75 435 HIS A N 1
ATOM 3344 C CA . HIS A 1 435 ? 8.639 -8.769 16.574 1.00 93.75 435 HIS A CA 1
ATOM 3345 C C . HIS A 1 435 ? 9.638 -9.755 15.952 1.00 93.75 435 HIS A C 1
ATOM 3347 O O . HIS A 1 435 ? 9.683 -9.895 14.738 1.00 93.75 435 HIS A O 1
ATOM 3353 N N . HIS A 1 436 ? 10.388 -10.500 16.762 1.00 93.62 436 HIS A N 1
ATOM 3354 C CA . HIS A 1 436 ? 11.284 -11.543 16.269 1.00 93.62 436 HIS A CA 1
ATOM 3355 C C . HIS A 1 436 ? 10.518 -12.730 15.666 1.00 93.62 436 HIS A C 1
ATOM 3357 O O . HIS A 1 436 ? 10.841 -13.205 14.576 1.00 93.62 436 HIS A O 1
ATOM 3363 N N . ASP A 1 437 ? 9.471 -13.183 16.353 1.00 94.94 437 ASP A N 1
ATOM 3364 C CA . ASP A 1 437 ? 8.620 -14.276 15.879 1.00 94.94 437 ASP A CA 1
ATOM 3365 C C . ASP A 1 437 ? 7.743 -13.806 14.698 1.00 94.94 437 ASP A C 1
ATOM 3367 O O . ASP A 1 437 ? 7.491 -14.564 13.759 1.00 94.94 437 ASP A O 1
ATOM 3371 N N . ALA A 1 438 ? 7.360 -12.523 14.685 1.00 95.12 438 ALA A N 1
ATOM 3372 C CA . ALA A 1 438 ? 6.689 -11.864 13.569 1.00 95.12 438 ALA A CA 1
ATOM 3373 C C . ALA A 1 438 ? 7.553 -11.873 12.295 1.00 95.12 438 ALA A C 1
ATOM 3375 O O . ALA A 1 438 ? 7.088 -12.329 11.248 1.00 95.12 438 ALA A O 1
ATOM 3376 N N . ILE A 1 439 ? 8.830 -11.490 12.400 1.00 97.12 439 ILE A N 1
ATOM 3377 C CA . ILE A 1 439 ? 9.806 -11.563 11.303 1.00 97.12 439 ILE A CA 1
ATOM 3378 C C . ILE A 1 439 ? 9.929 -12.998 10.768 1.00 97.12 439 ILE A C 1
ATOM 3380 O O . ILE A 1 439 ? 9.888 -13.195 9.555 1.00 97.12 439 ILE A O 1
ATOM 3384 N N . LYS A 1 440 ? 9.995 -14.021 11.635 1.00 96.81 440 LYS A N 1
ATOM 3385 C CA . LYS A 1 440 ? 10.002 -15.434 11.200 1.00 96.81 440 LYS A CA 1
ATOM 3386 C C . LYS A 1 440 ? 8.755 -15.795 10.379 1.00 96.81 440 LYS A C 1
ATOM 3388 O O . LYS A 1 440 ? 8.875 -16.396 9.312 1.00 96.81 440 LYS A O 1
ATOM 3393 N N . MET A 1 441 ? 7.564 -15.375 10.814 1.00 96.44 441 MET A N 1
ATOM 3394 C CA . MET A 1 441 ? 6.323 -15.582 10.049 1.00 96.44 441 MET A CA 1
ATOM 3395 C C . MET A 1 441 ? 6.325 -14.821 8.712 1.00 96.44 441 MET A C 1
ATOM 3397 O O . MET A 1 441 ? 5.939 -15.385 7.690 1.00 96.44 441 MET A O 1
ATOM 3401 N N . ARG A 1 442 ? 6.798 -13.567 8.698 1.00 97.81 442 ARG A N 1
ATOM 3402 C CA . ARG A 1 442 ? 6.941 -12.719 7.499 1.00 97.81 442 ARG A CA 1
ATOM 3403 C C . ARG A 1 442 ? 7.871 -13.355 6.457 1.00 97.81 442 ARG A C 1
ATOM 3405 O O . ARG A 1 442 ? 7.521 -13.426 5.282 1.00 97.81 442 ARG A O 1
ATOM 3412 N N . ILE A 1 443 ? 9.014 -13.885 6.897 1.00 98.06 443 ILE A N 1
ATOM 3413 C CA . ILE A 1 443 ? 9.972 -14.619 6.058 1.00 98.06 443 ILE A CA 1
ATOM 3414 C C . ILE A 1 443 ? 9.323 -15.873 5.454 1.00 98.06 443 ILE A C 1
ATOM 3416 O O . ILE A 1 443 ? 9.407 -16.075 4.245 1.00 98.06 443 ILE A O 1
ATOM 3420 N N . ASN A 1 444 ? 8.633 -16.698 6.253 1.00 98.44 444 ASN A N 1
ATOM 3421 C CA . ASN A 1 444 ? 7.977 -17.905 5.734 1.00 98.44 444 ASN A CA 1
ATOM 3422 C C . ASN A 1 444 ? 6.879 -17.573 4.704 1.00 98.44 444 ASN A C 1
ATOM 3424 O O . ASN A 1 444 ? 6.776 -18.243 3.675 1.00 98.44 444 ASN A O 1
ATOM 3428 N N . ARG A 1 445 ? 6.092 -16.515 4.955 1.00 98.62 445 ARG A N 1
ATOM 3429 C CA . ARG A 1 445 ? 5.073 -15.986 4.032 1.00 98.62 445 ARG A CA 1
ATOM 3430 C C . ARG A 1 445 ? 5.710 -15.504 2.715 1.00 98.62 445 ARG A C 1
ATOM 3432 O O . ARG A 1 445 ? 5.231 -15.866 1.644 1.00 98.62 445 ARG A O 1
ATOM 3439 N N . TYR A 1 446 ? 6.840 -14.792 2.767 1.00 98.75 446 TYR A N 1
ATOM 3440 C CA . TYR A 1 446 ? 7.616 -14.407 1.576 1.00 98.75 446 TYR A CA 1
ATOM 3441 C C . TYR A 1 446 ? 8.141 -15.615 0.784 1.00 98.75 446 TYR A C 1
ATOM 3443 O O . TYR A 1 446 ? 7.919 -15.699 -0.425 1.00 98.75 446 TYR A O 1
ATOM 3451 N N . CYS A 1 447 ? 8.757 -16.594 1.453 1.00 98.75 447 CYS A N 1
ATOM 3452 C CA . CYS A 1 447 ? 9.225 -17.815 0.796 1.00 98.75 447 CYS A CA 1
ATOM 3453 C C . CYS A 1 447 ? 8.080 -18.600 0.137 1.00 98.75 447 CYS A C 1
ATOM 3455 O O . CYS A 1 447 ? 8.257 -19.112 -0.964 1.00 98.75 447 CYS A O 1
ATOM 3457 N N . HIS A 1 448 ? 6.892 -18.665 0.752 1.00 98.69 448 HIS A N 1
ATOM 3458 C CA . HIS A 1 448 ? 5.734 -19.337 0.154 1.00 98.69 448 HIS A CA 1
ATOM 3459 C C . HIS A 1 448 ? 5.294 -18.664 -1.158 1.00 98.69 448 HIS A C 1
ATOM 3461 O O . HIS A 1 448 ? 5.063 -19.351 -2.153 1.00 98.69 448 HIS A O 1
ATOM 3467 N N . ALA A 1 449 ? 5.261 -17.328 -1.200 1.00 98.75 449 ALA A N 1
ATOM 3468 C CA . ALA A 1 449 ? 4.982 -16.593 -2.433 1.00 98.75 449 ALA A CA 1
ATOM 3469 C C . ALA A 1 449 ? 6.082 -16.812 -3.491 1.00 98.75 449 ALA A C 1
ATOM 3471 O O . ALA A 1 449 ? 5.773 -17.045 -4.659 1.00 98.75 449 ALA A O 1
ATOM 3472 N N . ALA A 1 450 ? 7.357 -16.812 -3.083 1.00 98.69 450 ALA A N 1
ATOM 3473 C CA . ALA A 1 450 ? 8.501 -17.057 -3.964 1.00 98.69 450 ALA A CA 1
ATOM 3474 C C . ALA A 1 450 ? 8.488 -18.464 -4.598 1.00 98.69 450 ALA A C 1
ATOM 3476 O O . ALA A 1 450 ? 8.733 -18.594 -5.800 1.00 98.69 450 ALA A O 1
ATOM 3477 N N . VAL A 1 451 ? 8.122 -19.497 -3.824 1.00 98.56 451 VAL A N 1
ATOM 3478 C CA . VAL A 1 451 ? 7.910 -20.877 -4.302 1.00 98.56 451 VAL A CA 1
ATOM 3479 C C . VAL A 1 451 ? 6.826 -20.912 -5.383 1.00 98.56 451 VAL A C 1
ATOM 3481 O O . VAL A 1 451 ? 7.052 -21.460 -6.461 1.00 98.56 451 VAL A O 1
ATOM 3484 N N . LEU A 1 452 ? 5.660 -20.310 -5.120 1.00 98.62 452 LEU A N 1
ATOM 3485 C CA . LEU A 1 452 ? 4.523 -20.314 -6.052 1.00 98.62 452 LEU A CA 1
ATOM 3486 C C . LEU A 1 452 ? 4.813 -19.527 -7.339 1.00 98.62 452 LEU A C 1
ATOM 3488 O O . LEU A 1 452 ? 4.379 -19.928 -8.417 1.00 98.62 452 LEU A O 1
ATOM 3492 N N . LEU A 1 453 ? 5.590 -18.447 -7.239 1.00 98.56 453 LEU A N 1
ATOM 3493 C CA . LEU A 1 453 ? 6.037 -17.636 -8.374 1.00 98.56 453 LEU A CA 1
ATOM 3494 C C . LEU A 1 453 ? 7.261 -18.215 -9.103 1.00 98.56 453 LEU A C 1
ATOM 3496 O O . LEU A 1 453 ? 7.672 -17.649 -10.117 1.00 98.56 453 LEU A O 1
ATOM 3500 N N . GLY A 1 454 ? 7.809 -19.345 -8.644 1.00 97.75 454 GLY A N 1
ATOM 3501 C CA . GLY A 1 454 ? 8.890 -20.072 -9.313 1.00 97.75 454 GLY A CA 1
ATOM 3502 C C . GLY A 1 454 ? 10.257 -19.384 -9.261 1.00 97.75 454 GLY A C 1
ATOM 3503 O O . GLY A 1 454 ? 11.057 -19.580 -10.171 1.00 97.75 454 GLY A O 1
ATOM 3504 N N . LEU A 1 455 ? 10.524 -18.568 -8.236 1.00 96.75 455 LEU A N 1
ATOM 3505 C CA . LEU A 1 455 ? 11.804 -17.870 -8.082 1.00 96.75 455 LEU A CA 1
ATOM 3506 C C . LEU A 1 455 ? 12.934 -18.842 -7.713 1.00 96.75 455 LEU A C 1
ATOM 3508 O O . LEU A 1 455 ? 12.828 -19.557 -6.714 1.00 96.75 455 LEU A O 1
ATOM 3512 N N . GLU A 1 456 ? 14.038 -18.827 -8.469 1.00 93.69 456 GLU A N 1
ATOM 3513 C CA . GLU A 1 456 ? 15.226 -19.660 -8.195 1.00 93.69 456 GLU A CA 1
ATOM 3514 C C . GLU A 1 456 ? 16.033 -19.180 -6.976 1.00 93.69 456 GLU A C 1
ATOM 3516 O O . GLU A 1 456 ? 16.646 -19.993 -6.284 1.00 93.69 456 GLU A O 1
ATOM 3521 N N . LYS A 1 457 ? 16.016 -17.871 -6.685 1.00 94.81 457 LYS A N 1
ATOM 3522 C CA . LYS A 1 457 ? 16.636 -17.259 -5.498 1.00 94.81 457 LYS A CA 1
ATOM 3523 C C . LYS A 1 457 ? 15.686 -16.274 -4.822 1.00 94.81 457 LYS A C 1
ATOM 3525 O O . LYS A 1 457 ? 14.776 -15.738 -5.451 1.00 94.81 457 LYS A O 1
ATOM 3530 N N . LEU A 1 458 ? 15.953 -15.996 -3.549 1.00 96.81 458 LEU A N 1
ATOM 3531 C CA . LEU A 1 458 ? 15.329 -14.897 -2.815 1.00 96.81 458 LEU A CA 1
ATOM 3532 C C . LEU A 1 458 ? 16.077 -13.578 -3.048 1.00 96.81 458 LEU A C 1
ATOM 3534 O O . LEU A 1 458 ? 17.288 -13.559 -3.279 1.00 96.81 458 LEU A O 1
ATOM 3538 N N . SER A 1 459 ? 15.350 -12.472 -2.930 1.00 96.94 459 SER A N 1
ATOM 3539 C CA . SER A 1 459 ? 15.902 -11.120 -2.829 1.00 96.94 459 SER A CA 1
ATOM 3540 C C . SER A 1 459 ? 16.791 -10.977 -1.585 1.00 96.94 459 SER A C 1
ATOM 3542 O O . SER A 1 459 ? 16.633 -11.708 -0.607 1.00 96.94 459 SER A O 1
ATOM 3544 N N . SER A 1 460 ? 17.709 -10.012 -1.615 1.00 96.81 460 SER A N 1
ATOM 3545 C CA . SER A 1 460 ? 18.560 -9.608 -0.495 1.00 96.81 460 SER A CA 1
ATOM 3546 C C . SER A 1 460 ? 17.756 -9.325 0.775 1.00 96.81 460 SER A C 1
ATOM 3548 O O . SER A 1 460 ? 16.617 -8.855 0.737 1.00 96.81 460 SER A O 1
ATOM 3550 N N . PHE A 1 461 ? 18.388 -9.570 1.917 1.00 96.50 461 PHE A N 1
ATOM 3551 C CA . PHE A 1 461 ? 17.906 -9.163 3.237 1.00 96.50 461 PHE A CA 1
ATOM 3552 C C . PHE A 1 461 ? 18.679 -7.948 3.791 1.00 96.50 461 PHE A C 1
ATOM 3554 O O . PHE A 1 461 ? 18.511 -7.585 4.957 1.00 96.50 461 PHE A O 1
ATOM 3561 N N . GLY A 1 462 ? 19.537 -7.325 2.973 1.00 94.56 462 GLY A N 1
ATOM 3562 C CA . GLY A 1 462 ? 20.505 -6.302 3.375 1.00 94.56 462 GLY A CA 1
ATOM 3563 C C . GLY A 1 462 ? 19.895 -5.050 4.008 1.00 94.56 462 GLY A C 1
ATOM 3564 O O . GLY A 1 462 ? 20.434 -4.550 4.998 1.00 94.56 462 GLY A O 1
ATOM 3565 N N . GLY A 1 463 ? 18.748 -4.586 3.505 1.00 95.00 463 GLY A N 1
ATOM 3566 C CA . GLY A 1 463 ? 18.055 -3.392 3.997 1.00 95.00 463 GLY A CA 1
ATOM 3567 C C . GLY A 1 463 ? 17.505 -3.510 5.427 1.00 95.00 463 GLY A C 1
ATOM 3568 O O . GLY A 1 463 ? 17.188 -2.495 6.042 1.00 95.00 463 GLY A O 1
ATOM 3569 N N . CYS A 1 464 ? 17.451 -4.719 6.004 1.00 96.12 464 CYS A N 1
ATOM 3570 C CA . CYS A 1 464 ? 17.074 -4.936 7.401 1.00 96.12 464 CYS A CA 1
ATOM 3571 C C . CYS A 1 464 ? 18.164 -5.724 8.143 1.00 96.12 464 CYS A C 1
ATOM 3573 O O . CYS A 1 464 ? 18.241 -6.952 8.100 1.00 96.12 464 CYS A O 1
ATOM 3575 N N . LYS A 1 465 ? 19.030 -5.006 8.864 1.00 95.25 465 LYS A N 1
ATOM 3576 C CA . LYS A 1 465 ? 20.162 -5.594 9.599 1.00 95.25 465 LYS A CA 1
ATOM 3577 C C . LYS A 1 465 ? 19.725 -6.756 10.507 1.00 95.25 465 LYS A C 1
ATOM 3579 O O . LYS A 1 465 ? 18.931 -6.557 11.421 1.00 95.25 465 LYS A O 1
ATOM 3584 N N . GLY A 1 466 ? 20.336 -7.927 10.324 1.00 95.00 466 GLY A N 1
ATOM 3585 C CA . GLY A 1 466 ? 20.069 -9.138 11.114 1.00 95.00 466 GLY A CA 1
ATOM 3586 C C . GLY A 1 466 ? 18.967 -10.038 10.546 1.00 95.00 466 GLY A C 1
ATOM 3587 O O . GLY A 1 466 ? 18.774 -11.135 11.056 1.00 95.00 466 GLY A O 1
ATOM 3588 N N . LEU A 1 467 ? 18.278 -9.626 9.475 1.00 96.12 467 LEU A N 1
ATOM 3589 C CA . LEU A 1 467 ? 17.211 -10.419 8.862 1.00 96.12 467 LEU A CA 1
ATOM 3590 C C . LEU A 1 467 ? 17.725 -11.759 8.291 1.00 96.12 467 LEU A C 1
ATOM 3592 O O . LEU A 1 467 ? 17.019 -12.763 8.367 1.00 96.12 467 LEU A O 1
ATOM 3596 N N . THR A 1 468 ? 18.981 -11.821 7.831 1.00 95.38 468 THR A N 1
ATOM 3597 C CA . THR A 1 468 ? 19.663 -13.080 7.473 1.00 95.38 468 THR A CA 1
ATOM 3598 C C . THR A 1 468 ? 19.803 -14.024 8.674 1.00 95.38 468 THR A C 1
ATOM 3600 O O . THR A 1 468 ? 19.441 -15.193 8.569 1.00 95.38 468 THR A O 1
ATOM 3603 N N . ASP A 1 469 ? 20.234 -13.525 9.841 1.00 95.00 469 ASP A N 1
ATOM 3604 C CA . ASP A 1 469 ? 20.313 -14.313 11.081 1.00 95.00 469 ASP A CA 1
ATOM 3605 C C . ASP A 1 469 ? 18.930 -14.846 11.502 1.00 95.00 469 ASP A C 1
ATOM 3607 O O . ASP A 1 469 ? 18.838 -15.912 12.115 1.00 95.00 469 ASP A O 1
ATOM 3611 N N . SER A 1 470 ? 17.856 -14.098 11.215 1.00 96.06 470 SER A N 1
ATOM 3612 C CA . SER A 1 470 ? 16.469 -14.518 11.452 1.00 96.06 470 SER A CA 1
ATOM 3613 C C . SER A 1 470 ? 15.992 -15.568 10.446 1.00 96.06 470 SER A C 1
ATOM 3615 O O . SER A 1 470 ? 15.282 -16.487 10.845 1.00 96.06 470 SER A O 1
ATOM 3617 N N . PHE A 1 471 ? 16.400 -15.481 9.176 1.00 96.56 471 PHE A N 1
ATOM 3618 C CA . PHE A 1 471 ? 16.133 -16.493 8.145 1.00 96.56 471 PHE A CA 1
ATOM 3619 C C . PHE A 1 471 ? 16.819 -17.827 8.475 1.00 96.56 471 PHE A C 1
ATOM 3621 O O . PHE A 1 471 ? 16.157 -18.866 8.505 1.00 96.56 471 PHE A O 1
ATOM 3628 N N . GLU A 1 472 ? 18.115 -17.799 8.806 1.00 95.50 472 GLU A N 1
ATOM 3629 C CA . GLU A 1 472 ? 18.867 -18.992 9.220 1.00 95.50 472 GLU A CA 1
ATOM 3630 C C . GLU A 1 472 ? 18.274 -19.636 10.482 1.00 95.50 472 GLU A C 1
ATOM 3632 O O . GLU A 1 472 ? 18.126 -20.857 10.548 1.00 95.50 472 GLU A O 1
ATOM 3637 N N . GLU A 1 473 ? 17.874 -18.829 11.472 1.00 95.19 473 GLU A N 1
ATOM 3638 C CA . GLU A 1 473 ? 17.220 -19.337 12.681 1.00 95.19 473 GLU A CA 1
ATOM 3639 C C . GLU A 1 473 ? 15.818 -19.900 12.389 1.00 95.19 473 GLU A C 1
ATOM 3641 O O . GLU A 1 473 ? 15.451 -20.944 12.921 1.00 95.19 473 GLU A O 1
ATOM 3646 N N . CYS A 1 474 ? 15.045 -19.271 11.499 1.00 95.94 474 CYS A N 1
ATOM 3647 C CA . CYS A 1 474 ? 13.720 -19.756 11.109 1.00 95.94 474 CYS A CA 1
ATOM 3648 C C . CYS A 1 474 ? 13.769 -21.113 10.384 1.00 95.94 474 CYS A C 1
ATOM 3650 O O . CYS A 1 474 ? 12.884 -21.952 10.576 1.00 95.94 474 CYS A O 1
ATOM 3652 N N . LEU A 1 475 ? 14.816 -21.347 9.583 1.00 96.56 475 LEU A N 1
ATOM 3653 C CA . LEU A 1 475 ? 15.131 -22.659 9.014 1.00 96.56 475 LEU A CA 1
ATOM 3654 C C . LEU A 1 475 ? 15.553 -23.655 10.106 1.00 96.56 475 LEU A C 1
ATOM 3656 O O . LEU A 1 475 ? 15.010 -24.756 10.172 1.00 96.56 475 LEU A O 1
ATOM 3660 N N . GLY A 1 476 ? 16.480 -23.266 10.988 1.00 95.19 476 GLY A N 1
ATOM 3661 C CA . GLY A 1 476 ? 16.999 -24.124 12.061 1.00 95.19 476 GLY A CA 1
ATOM 3662 C C . GLY A 1 476 ? 15.940 -24.589 13.070 1.00 95.19 476 GLY A C 1
ATOM 3663 O O . GLY A 1 476 ? 15.989 -25.732 13.525 1.00 95.19 476 GLY A O 1
ATOM 3664 N N . ASP A 1 477 ? 14.957 -23.738 13.373 1.00 93.31 477 ASP A N 1
ATOM 3665 C CA . ASP A 1 477 ? 13.826 -24.045 14.258 1.00 93.31 477 ASP A CA 1
ATOM 3666 C C . ASP A 1 477 ? 12.683 -24.813 13.562 1.00 93.31 477 ASP A C 1
ATOM 3668 O O . ASP A 1 477 ? 11.737 -25.253 14.226 1.00 93.31 477 ASP A O 1
ATOM 3672 N N . GLY A 1 478 ? 12.714 -24.943 12.229 1.00 94.62 478 GLY A N 1
ATOM 3673 C CA . GLY A 1 478 ? 11.608 -25.493 11.436 1.00 94.62 478 GLY A CA 1
ATOM 3674 C C . GLY A 1 478 ? 10.352 -24.606 11.410 1.00 94.62 478 GLY A C 1
ATOM 3675 O O . GLY A 1 478 ? 9.241 -25.118 11.275 1.00 94.62 478 GLY A O 1
ATOM 3676 N N . TRP A 1 479 ? 10.511 -23.288 11.577 1.00 94.19 479 TRP A N 1
ATOM 3677 C CA . TRP A 1 479 ? 9.432 -22.292 11.458 1.00 94.19 479 TRP A CA 1
ATOM 3678 C C . TRP A 1 479 ? 9.192 -21.841 10.011 1.00 94.19 479 TRP A C 1
ATOM 3680 O O . TRP A 1 479 ? 8.095 -21.383 9.696 1.00 94.19 479 TRP A O 1
ATOM 3690 N N . CYS A 1 480 ? 10.194 -21.982 9.138 1.00 96.62 480 CYS A N 1
ATOM 3691 C CA . CYS A 1 480 ? 10.152 -21.548 7.741 1.00 96.62 480 CYS A CA 1
ATOM 3692 C C . CYS A 1 480 ? 10.195 -22.722 6.734 1.00 96.62 480 CYS A C 1
ATOM 3694 O O . CYS A 1 480 ? 11.131 -22.789 5.932 1.00 96.62 480 CYS A O 1
ATOM 3696 N N . PRO A 1 481 ? 9.216 -23.653 6.726 1.00 97.06 481 PRO A N 1
ATOM 3697 C CA . PRO A 1 481 ? 9.229 -24.808 5.822 1.00 97.06 481 PRO A CA 1
ATOM 3698 C C . PRO A 1 481 ? 9.233 -24.414 4.336 1.00 97.06 481 PRO A C 1
ATOM 3700 O O . PRO A 1 481 ? 9.869 -25.079 3.524 1.00 97.06 481 PRO A O 1
ATOM 3703 N N . TYR A 1 482 ? 8.595 -23.300 3.956 1.00 98.00 482 TYR A N 1
ATOM 3704 C CA . TYR A 1 482 ? 8.619 -22.842 2.561 1.00 98.00 482 TYR A CA 1
ATOM 3705 C C . TYR A 1 482 ? 9.972 -22.253 2.141 1.00 98.00 482 TYR A C 1
ATOM 3707 O O . TYR A 1 482 ? 10.239 -22.126 0.948 1.00 98.00 482 TYR A O 1
ATOM 3715 N N . CYS A 1 483 ? 10.851 -21.922 3.093 1.00 97.69 483 CYS A N 1
ATOM 3716 C CA . CYS A 1 483 ? 12.203 -21.458 2.795 1.00 97.69 483 CYS A CA 1
ATOM 3717 C C . CYS A 1 483 ? 13.210 -22.602 2.585 1.00 97.69 483 CYS A C 1
ATOM 3719 O O . CYS A 1 483 ? 14.343 -22.325 2.194 1.00 97.69 483 CYS A O 1
ATOM 3721 N N . GLU A 1 484 ? 12.844 -23.869 2.830 1.00 96.19 484 GLU A N 1
ATOM 3722 C CA . GLU A 1 484 ? 13.786 -25.003 2.795 1.00 96.19 484 GLU A CA 1
ATOM 3723 C C . GLU A 1 484 ? 14.513 -25.144 1.447 1.00 96.19 484 GLU A C 1
ATOM 3725 O O . GLU A 1 484 ? 15.705 -25.448 1.432 1.00 96.19 484 GLU A O 1
ATOM 3730 N N . GLN A 1 485 ? 13.853 -24.843 0.319 1.00 95.06 485 GLN A N 1
ATOM 3731 C CA . GLN A 1 485 ? 14.493 -24.893 -1.005 1.00 95.06 485 GLN A CA 1
ATOM 3732 C C . GLN A 1 485 ? 15.563 -23.809 -1.230 1.00 95.06 485 GLN A C 1
ATOM 3734 O O . GLN A 1 485 ? 16.401 -23.950 -2.117 1.00 95.06 485 GLN A O 1
ATOM 3739 N N . TYR A 1 486 ? 15.560 -22.752 -0.412 1.00 95.69 486 TYR A N 1
ATOM 3740 C CA . TYR A 1 486 ? 16.531 -21.656 -0.444 1.00 95.69 486 TYR A CA 1
ATOM 3741 C C . TYR A 1 486 ? 17.637 -21.813 0.616 1.00 95.69 486 TYR A C 1
ATOM 3743 O O . TYR A 1 486 ? 18.541 -20.978 0.698 1.00 95.69 486 TYR A O 1
ATOM 3751 N N . ALA A 1 487 ? 17.601 -22.872 1.434 1.00 91.94 487 ALA A N 1
ATOM 3752 C CA . ALA A 1 487 ? 18.559 -23.090 2.513 1.00 91.94 487 ALA A CA 1
ATOM 3753 C C . ALA A 1 487 ? 19.999 -23.242 1.984 1.00 91.94 487 ALA A C 1
ATOM 3755 O O . ALA A 1 487 ? 20.305 -24.134 1.194 1.00 91.94 487 ALA A O 1
ATOM 3756 N N . GLY A 1 488 ? 20.902 -22.367 2.436 1.00 81.75 488 GLY A N 1
ATOM 3757 C CA . GLY A 1 488 ? 22.296 -22.338 1.980 1.00 81.75 488 GLY A CA 1
ATOM 3758 C C . GLY A 1 488 ? 22.510 -21.745 0.580 1.00 81.75 488 GLY A C 1
ATOM 3759 O O . GLY A 1 488 ? 23.648 -21.728 0.110 1.00 81.75 488 GLY A O 1
ATOM 3760 N N . SER A 1 489 ? 21.460 -21.239 -0.077 1.00 78.06 489 SER A N 1
ATOM 3761 C CA . SER A 1 489 ? 21.618 -20.347 -1.229 1.00 78.06 489 SER A CA 1
ATOM 3762 C C . SER A 1 489 ? 22.036 -18.949 -0.761 1.00 78.06 489 SER A C 1
ATOM 3764 O O . SER A 1 489 ? 21.647 -18.503 0.319 1.00 78.06 489 SER A O 1
ATOM 3766 N N . SER A 1 490 ? 22.826 -18.243 -1.569 1.00 73.62 490 SER A N 1
ATOM 3767 C CA . SER A 1 490 ? 22.942 -16.792 -1.435 1.00 73.62 490 SER A CA 1
ATOM 3768 C C . SER A 1 490 ? 21.656 -16.148 -1.953 1.00 73.62 490 SER A C 1
ATOM 3770 O O . SER A 1 490 ? 21.201 -16.496 -3.047 1.00 73.62 490 SER A O 1
ATOM 3772 N N . THR A 1 491 ? 21.121 -15.167 -1.226 1.00 83.56 491 THR A N 1
ATOM 3773 C CA . THR A 1 491 ? 20.183 -14.203 -1.815 1.00 83.56 491 THR A CA 1
ATOM 3774 C C . THR A 1 491 ? 20.832 -13.510 -3.016 1.00 83.56 491 THR A C 1
ATOM 3776 O O . THR A 1 491 ? 22.060 -13.512 -3.148 1.00 83.56 491 THR A O 1
ATOM 3779 N N . GLU A 1 492 ? 20.038 -12.875 -3.875 1.00 81.69 492 GLU A N 1
ATOM 3780 C CA . GLU A 1 492 ? 20.606 -11.901 -4.812 1.00 81.69 492 GLU A CA 1
ATOM 3781 C C . GLU A 1 492 ? 21.338 -10.781 -4.053 1.00 81.69 492 GLU A C 1
ATOM 3783 O O . GLU A 1 492 ? 20.981 -10.446 -2.918 1.00 81.69 492 GLU A O 1
ATOM 3788 N N . GLU A 1 493 ? 22.369 -10.206 -4.673 1.00 76.00 493 GLU A N 1
ATOM 3789 C CA . GLU A 1 493 ? 22.986 -8.973 -4.178 1.00 76.00 493 GLU A CA 1
ATOM 3790 C C . GLU A 1 493 ? 22.027 -7.802 -4.440 1.00 76.00 493 GLU A C 1
ATOM 3792 O O . GLU A 1 493 ? 21.483 -7.682 -5.541 1.00 76.00 493 GLU A O 1
ATOM 3797 N N . SER A 1 494 ? 21.802 -6.938 -3.444 1.00 65.12 494 SER A N 1
ATOM 3798 C CA . SER A 1 494 ? 20.978 -5.745 -3.647 1.00 65.12 494 SER A CA 1
ATOM 3799 C C . SER A 1 494 ? 21.733 -4.689 -4.454 1.00 65.12 494 SER A C 1
ATOM 3801 O O . SER A 1 494 ? 22.865 -4.321 -4.135 1.00 65.12 494 SER A O 1
ATOM 3803 N N . GLY A 1 495 ? 21.104 -4.200 -5.524 1.00 57.88 495 GLY A N 1
ATOM 3804 C CA . GLY A 1 495 ? 21.730 -3.251 -6.436 1.00 57.88 495 GLY A CA 1
ATOM 3805 C C . GLY A 1 495 ? 20.957 -3.023 -7.733 1.00 57.88 495 GLY A C 1
ATOM 3806 O O . GLY A 1 495 ? 20.255 -3.899 -8.238 1.00 57.88 495 GLY A O 1
ATOM 3807 N N . PHE A 1 496 ? 21.133 -1.828 -8.298 1.00 48.88 496 PHE A N 1
ATOM 3808 C CA . PHE A 1 496 ? 20.612 -1.479 -9.615 1.00 48.88 496 PHE A CA 1
ATOM 3809 C C . PHE A 1 496 ? 21.390 -2.236 -10.699 1.00 48.88 496 PHE A C 1
ATOM 3811 O O . PHE A 1 496 ? 22.575 -1.973 -10.912 1.00 48.88 496 PHE A O 1
ATOM 3818 N N . SER A 1 497 ? 20.737 -3.187 -11.369 1.00 44.03 497 SER A N 1
ATOM 3819 C CA . SER A 1 497 ? 21.382 -4.097 -12.323 1.00 44.03 497 SER A CA 1
ATOM 3820 C C . SER A 1 497 ? 20.924 -3.802 -13.761 1.00 44.03 497 SER A C 1
ATOM 3822 O O . SER A 1 497 ? 19.763 -4.066 -14.091 1.00 44.03 497 SER A O 1
ATOM 3824 N N . PRO A 1 498 ? 21.789 -3.243 -14.635 1.00 40.69 498 PRO A N 1
ATOM 3825 C CA . PRO A 1 498 ? 21.456 -3.011 -16.040 1.00 40.69 498 PRO A CA 1
ATOM 3826 C C . PRO A 1 498 ? 21.168 -4.333 -16.761 1.00 40.69 498 PRO A C 1
ATOM 3828 O O . PRO A 1 498 ? 21.995 -5.242 -16.773 1.00 40.69 498 PRO A O 1
ATOM 3831 N N . VAL A 1 499 ? 19.990 -4.442 -17.374 1.00 37.12 499 VAL A N 1
ATOM 3832 C CA . VAL A 1 499 ? 19.467 -5.711 -17.904 1.00 37.12 499 VAL A CA 1
ATOM 3833 C C . VAL A 1 499 ? 20.175 -6.091 -19.208 1.00 37.12 499 VAL A C 1
ATOM 3835 O O . VAL A 1 499 ? 19.764 -5.658 -20.285 1.00 37.12 499 VAL A O 1
ATOM 3838 N N . GLU A 1 500 ? 21.224 -6.913 -19.147 1.00 30.11 500 GLU A N 1
ATOM 3839 C CA . GLU A 1 500 ? 21.878 -7.427 -20.358 1.00 30.11 500 GLU A CA 1
ATOM 3840 C C . GLU A 1 500 ? 20.897 -8.240 -21.221 1.00 30.11 500 GLU A C 1
ATOM 3842 O O . GLU A 1 500 ? 20.473 -9.344 -20.877 1.00 30.11 500 GLU A O 1
ATOM 3847 N N . ILE A 1 501 ? 20.523 -7.675 -22.373 1.00 34.97 501 ILE A N 1
ATOM 3848 C CA . ILE A 1 501 ? 19.637 -8.325 -23.340 1.00 34.97 501 ILE A CA 1
ATOM 3849 C C . ILE A 1 501 ? 20.480 -9.246 -24.223 1.00 34.97 501 ILE A C 1
ATOM 3851 O O . ILE A 1 501 ? 21.286 -8.781 -25.032 1.00 34.97 501 ILE A O 1
ATOM 3855 N N . VAL A 1 502 ? 20.253 -10.556 -24.104 1.00 28.19 502 VAL A N 1
ATOM 3856 C CA . VAL A 1 502 ? 20.886 -11.579 -24.948 1.00 28.19 502 VAL A CA 1
ATOM 3857 C C . VAL A 1 502 ? 20.312 -11.514 -26.370 1.00 28.19 502 VAL A C 1
ATOM 3859 O O . VAL A 1 502 ? 19.389 -12.244 -26.733 1.00 28.19 502 VAL A O 1
ATOM 3862 N N . ASN A 1 503 ? 20.871 -10.624 -27.190 1.00 28.75 503 ASN A N 1
ATOM 3863 C CA . ASN A 1 503 ? 20.591 -10.549 -28.621 1.00 28.75 503 ASN A CA 1
ATOM 3864 C C . ASN A 1 503 ? 21.261 -11.725 -29.344 1.00 28.75 503 ASN A C 1
ATOM 3866 O O . ASN A 1 503 ? 22.420 -11.651 -29.746 1.00 28.75 503 ASN A O 1
ATOM 3870 N N . ASN A 1 504 ? 20.521 -12.820 -29.506 1.00 31.19 504 ASN A N 1
ATOM 3871 C CA . ASN A 1 504 ? 20.945 -13.967 -30.301 1.00 31.19 504 ASN A CA 1
ATOM 3872 C C . ASN A 1 504 ? 20.628 -13.735 -31.789 1.00 31.19 504 ASN A C 1
ATOM 3874 O O . ASN A 1 504 ? 19.610 -14.221 -32.284 1.00 31.19 504 ASN A O 1
ATOM 3878 N N . ASP A 1 505 ? 21.495 -12.991 -32.477 1.00 28.47 505 ASP A N 1
ATOM 3879 C CA . ASP A 1 505 ? 21.500 -12.868 -33.940 1.00 28.47 505 ASP A CA 1
ATOM 3880 C C . ASP A 1 505 ? 22.876 -13.262 -34.509 1.00 28.47 505 ASP A C 1
ATOM 3882 O O . ASP A 1 505 ? 23.888 -13.225 -33.806 1.00 28.47 505 ASP A O 1
ATOM 3886 N N . SER A 1 506 ? 22.911 -13.732 -35.756 1.00 31.84 506 SER A N 1
ATOM 3887 C CA . SER A 1 506 ? 24.088 -14.381 -36.347 1.00 31.84 506 SER A CA 1
ATOM 3888 C C . SER A 1 506 ? 24.126 -14.225 -37.866 1.00 31.84 506 SER A C 1
ATOM 3890 O O . SER A 1 506 ? 23.078 -14.273 -38.505 1.00 31.84 506 SER A O 1
ATOM 3892 N N . THR A 1 507 ? 25.338 -14.144 -38.439 1.00 29.05 507 THR A N 1
ATOM 3893 C CA . THR A 1 507 ? 25.666 -13.412 -39.691 1.00 29.05 507 THR A CA 1
ATOM 3894 C C . THR A 1 507 ? 25.633 -11.892 -39.464 1.00 29.05 507 THR A C 1
ATOM 3896 O O . THR A 1 507 ? 24.883 -11.423 -38.619 1.00 29.05 507 THR A O 1
ATOM 3899 N N . GLU A 1 508 ? 26.476 -11.066 -40.083 1.00 28.91 508 GLU A N 1
ATOM 3900 C CA . GLU A 1 508 ? 27.455 -11.240 -41.180 1.00 28.91 508 GLU A CA 1
ATOM 3901 C C . GLU A 1 508 ? 28.897 -11.062 -40.610 1.00 28.91 508 GLU A C 1
ATOM 3903 O O . GLU A 1 508 ? 29.051 -10.547 -39.510 1.00 28.91 508 GLU A O 1
ATOM 3908 N N . ALA A 1 509 ? 30.000 -11.636 -41.109 1.00 33.53 509 ALA A N 1
ATOM 3909 C CA . ALA A 1 509 ? 30.541 -11.765 -42.469 1.00 33.53 509 ALA A CA 1
ATOM 3910 C C . ALA A 1 509 ? 31.177 -10.469 -43.034 1.00 33.53 509 ALA A C 1
ATOM 3912 O O . ALA A 1 509 ? 30.803 -10.023 -44.112 1.00 33.53 509 ALA A O 1
ATOM 3913 N N . ASP A 1 510 ? 32.165 -9.918 -42.315 1.00 28.33 510 ASP A N 1
ATOM 3914 C CA . ASP A 1 510 ? 33.048 -8.835 -42.787 1.00 28.33 510 ASP A CA 1
ATOM 3915 C C . ASP A 1 510 ? 34.277 -9.350 -43.567 1.00 28.33 510 ASP A C 1
ATOM 3917 O O . ASP A 1 510 ? 34.779 -10.455 -43.328 1.00 28.33 510 ASP A O 1
ATOM 3921 N N . GLU A 1 511 ? 34.767 -8.522 -44.494 1.00 32.19 511 GLU A N 1
ATOM 3922 C CA . GLU A 1 511 ? 35.930 -8.774 -45.357 1.00 32.19 511 GLU A CA 1
ATOM 3923 C C . GLU A 1 511 ? 37.208 -8.119 -44.780 1.00 32.19 511 GLU A C 1
ATOM 3925 O O . GLU A 1 511 ? 37.151 -7.033 -44.205 1.00 32.19 511 GLU A O 1
ATOM 3930 N N . ASP A 1 512 ? 38.366 -8.773 -44.933 1.00 27.05 512 ASP A N 1
ATOM 3931 C CA . ASP A 1 512 ? 39.673 -8.294 -44.446 1.00 27.05 512 ASP A CA 1
ATOM 3932 C C . ASP A 1 512 ? 40.466 -7.638 -45.592 1.00 27.05 512 ASP A C 1
ATOM 3934 O O . ASP A 1 512 ? 40.809 -8.305 -46.572 1.00 27.05 512 ASP A O 1
ATOM 3938 N N . ASP A 1 513 ? 40.739 -6.335 -45.473 1.00 32.16 513 ASP A N 1
ATOM 3939 C CA . ASP A 1 513 ? 41.440 -5.509 -46.468 1.00 32.16 513 ASP A CA 1
ATOM 3940 C C . ASP A 1 513 ? 42.559 -4.732 -45.748 1.00 32.16 513 ASP A C 1
ATOM 3942 O O . ASP A 1 513 ? 42.309 -3.797 -44.982 1.00 32.16 513 ASP A O 1
ATOM 3946 N N . GLY A 1 514 ? 43.802 -5.199 -45.891 1.00 29.58 514 GLY A N 1
ATOM 3947 C CA . GLY A 1 514 ? 44.907 -4.844 -44.989 1.00 29.58 514 GLY A CA 1
ATOM 3948 C C . GLY A 1 514 ? 45.948 -3.886 -45.570 1.00 29.58 514 GLY A C 1
ATOM 3949 O O . GLY A 1 514 ? 45.977 -3.643 -46.773 1.00 29.58 514 GLY A O 1
ATOM 3950 N N . ASN A 1 515 ? 46.861 -3.400 -44.713 1.00 29.42 515 ASN A N 1
ATOM 3951 C CA . ASN A 1 515 ? 48.231 -3.053 -45.116 1.00 29.42 515 ASN A CA 1
ATOM 3952 C C . ASN A 1 515 ? 49.209 -2.920 -43.917 1.00 29.42 515 ASN A C 1
ATOM 3954 O O . ASN A 1 515 ? 48.846 -2.369 -42.882 1.00 29.42 515 ASN A O 1
ATOM 3958 N N . ASP A 1 516 ? 50.426 -3.434 -44.131 1.00 33.12 516 ASP A N 1
ATOM 3959 C CA . ASP A 1 516 ? 51.782 -3.217 -43.554 1.00 33.12 516 ASP A CA 1
ATOM 3960 C C . ASP A 1 516 ? 52.017 -2.027 -42.564 1.00 33.12 516 ASP A C 1
ATOM 3962 O O . ASP A 1 516 ? 51.321 -1.018 -42.620 1.00 33.12 516 ASP A O 1
ATOM 3966 N N . GLU A 1 517 ? 53.000 -2.012 -41.637 1.00 32.47 517 GLU A N 1
ATOM 3967 C CA . GLU A 1 517 ? 54.439 -2.377 -41.750 1.00 32.47 517 GLU A CA 1
ATOM 3968 C C . GLU A 1 517 ? 55.111 -2.883 -40.422 1.00 32.47 517 GLU A C 1
ATOM 3970 O O . GLU A 1 517 ? 54.483 -2.954 -39.369 1.00 32.47 517 GLU A O 1
ATOM 3975 N N . GLU A 1 518 ? 56.406 -3.246 -40.527 1.00 33.03 518 GLU A N 1
ATOM 3976 C CA . GLU A 1 518 ? 57.426 -3.793 -39.580 1.00 33.03 518 GLU A CA 1
ATOM 3977 C C . GLU A 1 518 ? 57.496 -3.199 -38.137 1.00 33.03 518 GLU A C 1
ATOM 3979 O O . GLU A 1 518 ? 56.957 -2.133 -37.867 1.00 33.03 518 GLU A O 1
ATOM 3984 N N . GLU A 1 519 ? 58.141 -3.784 -37.103 1.00 32.28 519 GLU A N 1
ATOM 3985 C CA . GLU A 1 519 ? 59.339 -4.664 -36.928 1.00 32.28 519 GLU A CA 1
ATOM 3986 C C . GLU A 1 519 ? 59.169 -5.523 -35.612 1.00 32.28 519 GLU A C 1
ATOM 3988 O O . GLU A 1 519 ? 58.250 -5.237 -34.848 1.00 32.28 519 GLU A O 1
ATOM 3993 N N . THR A 1 520 ? 59.928 -6.559 -35.179 1.00 28.23 520 THR A N 1
ATOM 3994 C CA . THR A 1 520 ? 61.159 -7.280 -35.615 1.00 28.23 520 THR A CA 1
ATOM 3995 C C . THR A 1 520 ? 61.224 -8.732 -35.032 1.00 28.23 520 THR A C 1
ATOM 3997 O O . THR A 1 520 ? 60.452 -9.100 -34.154 1.00 28.23 520 THR A O 1
ATOM 4000 N N . ALA A 1 521 ? 62.201 -9.538 -35.497 1.00 30.55 521 ALA A N 1
ATOM 4001 C CA . ALA A 1 521 ? 63.089 -10.517 -34.799 1.00 30.55 521 ALA A CA 1
ATOM 4002 C C . ALA A 1 521 ? 62.735 -11.145 -33.404 1.00 30.55 521 ALA A C 1
ATOM 4004 O O . ALA A 1 521 ? 62.355 -10.450 -32.474 1.00 30.55 521 ALA A O 1
ATOM 4005 N N . THR A 1 522 ? 63.017 -12.430 -33.082 1.00 28.61 522 THR A N 1
ATOM 4006 C CA . THR A 1 522 ? 63.714 -13.540 -33.797 1.00 28.61 522 THR A CA 1
ATOM 4007 C C . THR A 1 522 ? 63.554 -14.908 -33.088 1.00 28.61 522 THR A C 1
ATOM 4009 O O . THR A 1 522 ? 63.536 -14.946 -31.863 1.00 28.61 522 THR A O 1
ATOM 4012 N N . THR A 1 523 ? 63.703 -16.018 -33.844 1.00 28.33 523 THR A N 1
ATOM 4013 C CA . THR A 1 523 ? 64.161 -17.383 -33.413 1.00 28.33 523 THR A CA 1
ATOM 4014 C C . THR A 1 523 ? 63.293 -18.194 -32.417 1.00 28.33 523 THR A C 1
ATOM 4016 O O . THR A 1 523 ? 62.649 -17.628 -31.553 1.00 28.33 523 THR A O 1
ATOM 4019 N N . LEU A 1 524 ? 63.237 -19.540 -32.431 1.00 30.16 524 LEU A N 1
ATOM 4020 C CA . LEU A 1 524 ? 63.928 -20.594 -33.210 1.00 30.16 524 LEU A CA 1
ATOM 4021 C C . LEU A 1 524 ? 63.037 -21.866 -33.277 1.00 30.16 524 LEU A C 1
ATOM 4023 O O . LEU A 1 524 ? 62.310 -22.147 -32.328 1.00 30.16 524 LEU A O 1
ATOM 4027 N N . ALA A 1 525 ? 63.140 -22.670 -34.343 1.00 29.41 525 ALA A N 1
ATOM 4028 C CA . ALA A 1 525 ? 62.558 -24.026 -34.443 1.00 29.41 525 ALA A CA 1
ATOM 4029 C C . ALA A 1 525 ? 63.665 -25.108 -34.318 1.00 29.41 525 ALA A C 1
ATOM 4031 O O . ALA A 1 525 ? 64.844 -24.746 -34.392 1.00 29.41 525 ALA A O 1
ATOM 4032 N N . PRO A 1 526 ? 63.342 -26.412 -34.135 1.00 42.91 526 PRO A N 1
ATOM 4033 C CA . PRO A 1 526 ? 63.081 -27.242 -35.327 1.00 42.91 526 PRO A CA 1
ATOM 4034 C C . PRO A 1 526 ? 62.082 -28.424 -35.179 1.00 42.91 526 PRO A C 1
ATOM 4036 O O . PRO A 1 526 ? 61.909 -29.017 -34.117 1.00 42.91 526 PRO A O 1
ATOM 4039 N N . THR A 1 527 ? 61.500 -28.813 -36.317 1.00 31.08 527 THR A N 1
ATOM 4040 C CA . THR A 1 527 ? 60.877 -30.118 -36.663 1.00 31.08 527 THR A CA 1
ATOM 4041 C C . THR A 1 527 ? 61.949 -31.225 -36.861 1.00 31.08 527 THR A C 1
ATOM 4043 O O . THR A 1 527 ? 63.122 -30.851 -36.955 1.00 31.08 527 THR A O 1
ATOM 4046 N N . PRO A 1 528 ? 61.653 -32.559 -36.903 1.00 47.97 528 PRO A N 1
ATOM 4047 C CA . PRO A 1 528 ? 60.695 -33.249 -37.808 1.00 47.97 528 PRO A CA 1
ATOM 4048 C C . PRO A 1 528 ? 59.919 -34.425 -37.120 1.00 47.97 528 PRO A C 1
ATOM 4050 O O . PRO A 1 528 ? 59.879 -34.464 -35.897 1.00 47.97 528 PRO A O 1
ATOM 4053 N N . GLU A 1 529 ? 59.214 -35.378 -37.761 1.00 29.94 529 GLU A N 1
ATOM 4054 C CA . GLU A 1 529 ? 59.102 -35.802 -39.177 1.00 29.94 529 GLU A CA 1
ATOM 4055 C C . GLU A 1 529 ? 57.709 -36.424 -39.507 1.00 29.94 529 GLU A C 1
ATOM 4057 O O . GLU A 1 529 ? 56.832 -36.485 -38.649 1.00 29.94 529 GLU A O 1
ATOM 4062 N N . ALA A 1 530 ? 57.470 -36.836 -40.761 1.00 28.70 530 ALA A N 1
ATOM 4063 C CA . ALA A 1 530 ? 56.141 -37.130 -41.334 1.00 28.70 530 ALA A CA 1
ATOM 4064 C C . ALA A 1 530 ? 55.718 -38.621 -41.353 1.00 28.70 530 ALA A C 1
ATOM 4066 O O . ALA A 1 530 ? 56.568 -39.496 -41.217 1.00 28.70 530 ALA A O 1
ATOM 4067 N N . THR A 1 531 ? 54.440 -38.923 -41.680 1.00 27.14 531 THR A N 1
ATOM 4068 C CA . THR A 1 531 ? 54.073 -39.902 -42.753 1.00 27.14 531 THR A CA 1
ATOM 4069 C C . THR A 1 531 ? 52.570 -39.995 -43.147 1.00 27.14 531 THR A C 1
ATOM 4071 O O . THR A 1 531 ? 51.687 -40.052 -42.303 1.00 27.14 531 THR A O 1
ATOM 4074 N N . SER A 1 532 ? 52.330 -40.115 -44.468 1.00 28.30 532 SER A N 1
ATOM 4075 C CA . SER A 1 532 ? 51.242 -40.829 -45.205 1.00 28.30 532 SER A CA 1
ATOM 4076 C C . SER A 1 532 ? 49.721 -40.560 -45.024 1.00 28.30 532 SER A C 1
ATOM 4078 O O . SER A 1 532 ? 49.113 -40.894 -44.013 1.00 28.30 532 SER A O 1
ATOM 4080 N N . LEU A 1 533 ? 49.094 -40.170 -46.150 1.00 30.09 533 LEU A N 1
ATOM 4081 C CA . LEU A 1 533 ? 47.706 -40.454 -46.617 1.00 30.09 533 LEU A CA 1
ATOM 4082 C C . LEU A 1 533 ? 47.699 -41.778 -47.469 1.00 30.09 533 LEU A C 1
ATOM 4084 O O . LEU A 1 533 ? 48.799 -42.328 -47.592 1.00 30.09 533 LEU A O 1
ATOM 4088 N N . PRO A 1 534 ? 46.607 -42.308 -48.119 1.00 39.81 534 PRO A N 1
ATOM 4089 C CA . PRO A 1 534 ? 45.258 -41.744 -48.390 1.00 39.81 534 PRO A CA 1
ATOM 4090 C C . PRO A 1 534 ? 44.003 -42.703 -48.365 1.00 39.81 534 PRO A C 1
ATOM 4092 O O . PRO A 1 534 ? 44.128 -43.919 -48.332 1.00 39.81 534 PRO A O 1
ATOM 4095 N N . SER A 1 535 ? 42.794 -42.103 -48.438 1.00 26.62 535 SER A N 1
ATOM 4096 C CA . SER A 1 535 ? 41.580 -42.369 -49.289 1.00 26.62 535 SER A CA 1
ATOM 4097 C C . SER A 1 535 ? 41.197 -43.762 -49.891 1.00 26.62 535 SER A C 1
ATOM 4099 O O . SER A 1 535 ? 42.094 -44.507 -50.272 1.00 26.62 535 SER A O 1
ATOM 4101 N N . PRO A 1 536 ? 39.913 -44.015 -50.311 1.00 42.12 536 PRO A N 1
ATOM 4102 C CA . PRO A 1 536 ? 38.592 -43.510 -49.858 1.00 42.12 536 PRO A CA 1
ATOM 4103 C C . PRO A 1 536 ? 37.473 -44.643 -49.810 1.00 42.12 536 PRO A C 1
ATOM 4105 O O . PRO A 1 536 ? 37.758 -45.616 -49.117 1.00 42.12 536 PRO A O 1
ATOM 4108 N N . PRO A 1 537 ? 36.219 -44.620 -50.384 1.00 49.84 537 PRO A N 1
ATOM 4109 C CA . PRO A 1 537 ? 35.065 -45.354 -49.801 1.00 49.84 537 PRO A CA 1
ATOM 4110 C C . PRO A 1 537 ? 34.394 -46.408 -50.734 1.00 49.84 537 PRO A C 1
ATOM 4112 O O . PRO A 1 537 ? 34.901 -46.707 -51.817 1.00 49.84 537 PRO A O 1
ATOM 4115 N N . PRO A 1 538 ? 33.204 -46.935 -50.366 1.00 32.62 538 PRO A N 1
ATOM 4116 C CA . PRO A 1 538 ? 32.136 -47.105 -51.367 1.00 32.62 538 PRO A CA 1
ATOM 4117 C C . PRO A 1 538 ? 30.716 -46.704 -50.895 1.00 32.62 538 PRO A C 1
ATOM 4119 O O . PRO A 1 538 ? 30.444 -46.515 -49.713 1.00 32.62 538 PRO A O 1
ATOM 4122 N N . THR A 1 539 ? 29.789 -46.603 -51.853 1.00 27.31 539 THR A N 1
ATOM 4123 C CA . THR A 1 539 ? 28.353 -46.269 -51.689 1.00 27.31 539 THR A CA 1
ATOM 4124 C C . THR A 1 539 ? 27.490 -47.330 -52.410 1.00 27.31 539 THR A C 1
ATOM 4126 O O . THR A 1 539 ? 28.057 -48.238 -53.016 1.00 27.31 539 THR A O 1
ATOM 4129 N N . LEU A 1 540 ? 26.154 -47.155 -52.436 1.00 27.17 540 LEU A N 1
ATOM 4130 C CA . LEU A 1 540 ? 25.114 -47.914 -53.181 1.00 27.17 540 LEU A CA 1
ATOM 4131 C C . LEU A 1 540 ? 24.478 -49.099 -52.406 1.00 27.17 540 LEU A C 1
ATOM 4133 O O . LEU A 1 540 ? 25.130 -49.698 -51.561 1.00 27.17 540 LEU A O 1
ATOM 4137 N N . LEU A 1 541 ? 23.201 -49.477 -52.614 1.00 25.47 541 LEU A N 1
ATOM 4138 C CA . LEU A 1 541 ? 22.202 -49.063 -53.630 1.00 25.47 541 LEU A CA 1
ATOM 4139 C C . LEU A 1 541 ? 20.745 -49.124 -53.080 1.00 25.47 541 LEU A C 1
ATOM 4141 O O . LEU A 1 541 ? 20.489 -49.670 -52.011 1.00 25.47 541 LEU A O 1
ATOM 4145 N N . PHE A 1 542 ? 19.790 -48.566 -53.833 1.00 26.88 542 PHE A N 1
ATOM 4146 C CA . PHE A 1 542 ? 18.346 -48.494 -53.547 1.00 26.88 542 PHE A CA 1
ATOM 4147 C C . PHE A 1 542 ? 17.582 -49.823 -53.709 1.00 26.88 542 PHE A C 1
ATOM 4149 O O . PHE A 1 542 ? 17.920 -50.646 -54.556 1.00 26.88 542 PHE A O 1
ATOM 4156 N N . SER A 1 543 ? 16.410 -49.907 -53.063 1.00 23.42 543 SER A N 1
ATOM 4157 C CA . SER A 1 543 ? 15.203 -50.486 -53.678 1.00 23.42 543 SER A CA 1
ATOM 4158 C C . SER A 1 543 ? 13.928 -49.808 -53.140 1.00 23.42 543 SER A C 1
ATOM 4160 O O . SER A 1 543 ? 13.952 -49.213 -52.065 1.00 23.42 543 SER A O 1
ATOM 4162 N N . GLN A 1 544 ? 12.824 -49.852 -53.893 1.00 26.66 544 GLN A N 1
ATOM 4163 C CA . GLN A 1 544 ? 11.558 -49.162 -53.585 1.00 26.66 544 GLN A CA 1
ATOM 4164 C C . GLN A 1 544 ? 10.398 -50.156 -53.406 1.00 26.66 544 GLN A C 1
ATOM 4166 O O . GLN A 1 544 ? 10.336 -51.144 -54.135 1.00 26.66 544 GLN A O 1
ATOM 4171 N N . THR A 1 545 ? 9.398 -49.840 -52.566 1.00 24.20 545 THR A N 1
ATOM 4172 C CA . THR A 1 545 ? 8.007 -49.547 -53.016 1.00 24.20 545 THR A CA 1
ATOM 4173 C C . THR A 1 545 ? 6.976 -49.410 -51.877 1.00 24.20 545 THR A C 1
ATOM 4175 O O . THR A 1 545 ? 7.060 -50.069 -50.850 1.00 24.20 545 THR A O 1
ATOM 4178 N N . LYS A 1 546 ? 5.921 -48.635 -52.189 1.00 25.47 546 LYS A N 1
ATOM 4179 C CA . LYS A 1 546 ? 4.551 -48.615 -51.623 1.00 25.47 546 LYS A CA 1
ATOM 4180 C C . LYS A 1 546 ? 4.270 -47.958 -50.255 1.00 25.47 546 LYS A C 1
ATOM 4182 O O . LYS A 1 546 ? 4.779 -48.332 -49.210 1.00 25.47 546 LYS A O 1
ATOM 4187 N N . VAL A 1 547 ? 3.309 -47.032 -50.318 1.00 25.66 547 VAL A N 1
ATOM 4188 C CA . VAL A 1 547 ? 2.632 -46.298 -49.233 1.00 25.66 547 VAL A CA 1
ATOM 4189 C C . VAL A 1 547 ? 1.277 -46.971 -48.939 1.00 25.66 547 VAL A C 1
ATOM 4191 O O . VAL A 1 547 ? 0.632 -47.441 -49.882 1.00 25.66 547 VAL A O 1
ATOM 4194 N N . PRO A 1 548 ? 0.843 -47.054 -47.664 1.00 26.84 548 PRO A N 1
ATOM 4195 C CA . PRO A 1 548 ? -0.388 -46.348 -47.274 1.00 26.84 548 PRO A CA 1
ATOM 4196 C C . PRO A 1 548 ? -0.359 -45.700 -45.868 1.00 26.84 548 PRO A C 1
ATOM 4198 O O . PRO A 1 548 ? -0.139 -46.354 -44.855 1.00 26.84 548 PRO A O 1
ATOM 4201 N N . THR A 1 549 ? -0.660 -44.399 -45.841 1.00 27.08 549 THR A N 1
ATOM 4202 C CA . THR A 1 549 ? -1.388 -43.636 -44.797 1.00 27.08 549 THR A CA 1
ATOM 4203 C C . THR A 1 549 ? -1.588 -44.223 -43.379 1.00 27.08 549 THR A C 1
ATOM 4205 O O . THR A 1 549 ? -2.589 -44.890 -43.113 1.00 27.08 549 THR A O 1
ATOM 4208 N N . LYS A 1 550 ? -0.789 -43.745 -42.407 1.00 24.02 550 LYS A N 1
ATOM 4209 C CA . LYS A 1 550 ? -1.273 -43.117 -41.146 1.00 24.02 550 LYS A CA 1
ATOM 4210 C C . LYS A 1 550 ? -0.131 -42.453 -40.358 1.00 24.02 550 LYS A C 1
ATOM 4212 O O . LYS A 1 550 ? 1.016 -42.857 -40.496 1.00 24.02 550 LYS A O 1
ATOM 4217 N N . ALA A 1 551 ? -0.453 -41.457 -39.528 1.00 32.22 551 ALA A N 1
ATOM 4218 C CA . ALA A 1 551 ? 0.510 -40.735 -38.688 1.00 32.22 551 ALA A CA 1
ATOM 4219 C C . ALA A 1 551 ? 0.507 -41.219 -37.221 1.00 32.22 551 ALA A C 1
ATOM 4221 O O . ALA A 1 551 ? -0.562 -41.373 -36.627 1.00 32.22 551 ALA A O 1
ATOM 4222 N N . PRO A 1 552 ? 1.701 -41.424 -36.646 1.00 25.70 552 PRO A N 1
ATOM 4223 C CA . PRO A 1 552 ? 2.070 -41.028 -35.278 1.00 25.70 552 PRO A CA 1
ATOM 4224 C C . PRO A 1 552 ? 3.335 -40.128 -35.321 1.00 25.70 552 PRO A C 1
ATOM 4226 O O . PRO A 1 552 ? 4.146 -40.260 -36.229 1.00 25.70 552 PRO A O 1
ATOM 4229 N N . SER A 1 553 ? 3.539 -39.108 -34.483 1.00 26.44 553 SER A N 1
ATOM 4230 C CA . SER A 1 553 ? 3.501 -39.038 -33.010 1.00 26.44 553 SER A CA 1
ATOM 4231 C C . SER A 1 553 ? 4.654 -39.783 -32.315 1.00 26.44 553 SER A C 1
ATOM 4233 O O . SER A 1 553 ? 4.524 -40.955 -31.964 1.00 26.44 553 SER A O 1
ATOM 4235 N N . THR A 1 554 ? 5.760 -39.068 -32.059 1.00 25.20 554 THR A N 1
ATOM 4236 C CA . THR A 1 554 ? 6.815 -39.458 -31.102 1.00 25.20 554 THR A CA 1
ATOM 4237 C C . THR A 1 554 ? 7.444 -38.248 -30.394 1.00 25.20 554 THR A C 1
ATOM 4239 O O . THR A 1 554 ? 8.310 -37.583 -30.949 1.00 25.20 554 THR A O 1
ATOM 4242 N N . LYS A 1 555 ? 7.035 -38.053 -29.134 1.00 24.75 555 LYS A N 1
ATOM 4243 C CA . LYS A 1 555 ? 7.864 -37.727 -27.952 1.00 24.75 555 LYS A CA 1
ATOM 4244 C C . LYS A 1 555 ? 8.911 -36.594 -28.013 1.00 24.75 555 LYS A C 1
ATOM 4246 O O . LYS A 1 555 ? 10.045 -36.804 -28.432 1.00 24.75 555 LYS A O 1
ATOM 4251 N N . ALA A 1 556 ? 8.580 -35.492 -27.337 1.00 25.12 556 ALA A N 1
ATOM 4252 C CA . ALA A 1 556 ? 9.518 -34.750 -26.484 1.00 25.12 556 ALA A CA 1
ATOM 4253 C C . ALA A 1 556 ? 9.790 -35.534 -25.164 1.00 25.12 556 ALA A C 1
ATOM 4255 O O . ALA A 1 556 ? 9.027 -36.461 -24.857 1.00 25.12 556 ALA A O 1
ATOM 4256 N N . PRO A 1 557 ? 10.852 -35.227 -24.388 1.00 24.97 557 PRO A N 1
ATOM 4257 C CA . PRO A 1 557 ? 11.141 -35.918 -23.127 1.00 24.97 557 PRO A CA 1
ATOM 4258 C C . PRO A 1 557 ? 10.122 -35.578 -22.029 1.00 24.97 557 PRO A C 1
ATOM 4260 O O . PRO A 1 557 ? 9.701 -34.435 -21.885 1.00 24.97 557 PRO A O 1
ATOM 4263 N N . SER A 1 558 ? 9.749 -36.576 -21.228 1.00 23.38 558 SER A N 1
ATOM 4264 C CA . SER A 1 558 ? 8.854 -36.408 -20.081 1.00 23.38 558 SER A CA 1
ATOM 4265 C C . SER A 1 558 ? 9.645 -36.185 -18.793 1.00 23.38 558 SER A C 1
ATOM 4267 O O . SER A 1 558 ? 10.223 -37.137 -18.263 1.00 23.38 558 SER A O 1
ATOM 4269 N N . PHE A 1 559 ? 9.599 -34.970 -18.249 1.00 27.95 559 PHE A N 1
ATOM 4270 C CA . PHE A 1 559 ? 9.746 -34.790 -16.806 1.00 27.95 559 PHE A CA 1
ATOM 4271 C C . PHE A 1 559 ? 8.416 -35.165 -16.148 1.00 27.95 559 PHE A C 1
ATOM 4273 O O . PHE A 1 559 ? 7.368 -34.627 -16.504 1.00 27.95 559 PHE A O 1
ATOM 4280 N N . SER A 1 560 ? 8.446 -36.133 -15.234 1.00 24.25 560 SER A N 1
ATOM 4281 C CA . SER A 1 560 ? 7.273 -36.495 -14.436 1.00 24.25 560 SER A CA 1
ATOM 4282 C C . SER A 1 560 ? 7.115 -35.481 -13.301 1.00 24.25 560 SER A C 1
ATOM 4284 O O . SER A 1 560 ? 8.052 -35.358 -12.510 1.00 24.25 560 SER A O 1
ATOM 4286 N N . PRO A 1 561 ? 5.972 -34.789 -13.163 1.00 27.61 561 PRO A N 1
ATOM 4287 C CA . PRO A 1 561 ? 5.728 -33.970 -11.987 1.00 27.61 561 PRO A CA 1
ATOM 4288 C C . PRO A 1 561 ? 5.544 -34.887 -10.776 1.00 27.61 561 PRO A C 1
ATOM 4290 O O . PRO A 1 561 ? 4.606 -35.686 -10.732 1.00 27.61 561 PRO A O 1
ATOM 4293 N N . ILE A 1 562 ? 6.420 -34.762 -9.779 1.00 25.84 562 ILE A N 1
ATOM 4294 C CA . ILE A 1 562 ? 6.159 -35.297 -8.441 1.00 25.84 562 ILE A CA 1
ATOM 4295 C C . ILE A 1 562 ? 5.275 -34.273 -7.722 1.00 25.84 562 ILE A C 1
ATOM 4297 O O . ILE A 1 562 ? 5.731 -33.537 -6.854 1.00 25.84 562 ILE A O 1
ATOM 4301 N N . LEU A 1 563 ? 3.995 -34.219 -8.107 1.00 30.92 563 LEU A N 1
ATOM 4302 C CA . LEU A 1 563 ? 2.965 -33.795 -7.162 1.00 30.92 563 LEU A CA 1
ATOM 4303 C C . LEU A 1 563 ? 2.802 -34.943 -6.165 1.00 30.92 563 LEU A C 1
ATOM 4305 O O . LEU A 1 563 ? 1.996 -35.850 -6.379 1.00 30.92 563 LEU A O 1
ATOM 4309 N N . ASP A 1 564 ? 3.586 -34.914 -5.090 1.00 25.28 564 ASP A N 1
ATOM 4310 C CA . ASP A 1 564 ? 3.147 -35.578 -3.872 1.00 25.28 564 ASP A CA 1
ATOM 4311 C C . ASP A 1 564 ? 2.016 -34.722 -3.291 1.00 25.28 564 ASP A C 1
ATOM 4313 O O . ASP A 1 564 ? 2.203 -33.543 -2.997 1.00 25.28 564 ASP A O 1
ATOM 4317 N N . SER A 1 565 ? 0.815 -35.287 -3.170 1.00 29.38 565 SER A N 1
ATOM 4318 C CA . SER A 1 565 ? -0.367 -34.570 -2.675 1.00 29.38 565 SER A CA 1
ATOM 4319 C C . SER A 1 565 ? -0.375 -34.434 -1.146 1.00 29.38 565 SER A C 1
ATOM 4321 O O . SER A 1 565 ? -1.436 -34.319 -0.531 1.00 29.38 565 SER A O 1
ATOM 4323 N N . GLY A 1 566 ? 0.800 -34.496 -0.522 1.00 25.39 566 GLY A N 1
ATOM 4324 C CA . GLY A 1 566 ? 1.020 -34.173 0.874 1.00 25.39 566 GLY A CA 1
ATOM 4325 C C . GLY A 1 566 ? 1.111 -32.667 1.063 1.00 25.39 566 GLY A C 1
ATOM 4326 O O . GLY A 1 566 ? 2.210 -32.125 1.142 1.00 25.39 566 GLY A O 1
ATOM 4327 N N . THR A 1 567 ? -0.037 -31.996 1.206 1.00 29.31 567 THR A N 1
ATOM 4328 C CA . THR A 1 567 ? -0.078 -30.700 1.897 1.00 29.31 567 THR A CA 1
ATOM 4329 C C . THR A 1 567 ? 0.670 -30.868 3.221 1.00 29.31 567 THR A C 1
ATOM 4331 O O . THR A 1 567 ? 0.263 -31.730 4.012 1.00 29.31 567 THR A O 1
ATOM 4334 N N . PRO A 1 568 ? 1.739 -30.099 3.501 1.00 27.25 568 PRO A N 1
ATOM 4335 C CA . PRO A 1 568 ? 2.361 -30.135 4.810 1.00 27.25 568 PRO A CA 1
ATOM 4336 C C . PRO A 1 568 ? 1.290 -29.742 5.821 1.00 27.25 568 PRO A C 1
ATOM 4338 O O . PRO A 1 568 ? 0.791 -28.616 5.793 1.00 27.25 568 PRO A O 1
ATOM 4341 N N . THR A 1 569 ? 0.885 -30.667 6.695 1.00 25.38 569 THR A N 1
ATOM 4342 C CA . THR A 1 569 ? 0.031 -30.307 7.825 1.00 25.38 569 THR A CA 1
ATOM 4343 C C . THR A 1 569 ? 0.852 -29.407 8.725 1.00 25.38 569 THR A C 1
ATOM 4345 O O . THR A 1 569 ? 1.604 -29.891 9.577 1.00 25.38 569 THR A O 1
ATOM 4348 N N . LEU A 1 570 ? 0.704 -28.099 8.506 1.00 32.03 570 LEU A N 1
ATOM 4349 C CA . LEU A 1 570 ? 1.099 -27.062 9.437 1.00 32.03 570 LEU A CA 1
ATOM 4350 C C . LEU A 1 570 ? 0.695 -27.534 10.837 1.00 32.03 570 LEU A C 1
ATOM 4352 O O . LEU A 1 570 ? -0.429 -28.011 11.042 1.00 32.03 570 LEU A O 1
ATOM 4356 N N . LYS A 1 571 ? 1.586 -27.369 11.821 1.00 26.38 571 LYS A N 1
ATOM 4357 C CA . LYS A 1 571 ? 1.092 -27.231 13.195 1.00 26.38 571 LYS A CA 1
ATOM 4358 C C . LYS A 1 571 ? 0.010 -26.147 13.130 1.00 26.38 571 LYS A C 1
ATOM 4360 O O . LYS A 1 571 ? 0.302 -25.101 12.548 1.00 26.38 571 LYS A O 1
ATOM 4365 N N . PRO A 1 572 ? -1.207 -26.375 13.660 1.00 24.03 572 PRO A N 1
ATOM 4366 C CA . PRO A 1 572 ? -2.226 -25.335 13.684 1.00 24.03 572 PRO A CA 1
ATOM 4367 C C . PRO A 1 572 ? -1.600 -24.058 14.231 1.00 24.03 572 PRO A C 1
ATOM 4369 O O . PRO A 1 572 ? -0.902 -24.149 15.245 1.00 24.03 572 PRO A O 1
ATOM 4372 N N . SER A 1 573 ? -1.806 -22.919 13.558 1.00 35.88 573 SER A N 1
ATOM 4373 C CA . SER A 1 573 ? -1.275 -21.636 14.024 1.00 35.88 573 SER A CA 1
ATOM 4374 C C . SER A 1 573 ? -1.757 -21.429 15.454 1.00 35.88 573 SER A C 1
ATOM 4376 O O . SER A 1 573 ? -2.947 -21.226 15.713 1.00 35.88 573 SER A O 1
ATOM 4378 N N . SER A 1 574 ? -0.847 -21.612 16.411 1.00 29.84 574 SER A N 1
ATOM 4379 C CA . SER A 1 574 ? -1.182 -21.615 17.825 1.00 29.84 574 SER A CA 1
ATOM 4380 C C . SER A 1 574 ? -1.241 -20.172 18.289 1.00 29.84 574 SER A C 1
ATOM 4382 O O . SER A 1 574 ? -0.308 -19.687 18.930 1.00 29.84 574 SER A O 1
ATOM 4384 N N . ARG A 1 575 ? -2.346 -19.511 17.912 1.00 36.91 575 ARG A N 1
ATOM 4385 C CA . ARG A 1 575 ? -2.851 -18.237 18.435 1.00 36.91 575 ARG A CA 1
ATOM 4386 C C . ARG A 1 575 ? -2.293 -17.998 19.850 1.00 36.91 575 ARG A C 1
ATOM 4388 O O . ARG A 1 575 ? -2.663 -18.769 20.736 1.00 36.91 575 ARG A O 1
ATOM 4395 N N . PRO A 1 576 ? -1.380 -17.027 20.063 1.00 32.28 576 PRO A N 1
ATOM 4396 C CA . PRO A 1 576 ? -0.446 -17.066 21.193 1.00 32.28 576 PRO A CA 1
ATOM 4397 C C . PRO A 1 576 ? -1.081 -17.107 22.595 1.00 32.28 576 PRO A C 1
ATOM 4399 O O . PRO A 1 576 ? -1.368 -16.080 23.205 1.00 32.28 576 PRO A O 1
ATOM 4402 N N . THR A 1 577 ? -1.219 -18.306 23.167 1.00 32.84 577 THR A N 1
ATOM 4403 C CA . THR A 1 577 ? -1.641 -18.513 24.562 1.00 32.84 577 THR A CA 1
ATOM 4404 C C . THR A 1 577 ? -0.451 -18.398 25.520 1.00 32.84 577 THR A C 1
ATOM 4406 O O . THR A 1 577 ? -0.026 -19.387 26.117 1.00 32.84 577 THR A O 1
ATOM 4409 N N . ASN A 1 578 ? 0.104 -17.192 25.657 1.00 30.70 578 ASN A N 1
ATOM 4410 C CA . ASN A 1 578 ? 1.199 -16.901 26.587 1.00 30.70 578 ASN A CA 1
ATOM 4411 C C . ASN A 1 578 ? 0.679 -16.238 27.874 1.00 30.70 578 ASN A C 1
ATOM 4413 O O . ASN A 1 578 ? 0.854 -15.038 28.080 1.00 30.70 578 ASN A O 1
ATOM 4417 N N . GLU A 1 579 ? 0.071 -17.028 28.766 1.00 27.30 579 GLU A N 1
ATOM 4418 C CA . GLU A 1 579 ? -0.128 -16.616 30.164 1.00 27.30 579 GLU A CA 1
ATOM 4419 C C . GLU A 1 579 ? 1.228 -16.523 30.895 1.00 27.30 579 GLU A C 1
ATOM 4421 O O . GLU A 1 579 ? 1.944 -17.526 30.989 1.00 27.30 579 GLU A O 1
ATOM 4426 N N . PRO A 1 580 ? 1.579 -15.384 31.519 1.00 27.23 580 PRO A N 1
ATOM 4427 C CA . PRO A 1 580 ? 2.640 -15.347 32.517 1.00 27.23 580 PRO A CA 1
ATOM 4428 C C . PRO A 1 580 ? 2.131 -16.018 33.800 1.00 27.23 580 PRO A C 1
ATOM 4430 O O . PRO A 1 580 ? 1.182 -15.540 34.420 1.00 27.23 580 PRO A O 1
ATOM 4433 N N . SER A 1 581 ? 2.755 -17.120 34.229 1.00 24.62 581 SER A N 1
ATOM 4434 C CA . SER A 1 581 ? 2.315 -17.878 35.411 1.00 24.62 581 SER A CA 1
ATOM 4435 C C . SER A 1 581 ? 2.346 -17.035 36.697 1.00 24.62 581 SER A C 1
ATOM 4437 O O . SER A 1 581 ? 3.398 -16.845 37.314 1.00 24.62 581 SER A O 1
ATOM 4439 N N . ALA A 1 582 ? 1.177 -16.553 37.126 1.00 24.00 582 ALA A N 1
ATOM 4440 C CA . ALA A 1 582 ? 1.032 -15.686 38.289 1.00 24.00 582 ALA A CA 1
ATOM 4441 C C . ALA A 1 582 ? 1.400 -16.409 39.599 1.00 24.00 582 ALA A C 1
ATOM 4443 O O . ALA A 1 582 ? 0.637 -17.213 40.137 1.00 24.00 582 ALA A O 1
ATOM 4444 N N . SER A 1 583 ? 2.571 -16.088 40.153 1.00 24.38 583 SER A N 1
ATOM 4445 C CA . SER A 1 583 ? 2.950 -16.518 41.502 1.00 24.38 583 SER A CA 1
ATOM 4446 C C . SER A 1 583 ? 2.232 -15.654 42.539 1.00 24.38 583 SER A C 1
ATOM 4448 O O . SER A 1 583 ? 2.479 -14.452 42.619 1.00 24.38 583 SER A O 1
ATOM 4450 N N . LEU A 1 584 ? 1.347 -16.257 43.341 1.00 24.52 584 LEU A N 1
ATOM 4451 C CA . LEU A 1 584 ? 0.582 -15.531 44.357 1.00 24.52 584 LEU A CA 1
ATOM 4452 C C . LEU A 1 584 ? 1.503 -14.886 45.405 1.00 24.52 584 LEU A C 1
ATOM 4454 O O . LEU A 1 584 ? 2.195 -15.583 46.147 1.00 24.52 584 LEU A O 1
ATOM 4458 N N . VAL A 1 585 ? 1.406 -13.563 45.546 1.00 24.11 585 VAL A N 1
ATOM 4459 C CA . VAL A 1 585 ? 1.875 -12.828 46.728 1.00 24.11 585 VAL A CA 1
ATOM 4460 C C . VAL A 1 585 ? 0.656 -12.218 47.410 1.00 24.11 585 VAL A C 1
ATOM 4462 O O . VAL A 1 585 ? -0.032 -11.372 46.848 1.00 24.11 585 VAL A O 1
ATOM 4465 N N . THR A 1 586 ? 0.355 -12.686 48.618 1.00 24.38 586 THR A N 1
ATOM 4466 C CA . THR A 1 586 ? -0.861 -12.321 49.354 1.00 24.38 586 THR A CA 1
ATOM 4467 C C . THR A 1 586 ? -0.645 -11.120 50.272 1.00 24.38 586 THR A C 1
ATOM 4469 O O . THR A 1 586 ? 0.059 -11.237 51.278 1.00 24.38 586 THR A O 1
ATOM 4472 N N . SER A 1 587 ? -1.338 -10.010 50.017 1.00 26.69 587 SER A N 1
ATOM 4473 C CA . SER A 1 587 ? -1.635 -8.992 51.034 1.00 26.69 587 SER A CA 1
ATOM 4474 C C . SER A 1 587 ? -2.918 -8.218 50.697 1.00 26.69 587 SER A C 1
ATOM 4476 O O . SER A 1 587 ? -3.335 -8.115 49.545 1.00 26.69 587 SER A O 1
ATOM 4478 N N . SER A 1 588 ? -3.611 -7.740 51.732 1.00 27.06 588 SER A N 1
ATOM 4479 C CA . SER A 1 588 ? -4.860 -6.955 51.670 1.00 27.06 588 SER A CA 1
ATOM 4480 C C . SER A 1 588 ? -4.926 -6.069 52.947 1.00 27.06 588 SER A C 1
ATOM 4482 O O . SER A 1 588 ? -4.032 -6.203 53.787 1.00 27.06 588 SER A O 1
ATOM 4484 N N . PRO A 1 589 ? -5.834 -5.082 53.098 1.00 39.91 589 PRO A N 1
ATOM 4485 C CA . PRO A 1 589 ? -5.383 -3.702 52.899 1.00 39.91 589 PRO A CA 1
ATOM 4486 C C . PRO A 1 589 ? -5.694 -2.715 54.044 1.00 39.91 589 PRO A C 1
ATOM 4488 O O . PRO A 1 589 ? -6.767 -2.741 54.644 1.00 39.91 589 PRO A O 1
ATOM 4491 N N . THR A 1 590 ? -4.776 -1.766 54.243 1.00 27.33 590 THR A N 1
ATOM 4492 C CA . THR A 1 590 ? -4.871 -0.557 55.093 1.00 27.33 590 THR A CA 1
ATOM 4493 C C . THR A 1 590 ? -3.731 0.397 54.663 1.00 27.33 590 THR A C 1
ATOM 4495 O O . THR A 1 590 ? -2.698 -0.095 54.219 1.00 27.33 590 THR A O 1
ATOM 4498 N N . GLU A 1 591 ? -3.803 1.736 54.695 1.00 28.16 591 GLU A N 1
ATOM 4499 C CA . GLU A 1 591 ? -4.773 2.698 55.263 1.00 28.16 591 GLU A CA 1
ATOM 4500 C C . GLU A 1 591 ? -5.069 3.876 54.287 1.00 28.16 591 GLU A C 1
ATOM 4502 O O . GLU A 1 591 ? -4.477 3.985 53.217 1.00 28.16 591 GLU A O 1
ATOM 4507 N N . VAL A 1 592 ? -5.966 4.785 54.694 1.00 29.47 592 VAL A N 1
ATOM 4508 C CA . VAL A 1 592 ? -6.280 6.119 54.119 1.00 29.47 592 VAL A CA 1
ATOM 4509 C C . VAL A 1 592 ? -6.360 7.064 55.337 1.00 29.47 592 VAL A C 1
ATOM 4511 O O . VAL A 1 592 ? -6.958 6.623 56.324 1.00 29.47 592 VAL A O 1
ATOM 4514 N N . PRO A 1 593 ? -5.784 8.295 55.377 1.00 38.53 593 PRO A N 1
ATOM 4515 C CA . PRO A 1 593 ? -5.843 9.378 54.371 1.00 38.53 593 PRO A CA 1
ATOM 4516 C C . PRO A 1 593 ? -4.419 9.917 53.998 1.00 38.53 593 PRO A C 1
ATOM 4518 O O . PRO A 1 593 ? -3.472 9.150 54.112 1.00 38.53 593 PRO A O 1
ATOM 4521 N N . THR A 1 594 ? -4.112 11.134 53.498 1.00 27.88 594 THR A N 1
ATOM 4522 C CA . THR A 1 594 ? -4.784 12.461 53.515 1.00 27.88 594 THR A CA 1
ATOM 4523 C C . THR A 1 594 ? -4.222 13.425 52.447 1.00 27.88 594 THR A C 1
ATOM 4525 O O . THR A 1 594 ? -3.129 13.210 51.945 1.00 27.88 594 THR A O 1
ATOM 4528 N N . GLU A 1 595 ? -4.944 14.534 52.225 1.00 28.30 595 GLU A N 1
ATOM 4529 C CA . GLU A 1 595 ? -4.486 15.833 51.678 1.00 28.30 595 GLU A CA 1
ATOM 4530 C C . GLU A 1 595 ? -4.151 15.914 50.171 1.00 28.30 595 GLU A C 1
ATOM 4532 O O . GLU A 1 595 ? -3.078 15.543 49.703 1.00 28.30 595 GLU A O 1
ATOM 4537 N N . PHE A 1 596 ? -5.078 16.511 49.408 1.00 34.19 596 PHE A N 1
ATOM 4538 C CA . PHE A 1 596 ? -4.824 16.993 48.047 1.00 34.19 596 PHE A CA 1
ATOM 4539 C C . PHE A 1 596 ? -3.858 18.182 48.070 1.00 34.19 596 PHE A C 1
ATOM 4541 O O . PHE A 1 596 ? -4.041 19.123 48.842 1.00 34.19 596 PHE A O 1
ATOM 4548 N N . LYS A 1 597 ? -2.900 18.192 47.141 1.00 29.77 597 LYS A N 1
ATOM 4549 C CA . LYS A 1 597 ? -2.062 19.354 46.846 1.00 29.77 597 LYS A CA 1
ATOM 4550 C C . LYS A 1 597 ? -2.112 19.634 45.350 1.00 29.77 597 LYS A C 1
ATOM 4552 O O . LYS A 1 597 ? -1.843 18.740 44.553 1.00 29.77 597 LYS A O 1
ATOM 4557 N N . GLU A 1 598 ? -2.492 20.853 44.983 1.00 33.50 598 GLU A N 1
ATOM 4558 C CA . GLU A 1 598 ? -2.668 21.253 43.585 1.00 33.50 598 GLU A CA 1
ATOM 4559 C C . GLU A 1 598 ? -1.352 21.124 42.801 1.00 33.50 598 GLU A C 1
ATOM 4561 O O . GLU A 1 598 ? -0.299 21.602 43.234 1.00 33.50 598 GLU A O 1
ATOM 4566 N N . LEU A 1 599 ? -1.421 20.475 41.637 1.00 31.14 599 LEU A N 1
ATOM 4567 C CA . LEU A 1 599 ? -0.342 20.449 40.651 1.00 31.14 599 LEU A CA 1
ATOM 4568 C C . LEU A 1 599 ? -0.462 21.689 39.743 1.00 31.14 599 LEU A C 1
ATOM 4570 O O . LEU A 1 599 ? -1.580 22.027 39.350 1.00 31.14 599 LEU A O 1
ATOM 4574 N N . PRO A 1 600 ? 0.642 22.384 39.400 1.00 30.28 600 PRO A N 1
ATOM 4575 C CA . PRO A 1 600 ? 0.559 23.621 38.627 1.00 30.28 600 PRO A CA 1
ATOM 4576 C C . PRO A 1 600 ? 0.050 23.392 37.201 1.00 30.28 600 PRO A C 1
ATOM 4578 O O . PRO A 1 600 ? 0.540 22.514 36.492 1.00 30.28 600 PRO A O 1
ATOM 4581 N N . THR A 1 601 ? -0.865 24.246 36.744 1.00 31.17 601 THR A N 1
ATOM 4582 C CA . THR A 1 601 ? -1.259 24.330 35.334 1.00 31.17 601 THR A CA 1
ATOM 4583 C C . THR A 1 601 ? -0.103 24.874 34.493 1.00 31.17 601 THR A C 1
ATOM 4585 O O . THR A 1 601 ? 0.223 26.060 34.544 1.00 31.17 601 THR A O 1
ATOM 4588 N N . TYR A 1 602 ? 0.530 24.010 33.697 1.00 26.03 602 TYR A N 1
ATOM 4589 C CA . TYR A 1 602 ? 1.589 24.422 32.779 1.00 26.03 602 TYR A CA 1
ATOM 4590 C C . TYR A 1 602 ? 0.993 24.867 31.437 1.00 26.03 602 TYR A C 1
ATOM 4592 O O . TYR A 1 602 ? 0.639 24.042 30.600 1.00 26.03 602 TYR A O 1
ATOM 4600 N N . MET A 1 603 ? 0.873 26.181 31.244 1.00 34.59 603 MET A N 1
ATOM 4601 C CA . MET A 1 603 ? 0.502 26.795 29.964 1.00 34.59 603 MET A CA 1
ATOM 4602 C C . MET A 1 603 ? 1.774 27.043 29.132 1.00 34.59 603 MET A C 1
ATOM 4604 O O . MET A 1 603 ? 2.573 27.898 29.525 1.00 34.59 603 MET A O 1
ATOM 4608 N N . PRO A 1 604 ? 1.992 26.356 27.994 1.00 30.88 604 PRO A N 1
ATOM 4609 C CA . PRO A 1 604 ? 3.135 26.615 27.122 1.00 30.88 604 PRO A CA 1
ATOM 4610 C C . PRO A 1 604 ? 2.897 27.874 26.269 1.00 30.88 604 PRO A C 1
ATOM 4612 O O . PRO A 1 604 ? 2.552 27.800 25.094 1.00 30.88 604 PRO A O 1
ATOM 4615 N N . THR A 1 605 ? 3.077 29.058 26.859 1.00 38.22 605 THR A N 1
ATOM 4616 C CA . THR A 1 605 ? 3.072 30.328 26.115 1.00 38.22 605 THR A CA 1
ATOM 4617 C C . THR A 1 605 ? 4.479 30.684 25.630 1.00 38.22 605 THR A C 1
ATOM 4619 O O . THR A 1 605 ? 5.224 31.364 26.339 1.00 38.22 605 THR A O 1
ATOM 4622 N N . THR A 1 606 ? 4.829 30.279 24.409 1.00 34.62 606 THR A N 1
ATOM 4623 C CA . THR A 1 606 ? 6.013 30.774 23.678 1.00 34.62 606 THR A CA 1
ATOM 4624 C C . THR A 1 606 ? 5.675 31.046 22.206 1.00 34.62 606 THR A C 1
ATOM 4626 O O . THR A 1 606 ? 4.853 30.313 21.660 1.00 34.62 606 THR A O 1
ATOM 4629 N N . PRO A 1 607 ? 6.254 32.082 21.560 1.00 33.47 607 PRO A N 1
ATOM 4630 C CA . PRO A 1 607 ? 5.858 32.504 20.213 1.00 33.47 607 PRO A CA 1
ATOM 4631 C C . PRO A 1 607 ? 6.573 31.732 19.094 1.00 33.47 607 PRO A C 1
ATOM 4633 O O . PRO A 1 607 ? 7.491 30.951 19.342 1.00 33.47 607 PRO A O 1
ATOM 4636 N N . GLU A 1 608 ? 6.178 32.031 17.856 1.00 33.34 608 GLU A N 1
ATOM 4637 C CA . GLU A 1 608 ? 6.807 31.570 16.613 1.00 33.34 608 GLU A CA 1
ATOM 4638 C C . GLU A 1 608 ? 8.330 31.849 16.566 1.00 33.34 608 GLU A C 1
ATOM 4640 O O . GLU A 1 608 ? 8.796 32.880 17.073 1.00 33.34 608 GLU A O 1
ATOM 4645 N N . PRO A 1 609 ? 9.130 30.970 15.930 1.00 32.72 609 PRO A N 1
ATOM 4646 C CA . PRO A 1 609 ? 10.577 31.135 15.837 1.00 32.72 609 PRO A CA 1
ATOM 4647 C C . PRO A 1 609 ? 10.957 32.242 14.842 1.00 32.72 609 PRO A C 1
ATOM 4649 O O . PRO A 1 609 ? 10.982 32.045 13.629 1.00 32.72 609 PRO A O 1
ATOM 4652 N N . THR A 1 610 ? 11.321 33.416 15.360 1.00 34.75 610 THR A N 1
ATOM 4653 C CA . THR A 1 610 ? 11.917 34.488 14.547 1.00 34.75 610 THR A CA 1
ATOM 4654 C C . THR A 1 610 ? 13.415 34.250 14.335 1.00 34.75 610 THR A C 1
ATOM 4656 O O . THR A 1 610 ? 14.153 33.947 15.273 1.00 34.75 610 THR A O 1
ATOM 4659 N N . LEU A 1 611 ? 13.882 34.399 13.090 1.00 33.59 611 LEU A N 1
ATOM 4660 C CA . LEU A 1 611 ? 15.296 34.251 12.730 1.00 33.59 611 LEU A CA 1
ATOM 4661 C C . LEU A 1 611 ? 16.143 35.350 13.396 1.00 33.59 611 LEU A C 1
ATOM 4663 O O . LEU A 1 611 ? 16.000 36.533 13.086 1.00 33.59 611 LEU A O 1
ATOM 4667 N N . GLY A 1 612 ? 17.052 34.952 14.289 1.00 43.16 612 GLY A N 1
ATOM 4668 C CA . GLY A 1 612 ? 17.943 35.848 15.028 1.00 43.16 612 GLY A CA 1
ATOM 4669 C C . GLY A 1 612 ? 19.322 35.225 15.296 1.00 43.16 612 GLY A C 1
ATOM 4670 O O . GLY A 1 612 ? 19.474 34.006 15.205 1.00 43.16 612 GLY A O 1
ATOM 4671 N N . PRO A 1 613 ? 20.350 36.040 15.599 1.00 41.31 613 PRO A N 1
ATOM 4672 C CA . PRO A 1 613 ? 21.722 35.564 15.767 1.00 41.31 613 PRO A CA 1
ATOM 4673 C C . PRO A 1 613 ? 21.900 34.719 17.038 1.00 41.31 613 PRO A C 1
ATOM 4675 O O . PRO A 1 613 ? 21.388 35.052 18.106 1.00 41.31 613 PRO A O 1
ATOM 4678 N N . CYS A 1 614 ? 22.665 33.634 16.916 1.00 50.00 614 CYS A N 1
ATOM 4679 C CA . CYS A 1 614 ? 22.815 32.614 17.952 1.00 50.00 614 CYS A CA 1
ATOM 4680 C C . CYS A 1 614 ? 23.564 33.108 19.204 1.00 50.00 614 CYS A C 1
ATOM 4682 O O . CYS A 1 614 ? 24.537 33.856 19.117 1.00 50.00 614 CYS A O 1
ATOM 4684 N N . SER A 1 615 ? 23.135 32.623 20.372 1.00 51.97 615 SER A N 1
ATOM 4685 C CA . SER A 1 615 ? 23.648 33.001 21.700 1.00 51.97 615 SER A CA 1
ATOM 4686 C C . SER A 1 615 ? 24.310 31.850 22.481 1.00 51.97 615 SER A C 1
ATOM 4688 O O . SER A 1 615 ? 24.658 32.027 23.649 1.00 51.97 615 SER A O 1
ATOM 4690 N N . GLY A 1 616 ? 24.481 30.680 21.854 1.00 59.59 616 GLY A N 1
ATOM 4691 C CA . GLY A 1 616 ? 25.107 29.480 22.430 1.00 59.59 616 GLY A CA 1
ATOM 4692 C C . GLY A 1 616 ? 26.458 29.122 21.798 1.00 59.59 616 GLY A C 1
ATOM 4693 O O . GLY A 1 616 ? 26.986 29.864 20.971 1.00 59.59 616 GLY A O 1
ATOM 4694 N N . GLU A 1 617 ? 27.019 27.970 22.179 1.00 50.69 617 GLU A N 1
ATOM 4695 C CA . GLU A 1 617 ? 28.253 27.448 21.574 1.00 50.69 617 GLU A CA 1
ATOM 4696 C C . GLU A 1 617 ? 28.043 27.082 20.094 1.00 50.69 617 GLU A C 1
ATOM 4698 O O . GLU A 1 617 ? 27.074 26.414 19.727 1.00 50.69 617 GLU A O 1
ATOM 4703 N N . THR A 1 618 ? 28.970 27.516 19.239 1.00 51.56 618 THR A N 1
ATOM 4704 C CA . THR A 1 618 ? 28.962 27.240 17.797 1.00 51.56 618 THR A CA 1
ATOM 4705 C C . THR A 1 618 ? 29.642 25.916 17.477 1.00 51.56 618 THR A C 1
ATOM 4707 O O . THR A 1 618 ? 30.717 25.619 18.006 1.00 51.56 618 THR A O 1
ATOM 4710 N N . CYS A 1 619 ? 29.082 25.167 16.533 1.00 56.81 619 CYS A N 1
ATOM 4711 C CA . CYS A 1 619 ? 29.764 24.042 15.905 1.00 56.81 619 CYS A CA 1
ATOM 4712 C C . CYS A 1 619 ? 30.955 24.529 15.048 1.00 56.81 619 CYS A C 1
ATOM 4714 O O . CYS A 1 619 ? 31.040 25.717 14.708 1.00 56.81 619 CYS A O 1
ATOM 4716 N N . PRO A 1 620 ? 31.872 23.625 14.645 1.00 48.59 620 PRO A N 1
ATOM 4717 C CA . PRO A 1 620 ? 32.761 23.879 13.514 1.00 48.59 620 PRO A CA 1
ATOM 4718 C C . PRO A 1 620 ? 31.974 24.399 12.301 1.00 48.59 620 PRO A C 1
ATOM 4720 O O . PRO A 1 620 ? 30.794 24.095 12.144 1.00 48.59 620 PRO A O 1
ATOM 4723 N N . GLU A 1 621 ? 32.624 25.218 11.475 1.00 54.59 621 GLU A N 1
ATOM 4724 C CA . GLU A 1 621 ? 32.029 25.859 10.285 1.00 54.59 621 GLU A CA 1
ATOM 4725 C C . GLU A 1 621 ? 30.895 26.871 10.573 1.00 54.59 621 GLU A C 1
ATOM 4727 O O . GLU A 1 621 ? 30.375 27.494 9.653 1.00 54.59 621 GLU A O 1
ATOM 4732 N N . GLY A 1 622 ? 30.596 27.156 11.849 1.00 55.84 622 GLY A N 1
ATOM 4733 C CA . GLY A 1 622 ? 29.760 28.292 12.260 1.00 55.84 622 GLY A CA 1
ATOM 4734 C C . GLY A 1 622 ? 28.258 28.013 12.328 1.00 55.84 622 GLY A C 1
ATOM 4735 O O . GLY A 1 622 ? 27.482 28.938 12.565 1.00 55.84 622 GLY A O 1
ATOM 4736 N N . LEU A 1 623 ? 27.843 26.754 12.165 1.00 50.31 623 LEU A N 1
ATOM 4737 C CA . LEU A 1 623 ? 26.464 26.328 12.400 1.00 50.31 623 LEU A CA 1
ATOM 4738 C C . LEU A 1 623 ? 26.125 26.340 13.902 1.00 50.31 623 LEU A C 1
ATOM 4740 O O . LEU A 1 623 ? 26.989 26.153 14.764 1.00 50.31 623 LEU A O 1
ATOM 4744 N N . CYS A 1 624 ? 24.851 26.569 14.217 1.00 54.53 624 CYS A N 1
ATOM 4745 C CA . CYS A 1 624 ? 24.361 26.654 15.591 1.00 54.53 624 CYS A CA 1
ATOM 4746 C C . CYS A 1 624 ? 23.744 25.328 16.035 1.00 54.53 624 CYS A C 1
ATOM 4748 O O . CYS A 1 624 ? 22.975 24.712 15.299 1.00 54.53 624 CYS A O 1
ATOM 4750 N N . ARG A 1 625 ? 24.085 24.896 17.251 1.00 48.69 625 ARG A N 1
ATOM 4751 C CA . ARG A 1 625 ? 23.701 23.586 17.774 1.00 48.69 625 ARG A CA 1
ATOM 4752 C C . ARG A 1 625 ? 22.223 23.533 18.170 1.00 48.69 625 ARG A C 1
ATOM 4754 O O . ARG A 1 625 ? 21.711 24.476 18.774 1.00 48.69 625 ARG A O 1
ATOM 4761 N N . SER A 1 626 ? 21.547 22.434 17.839 1.00 59.25 626 SER A N 1
ATOM 4762 C CA . SER A 1 626 ? 20.122 22.252 18.134 1.00 59.25 626 SER A CA 1
ATOM 4763 C C . SER A 1 626 ? 19.885 21.877 19.604 1.00 59.25 626 SER A C 1
ATOM 4765 O O . SER A 1 626 ? 20.805 21.471 20.314 1.00 59.25 626 SER A O 1
ATOM 4767 N N . ALA A 1 627 ? 18.629 21.937 20.058 1.00 38.34 627 ALA A N 1
ATOM 4768 C CA . ALA A 1 627 ? 18.242 21.408 21.371 1.00 38.34 627 ALA A CA 1
ATOM 4769 C C . ALA A 1 627 ? 18.326 19.865 21.469 1.00 38.34 627 ALA A C 1
ATOM 4771 O O . ALA A 1 627 ? 18.208 19.323 22.567 1.00 38.34 627 ALA A O 1
ATOM 4772 N N . TRP A 1 628 ? 18.531 19.169 20.345 1.00 36.50 628 TRP A N 1
ATOM 4773 C CA . TRP A 1 628 ? 18.530 17.706 20.239 1.00 36.50 628 TRP A CA 1
ATOM 4774 C C . TRP A 1 628 ? 19.929 17.087 20.098 1.00 36.50 628 TRP A C 1
ATOM 4776 O O . TRP A 1 628 ? 20.068 15.872 20.239 1.00 36.50 628 TRP A O 1
ATOM 4786 N N . GLY A 1 629 ? 20.967 17.897 19.855 1.00 39.38 629 GLY A N 1
ATOM 4787 C CA . GLY A 1 629 ? 22.345 17.435 19.648 1.00 39.38 629 GLY A CA 1
ATOM 4788 C C . GLY A 1 629 ? 23.150 18.302 18.698 1.00 39.38 629 GLY A C 1
ATOM 4789 O O . GLY A 1 629 ? 22.556 19.166 18.011 1.00 39.38 629 GLY A O 1
#

Radius of gyration: 34.4 Å; chains: 1; bounding box: 92×86×109 Å